Protein AF-A0A1J4J306-F1 (afdb_monomer_lite)

Foldseek 3Di:
DPLLVLLVVCPPDDPVCVVVNLVSLLPDDALVSLVVHDVVSLLSVCCVLLQADPVNVVVDDPCSCVRNSNVRNLVNLLVVLVVCPPDDCDSSLVSLLRGDLVSLVVSCVVPVVSSLVSLLVVCVVVVVSPSSLVVCLLVLVVLLVVQVVDPVHDLSSLLSRQELVNLQVCLQPDDLVVNCCSLVDPDDPDSDHRDYPDPVLVVLNPDPDPSLSSLVSHLLSNCVNCLVVVNNVVCCPVPDPSNNVVNLVSLLQQLLDVVRRLVSLVVLLVSCVPPHVVSLLSRPHLLSSVSSLLVCCVPPLVCLLVVLVSVLVPLVNLVNCLVCVVVRVSNLANNLVSLVVSCVVDVLSSLVSLLRHADALVSLLVVLVVCLVVPPSSLSSLLSSLVRDLNSVLSNCVSQLVDPVSLLVSLLSQAPPPVCLVSLLVNLVVCVVVVNNLSSLSSLQSCLPRRCNVVLVSLQVSLVSCLVRPVPPDDPDLVSLVSSLVSNCSSQPLVVLRVVLVVLADRDDPVLSVLVVVLSSVCNPPDDSVLSNVLSNLSSVVRVDPDDDDPVNVVSSVD

pLDDT: mean 85.22, std 10.23, range [42.75, 96.5]

Structure (mmCIF, N/CA/C/O backbone):
data_AF-A0A1J4J306-F1
#
_entry.id   AF-A0A1J4J306-F1
#
loop_
_atom_site.group_PDB
_atom_site.id
_atom_site.type_symbol
_atom_site.label_atom_id
_atom_site.label_alt_id
_atom_site.label_comp_id
_atom_site.label_asym_id
_atom_site.label_entity_id
_atom_site.label_seq_id
_atom_site.pdbx_PDB_ins_code
_atom_site.Cartn_x
_atom_site.Cartn_y
_atom_site.Cartn_z
_atom_site.occupancy
_atom_site.B_iso_or_equiv
_atom_site.auth_seq_id
_atom_site.auth_comp_id
_atom_site.auth_asym_id
_atom_site.auth_atom_id
_atom_site.pdbx_PDB_model_num
ATOM 1 N N . MET A 1 1 ? 35.666 35.350 -64.372 1.00 58.81 1 MET A N 1
ATOM 2 C CA . MET A 1 1 ? 35.134 33.967 -64.369 1.00 58.81 1 MET A CA 1
ATOM 3 C C . MET A 1 1 ? 34.335 33.780 -63.097 1.00 58.81 1 MET A C 1
ATOM 5 O O . MET A 1 1 ? 34.772 34.272 -62.069 1.00 58.81 1 MET A O 1
ATOM 9 N N . ASN A 1 2 ? 33.172 33.136 -63.165 1.00 78.81 2 ASN A N 1
ATOM 10 C CA . ASN A 1 2 ? 32.431 32.735 -61.964 1.00 78.81 2 ASN A CA 1
ATOM 11 C C . ASN A 1 2 ? 33.212 31.609 -61.257 1.00 78.81 2 ASN A C 1
ATOM 13 O O . ASN A 1 2 ? 33.761 30.751 -61.946 1.00 78.81 2 ASN A O 1
ATOM 17 N N . ASP A 1 3 ? 33.256 31.588 -59.927 1.00 80.75 3 ASP A N 1
ATOM 18 C CA . ASP A 1 3 ? 33.988 30.621 -59.090 1.00 80.75 3 ASP A CA 1
ATOM 19 C C . ASP A 1 3 ? 33.817 29.155 -59.539 1.00 80.75 3 ASP A C 1
ATOM 21 O O . ASP A 1 3 ? 34.770 28.373 -59.579 1.00 80.75 3 ASP A O 1
ATOM 25 N N . ALA A 1 4 ? 32.608 28.782 -59.973 1.00 81.44 4 ALA A N 1
ATOM 26 C CA . ALA A 1 4 ? 32.323 27.449 -60.508 1.00 81.44 4 ALA A CA 1
ATOM 27 C C . ALA A 1 4 ? 33.085 27.134 -61.815 1.00 81.44 4 ALA A C 1
ATOM 29 O O . ALA A 1 4 ? 33.507 25.997 -62.018 1.00 81.44 4 ALA A O 1
ATOM 30 N N . GLN A 1 5 ? 33.287 28.128 -62.688 1.00 83.75 5 GLN A N 1
ATOM 31 C CA . GLN A 1 5 ? 34.048 27.991 -63.938 1.00 83.75 5 GLN A CA 1
ATOM 32 C C . GLN A 1 5 ? 35.551 27.843 -63.666 1.00 83.75 5 GLN A C 1
ATOM 34 O O . GLN A 1 5 ? 36.228 27.098 -64.372 1.00 83.75 5 GLN A O 1
ATOM 39 N N . ILE A 1 6 ? 36.068 28.511 -62.627 1.00 85.44 6 ILE A N 1
ATOM 40 C CA . ILE A 1 6 ? 37.475 28.395 -62.212 1.00 85.44 6 ILE A CA 1
ATOM 41 C C . ILE A 1 6 ? 37.761 26.953 -61.786 1.00 85.44 6 ILE A C 1
ATOM 43 O O . ILE A 1 6 ? 38.676 26.319 -62.308 1.00 85.44 6 ILE A O 1
ATOM 47 N N . LEU A 1 7 ? 36.923 26.385 -60.919 1.00 85.31 7 LEU A N 1
ATOM 48 C CA . LEU A 1 7 ? 37.085 25.002 -60.468 1.00 85.31 7 LEU A CA 1
ATOM 49 C C . LEU A 1 7 ? 36.878 23.961 -61.578 1.00 85.31 7 LEU A C 1
ATOM 51 O O . LEU A 1 7 ? 37.492 22.894 -61.529 1.00 85.31 7 LEU A O 1
ATOM 55 N N . GLN A 1 8 ? 36.042 24.253 -62.581 1.00 86.25 8 GLN A N 1
ATOM 56 C CA . GLN A 1 8 ? 35.872 23.392 -63.758 1.00 86.25 8 GLN A CA 1
ATOM 57 C C . GLN A 1 8 ? 37.128 23.330 -64.627 1.00 86.25 8 GLN A C 1
ATOM 59 O O . GLN A 1 8 ? 37.422 22.273 -65.179 1.00 86.25 8 GLN A O 1
ATOM 64 N N . SER A 1 9 ? 37.901 24.419 -64.707 1.00 87.31 9 SER A N 1
ATOM 65 C CA . SER A 1 9 ? 39.150 24.442 -65.481 1.00 87.31 9 SER A CA 1
ATOM 66 C C . SER A 1 9 ? 40.217 23.470 -64.953 1.00 87.31 9 SER A C 1
ATOM 68 O O . SER A 1 9 ? 41.163 23.141 -65.663 1.00 87.31 9 SER A O 1
ATOM 70 N N . PHE A 1 10 ? 40.045 22.970 -63.722 1.00 87.31 10 PHE A N 1
ATOM 71 C CA . PHE A 1 10 ? 40.921 21.982 -63.093 1.00 87.31 10 PHE A CA 1
ATOM 72 C C . PHE A 1 10 ? 40.408 20.533 -63.190 1.00 87.31 10 PHE A C 1
ATOM 74 O O . PHE A 1 10 ? 40.984 19.649 -62.562 1.00 87.31 10 PHE A O 1
ATOM 81 N N . HIS A 1 11 ? 39.337 20.252 -63.936 1.00 84.94 11 HIS A N 1
ATOM 82 C CA . HIS A 1 11 ? 38.834 18.886 -64.116 1.00 84.94 11 HIS A CA 1
ATOM 83 C C . HIS A 1 11 ? 39.598 18.143 -65.243 1.00 84.94 11 HIS A C 1
ATOM 85 O O . HIS A 1 11 ? 39.796 18.730 -66.306 1.00 84.94 11 HIS A O 1
ATOM 91 N N . PRO A 1 12 ? 39.984 16.855 -65.088 1.00 85.75 12 PRO A N 1
ATOM 92 C CA . PRO A 1 12 ? 39.717 15.977 -63.949 1.00 85.75 12 PRO A CA 1
ATOM 93 C C . PRO A 1 12 ? 40.645 16.243 -62.757 1.00 85.75 12 PRO A C 1
ATOM 95 O O . PRO A 1 12 ? 41.816 16.598 -62.906 1.00 85.75 12 PRO A O 1
ATOM 98 N N . TYR A 1 13 ? 40.121 16.037 -61.551 1.00 86.44 13 TYR A N 1
ATOM 99 C CA . TYR A 1 13 ? 40.882 16.215 -60.315 1.00 86.44 13 TYR A CA 1
ATOM 100 C C . TYR A 1 13 ? 41.921 15.106 -60.141 1.00 86.44 13 TYR A C 1
ATOM 102 O O . TYR A 1 13 ? 41.631 13.926 -60.335 1.00 86.44 13 TYR A O 1
ATOM 110 N N . SER A 1 14 ? 43.146 15.487 -59.787 1.00 85.88 14 SER A N 1
ATOM 111 C CA . SER A 1 14 ? 44.279 14.576 -59.635 1.00 85.88 14 SER A CA 1
ATOM 112 C C . SER A 1 14 ? 45.338 15.155 -58.694 1.00 85.88 14 SER A C 1
ATOM 114 O O . SER A 1 14 ? 45.315 16.335 -58.345 1.00 85.88 14 SER A O 1
ATOM 116 N N . LYS A 1 15 ? 46.345 14.350 -58.337 1.00 82.75 15 LYS A N 1
ATOM 117 C CA . LYS A 1 15 ? 47.470 14.812 -57.504 1.00 82.75 15 LYS A CA 1
ATOM 118 C C . LYS A 1 15 ? 48.208 16.012 -58.116 1.00 82.75 15 LYS A C 1
ATOM 120 O O . LYS A 1 15 ? 48.717 16.853 -57.383 1.00 82.75 15 LYS A O 1
ATOM 125 N N . ASN A 1 16 ? 48.228 16.121 -59.448 1.00 86.56 16 ASN A N 1
ATOM 126 C CA . ASN A 1 16 ? 48.967 17.162 -60.170 1.00 86.56 16 ASN A CA 1
ATOM 127 C C . ASN A 1 16 ? 48.310 18.549 -60.079 1.00 86.56 16 ASN A C 1
ATOM 129 O O . ASN A 1 16 ? 48.996 19.560 -60.225 1.00 86.56 16 ASN A O 1
ATOM 133 N N . ASN A 1 17 ? 46.996 18.618 -59.844 1.00 89.06 17 ASN A N 1
ATOM 134 C CA . ASN A 1 17 ? 46.258 19.879 -59.710 1.00 89.06 17 ASN A CA 1
ATOM 135 C C . ASN A 1 17 ? 45.662 20.099 -58.310 1.00 89.06 17 ASN A C 1
ATOM 137 O O . ASN A 1 17 ? 45.120 21.169 -58.049 1.00 89.06 17 ASN A O 1
ATOM 141 N N . GLU A 1 18 ? 45.841 19.152 -57.387 1.00 87.12 18 GLU A N 1
ATOM 142 C CA . GLU A 1 18 ? 45.299 19.181 -56.025 1.00 87.12 18 GLU A CA 1
ATOM 143 C C . GLU A 1 18 ? 45.599 20.481 -55.271 1.00 87.12 18 GLU A C 1
ATOM 145 O O . GLU A 1 18 ? 44.679 21.097 -54.737 1.00 87.12 18 GLU A O 1
ATOM 150 N N . LYS A 1 19 ? 46.856 20.947 -55.276 1.00 87.50 19 LYS A N 1
ATOM 151 C CA . LYS A 1 19 ? 47.244 22.190 -54.588 1.00 87.50 19 LYS A CA 1
ATOM 152 C C . LYS A 1 19 ? 46.486 23.407 -55.132 1.00 87.50 19 LYS A C 1
ATOM 154 O O . LYS A 1 19 ? 45.935 24.173 -54.351 1.00 87.50 19 LYS A O 1
ATOM 159 N N . LYS A 1 20 ? 46.399 23.530 -56.462 1.00 90.00 20 LYS A N 1
ATOM 160 C CA . LYS A 1 20 ? 45.697 24.635 -57.135 1.00 90.00 20 LYS A CA 1
ATOM 161 C C . LYS A 1 20 ? 44.195 24.604 -56.855 1.00 90.00 20 LYS A C 1
ATOM 163 O O . LYS A 1 20 ? 43.582 25.643 -56.646 1.00 90.00 20 LYS A O 1
ATOM 168 N N . VAL A 1 21 ? 43.605 23.408 -56.817 1.00 89.62 21 VAL A N 1
ATOM 169 C CA . VAL A 1 21 ? 42.183 23.233 -56.495 1.00 89.62 21 VAL A CA 1
ATOM 170 C C . VAL A 1 21 ? 41.904 23.590 -55.034 1.00 89.62 21 VAL A C 1
ATOM 172 O O . VAL A 1 21 ? 40.909 24.252 -54.765 1.00 89.62 21 VAL A O 1
ATOM 175 N N . ILE A 1 22 ? 42.775 23.210 -54.092 1.00 88.00 22 ILE A N 1
ATOM 176 C CA . ILE A 1 22 ? 42.642 23.593 -52.674 1.00 88.00 22 ILE A CA 1
ATOM 177 C C . ILE A 1 22 ? 42.766 25.109 -52.498 1.00 88.00 22 ILE A C 1
ATOM 179 O O . ILE A 1 22 ? 41.968 25.691 -51.768 1.00 88.00 22 ILE A O 1
ATOM 183 N N . GLU A 1 23 ? 43.733 25.749 -53.160 1.00 89.38 23 GLU A N 1
ATOM 184 C CA . GLU A 1 23 ? 43.890 27.211 -53.152 1.00 89.38 23 GLU A CA 1
ATOM 185 C C . GLU A 1 23 ? 42.615 27.895 -53.662 1.00 89.38 23 GLU A C 1
ATOM 187 O O . GLU A 1 23 ? 42.042 28.711 -52.943 1.00 89.38 23 GLU A O 1
ATOM 192 N N . ALA A 1 24 ? 42.086 27.460 -54.811 1.00 89.50 24 ALA A N 1
ATOM 193 C CA . ALA A 1 24 ? 40.829 27.977 -55.352 1.00 89.50 24 ALA A CA 1
ATOM 194 C C . ALA A 1 24 ? 39.627 27.730 -54.422 1.00 89.50 24 ALA A C 1
ATOM 196 O O . ALA A 1 24 ? 38.784 28.606 -54.261 1.00 89.50 24 ALA A O 1
ATOM 197 N N . LEU A 1 25 ? 39.538 26.560 -53.777 1.00 89.62 25 LEU A N 1
ATOM 198 C CA . LEU A 1 25 ? 38.482 26.264 -52.802 1.00 89.62 25 LEU A CA 1
ATOM 199 C C . LEU A 1 25 ? 38.586 27.141 -51.544 1.00 89.62 25 LEU A C 1
ATOM 201 O O . LEU A 1 25 ? 37.558 27.493 -50.971 1.00 89.62 25 LEU A O 1
ATOM 205 N N . ASN A 1 26 ? 39.799 27.476 -51.096 1.00 89.38 26 ASN A N 1
ATOM 206 C CA . ASN A 1 26 ? 40.024 28.316 -49.915 1.00 89.38 26 ASN A CA 1
ATOM 207 C C . ASN A 1 26 ? 39.631 29.784 -50.144 1.00 89.38 26 ASN A C 1
ATOM 209 O O . ASN A 1 26 ? 39.333 30.479 -49.176 1.00 89.38 26 ASN A O 1
ATOM 213 N N . GLU A 1 27 ? 39.622 30.250 -51.395 1.00 88.94 27 GLU A N 1
ATOM 214 C CA . GLU A 1 27 ? 39.173 31.601 -51.764 1.00 88.94 27 GLU A CA 1
ATOM 215 C C . GLU A 1 27 ? 37.641 31.743 -51.770 1.00 88.94 27 GLU A C 1
ATOM 217 O O . GLU A 1 27 ? 37.112 32.859 -51.718 1.00 88.94 27 GLU A O 1
ATOM 222 N N . LEU A 1 28 ? 36.910 30.624 -51.789 1.00 88.44 28 LEU A N 1
ATOM 223 C CA . LEU A 1 28 ? 35.451 30.629 -51.781 1.00 88.44 28 LEU A CA 1
ATOM 224 C C . LEU A 1 28 ? 34.895 31.072 -50.430 1.00 88.44 28 LEU A C 1
ATOM 226 O O . LEU A 1 28 ? 35.403 30.725 -49.367 1.00 88.44 28 LEU A O 1
ATOM 230 N N . LYS A 1 29 ? 33.780 31.806 -50.477 1.00 85.69 29 LYS A N 1
ATOM 231 C CA . LYS A 1 29 ? 33.121 32.349 -49.276 1.00 85.69 29 LYS A CA 1
ATOM 232 C C . LYS A 1 29 ? 31.853 31.600 -48.873 1.00 85.69 29 LYS A C 1
ATOM 234 O O . LYS A 1 29 ? 31.409 31.724 -47.735 1.00 85.69 29 LYS A O 1
ATOM 239 N N . ASN A 1 30 ? 31.235 30.861 -49.792 1.00 87.81 30 ASN A N 1
ATOM 240 C CA . ASN A 1 30 ? 29.982 30.149 -49.556 1.00 87.81 30 ASN A CA 1
ATOM 241 C C . ASN A 1 30 ? 29.880 28.888 -50.435 1.00 87.81 30 ASN A C 1
ATOM 243 O O . ASN A 1 30 ? 30.739 28.615 -51.269 1.00 87.81 30 ASN A O 1
ATOM 247 N N . ILE A 1 31 ? 28.811 28.113 -50.248 1.00 89.94 31 ILE A N 1
ATOM 248 C CA . ILE A 1 31 ? 28.577 26.841 -50.951 1.00 89.94 31 ILE A CA 1
ATOM 249 C C . ILE A 1 31 ? 27.906 26.995 -52.328 1.00 89.94 31 ILE A C 1
ATOM 251 O O . ILE A 1 31 ? 27.566 25.993 -52.952 1.00 89.94 31 ILE A O 1
ATOM 255 N N . GLU A 1 32 ? 27.668 28.216 -52.814 1.00 89.56 32 GLU A N 1
ATOM 256 C CA . GLU A 1 32 ? 26.886 28.470 -54.034 1.00 89.56 32 GLU A CA 1
ATOM 257 C C . GLU A 1 32 ? 27.531 27.850 -55.283 1.00 89.56 32 GLU A C 1
ATOM 259 O O . GLU A 1 32 ? 26.832 27.345 -56.166 1.00 89.56 32 GLU A O 1
ATOM 264 N N . PHE A 1 33 ? 28.868 27.793 -55.319 1.00 89.44 33 PHE A N 1
ATOM 265 C CA . PHE A 1 33 ? 29.625 27.136 -56.389 1.00 89.44 33 PHE A CA 1
ATOM 266 C C . PHE A 1 33 ? 29.169 25.687 -56.617 1.00 89.44 33 PHE A C 1
ATOM 268 O O . PHE A 1 33 ? 29.074 25.245 -57.760 1.00 89.44 33 PHE A O 1
ATOM 275 N N . ALA A 1 34 ? 28.823 24.961 -55.549 1.00 88.25 34 ALA A N 1
ATOM 276 C CA . ALA A 1 34 ? 28.413 23.564 -55.620 1.00 88.25 34 ALA A CA 1
ATOM 277 C C . ALA A 1 34 ? 27.069 23.377 -56.337 1.00 88.25 34 ALA A C 1
ATOM 279 O O . ALA A 1 34 ? 26.816 22.307 -56.893 1.00 88.25 34 ALA A O 1
ATOM 280 N N . PHE A 1 35 ? 26.211 24.400 -56.334 1.00 88.38 35 PHE A N 1
ATOM 281 C CA . PHE A 1 35 ? 24.907 24.390 -57.005 1.00 88.38 35 PHE A CA 1
ATOM 282 C C . PHE A 1 35 ? 24.965 24.939 -58.432 1.00 88.38 35 PHE A C 1
ATOM 284 O O . PHE A 1 35 ? 24.113 24.599 -59.245 1.00 88.38 35 PHE A O 1
ATOM 291 N N . LYS A 1 36 ? 25.973 25.762 -58.740 1.00 89.25 36 LYS A N 1
ATOM 292 C CA . LYS A 1 36 ? 26.211 26.326 -60.079 1.00 89.25 36 LYS A CA 1
ATOM 293 C C . LYS A 1 36 ? 27.105 25.443 -60.959 1.00 89.25 36 LYS A C 1
ATOM 295 O O . LYS A 1 36 ? 27.099 25.586 -62.178 1.00 89.25 36 LYS A O 1
ATOM 300 N N . MET A 1 37 ? 27.899 24.559 -60.357 1.00 88.75 37 MET A N 1
ATOM 301 C CA . MET A 1 37 ? 28.781 23.629 -61.064 1.00 88.75 37 MET A CA 1
ATOM 302 C C . MET A 1 37 ? 28.000 22.458 -61.684 1.00 88.75 37 MET A C 1
ATOM 304 O O . MET A 1 37 ? 27.025 21.982 -61.105 1.00 88.75 37 MET A O 1
ATOM 308 N N . ASN A 1 38 ? 28.475 21.956 -62.834 1.00 88.69 38 ASN A N 1
ATOM 309 C CA . ASN A 1 38 ? 28.006 20.702 -63.426 1.00 88.69 38 ASN A CA 1
ATOM 310 C C . ASN A 1 38 ? 28.028 19.560 -62.386 1.00 88.69 38 ASN A C 1
ATOM 312 O O . ASN A 1 38 ? 28.978 19.429 -61.611 1.00 88.69 38 ASN A O 1
ATOM 316 N N . GLN A 1 39 ? 26.966 18.751 -62.366 1.00 86.00 39 GLN A N 1
ATOM 317 C CA . GLN A 1 39 ? 26.750 17.721 -61.353 1.00 86.00 39 GLN A CA 1
ATOM 318 C C . GLN A 1 39 ? 27.838 16.638 -61.346 1.00 86.00 39 GLN A C 1
ATOM 320 O O . GLN A 1 39 ? 28.285 16.261 -60.263 1.00 86.00 39 GLN A O 1
ATOM 325 N N . ASP A 1 40 ? 28.295 16.187 -62.514 1.00 87.31 40 ASP A N 1
ATOM 326 C CA . ASP A 1 40 ? 29.327 15.151 -62.635 1.00 87.31 40 ASP A CA 1
ATOM 327 C C . ASP A 1 40 ? 30.679 15.683 -62.165 1.00 87.31 40 ASP A C 1
ATOM 329 O O . ASP A 1 40 ? 31.390 15.026 -61.403 1.00 87.31 40 ASP A O 1
ATOM 333 N N . THR A 1 41 ? 30.996 16.927 -62.535 1.00 88.44 41 THR A N 1
ATOM 334 C CA . THR A 1 41 ? 32.206 17.616 -62.074 1.00 88.44 41 THR A CA 1
ATOM 335 C C . THR A 1 41 ? 32.184 17.802 -60.557 1.00 88.44 41 THR A C 1
ATOM 337 O O . THR A 1 41 ? 33.151 17.469 -59.879 1.00 88.44 41 THR A O 1
ATOM 340 N N . TYR A 1 42 ? 31.069 18.267 -59.989 1.00 90.75 42 TYR A N 1
ATOM 341 C CA . TYR A 1 42 ? 30.931 18.388 -58.538 1.00 90.75 42 TYR A CA 1
ATOM 342 C C . TYR A 1 42 ? 31.072 17.030 -57.841 1.00 90.75 42 TYR A C 1
ATOM 344 O O . TYR A 1 42 ? 31.754 16.926 -56.823 1.00 90.75 42 TYR A O 1
ATOM 352 N N . HIS A 1 43 ? 30.458 15.979 -58.385 1.00 88.56 43 HIS A N 1
ATOM 353 C CA . HIS A 1 43 ? 30.547 14.646 -57.803 1.00 88.56 43 HIS A CA 1
ATOM 354 C C . HIS A 1 43 ? 31.982 14.106 -57.833 1.00 88.56 43 HIS A C 1
ATOM 356 O O . HIS A 1 43 ? 32.445 13.563 -56.828 1.00 88.56 43 HIS A O 1
ATOM 362 N N . ALA A 1 44 ? 32.718 14.319 -58.928 1.00 89.38 44 ALA A N 1
ATOM 363 C CA . ALA A 1 44 ? 34.138 13.990 -59.014 1.00 89.38 44 ALA A CA 1
ATOM 364 C C . ALA A 1 44 ? 34.970 14.782 -57.990 1.00 89.38 44 ALA A C 1
ATOM 366 O O . ALA A 1 44 ? 35.859 14.213 -57.355 1.00 89.38 44 ALA A O 1
ATOM 367 N N . LEU A 1 45 ? 34.646 16.063 -57.770 1.00 90.44 45 LEU A N 1
ATOM 368 C CA . LEU A 1 45 ? 35.302 16.915 -56.773 1.00 90.44 45 LEU A CA 1
ATOM 369 C C . LEU A 1 45 ? 35.060 16.385 -55.356 1.00 90.44 45 LEU A C 1
ATOM 371 O O . LEU A 1 45 ? 36.003 16.146 -54.605 1.00 90.44 45 LEU A O 1
ATOM 375 N N . SER A 1 46 ? 33.797 16.161 -54.989 1.00 89.75 46 SER A N 1
ATOM 376 C CA . SER A 1 46 ? 33.431 15.609 -53.684 1.00 89.75 46 SER A CA 1
ATOM 377 C C . SER A 1 46 ? 34.042 14.230 -53.462 1.00 89.75 46 SER A C 1
ATOM 379 O O . SER A 1 46 ? 34.569 13.978 -52.386 1.00 89.75 46 SER A O 1
ATOM 381 N N . THR A 1 47 ? 34.042 13.362 -54.471 1.00 89.19 47 THR A N 1
ATOM 382 C CA . THR A 1 47 ? 34.660 12.035 -54.366 1.00 89.19 47 THR A CA 1
ATOM 383 C C . THR A 1 47 ? 36.161 12.159 -54.136 1.00 89.19 47 THR A C 1
ATOM 385 O O . THR A 1 47 ? 36.678 11.600 -53.177 1.00 89.19 47 THR A O 1
ATOM 388 N N . TYR A 1 48 ? 36.864 12.972 -54.928 1.00 87.94 48 TYR A N 1
ATOM 389 C CA . TYR A 1 48 ? 38.310 13.119 -54.783 1.00 87.94 48 TYR A CA 1
ATOM 390 C C . TYR A 1 48 ? 38.717 13.711 -53.427 1.00 87.94 48 TYR A C 1
ATOM 392 O O . TYR A 1 48 ? 39.710 13.277 -52.855 1.00 87.94 48 TYR A O 1
ATOM 400 N N . PHE A 1 49 ? 37.999 14.701 -52.897 1.00 88.19 49 PHE A N 1
ATOM 401 C CA . PHE A 1 49 ? 38.428 15.422 -51.689 1.00 88.19 49 PHE A CA 1
ATOM 402 C C . PHE A 1 49 ? 37.801 14.904 -50.383 1.00 88.19 49 PHE A C 1
ATOM 404 O O . PHE A 1 49 ? 38.357 15.145 -49.313 1.00 88.19 49 PHE A O 1
ATOM 411 N N . ILE A 1 50 ? 36.666 14.198 -50.440 1.00 86.44 50 ILE A N 1
ATOM 412 C CA . ILE A 1 50 ? 35.962 13.680 -49.251 1.00 86.44 50 ILE A CA 1
ATOM 413 C C . ILE A 1 50 ? 36.180 12.166 -49.082 1.00 86.44 50 ILE A C 1
ATOM 415 O O . ILE A 1 50 ? 36.373 11.714 -47.950 1.00 86.44 50 ILE A O 1
ATOM 419 N N . ASP A 1 51 ? 36.194 11.383 -50.168 1.00 84.69 51 ASP A N 1
ATOM 420 C CA . ASP A 1 51 ? 36.408 9.925 -50.133 1.00 84.69 51 ASP A CA 1
ATOM 421 C C . ASP A 1 51 ? 37.903 9.582 -50.129 1.00 84.69 51 ASP A C 1
ATOM 423 O O . ASP A 1 51 ? 38.521 9.202 -51.125 1.00 84.69 51 ASP A O 1
ATOM 427 N N . ILE A 1 52 ? 38.521 9.819 -48.975 1.00 79.50 52 ILE A N 1
ATOM 428 C CA . ILE A 1 52 ? 39.959 9.648 -48.780 1.00 79.50 52 ILE A CA 1
ATOM 429 C C . ILE A 1 52 ? 40.244 8.216 -48.326 1.00 79.50 52 ILE A C 1
ATOM 431 O O . ILE A 1 52 ? 39.864 7.825 -47.223 1.00 79.50 52 ILE A O 1
ATOM 435 N N . SER A 1 53 ? 40.991 7.461 -49.135 1.00 74.88 53 SER A N 1
ATOM 436 C CA . SER A 1 53 ? 41.480 6.133 -48.747 1.00 74.88 53 SER A CA 1
ATOM 437 C C . SER A 1 53 ? 42.397 6.190 -47.517 1.00 74.88 53 SER A C 1
ATOM 439 O O . SER A 1 53 ? 43.069 7.195 -47.258 1.00 74.88 53 SER A O 1
ATOM 441 N N . GLU A 1 54 ? 42.481 5.090 -46.760 1.00 67.44 54 GLU A N 1
ATOM 442 C CA . GLU A 1 54 ? 43.357 5.020 -45.581 1.00 67.44 54 GLU A CA 1
ATOM 443 C C . GLU A 1 54 ? 44.822 5.325 -45.917 1.00 67.44 54 GLU A C 1
ATOM 445 O O . GLU A 1 54 ? 45.491 6.040 -45.169 1.00 67.44 54 GLU A O 1
ATOM 450 N N . GLU A 1 55 ? 45.309 4.854 -47.063 1.00 70.44 55 GLU A N 1
ATOM 451 C CA . GLU A 1 55 ? 46.667 5.117 -47.541 1.00 70.44 55 GLU A CA 1
ATOM 452 C C . GLU A 1 55 ? 46.907 6.607 -47.795 1.00 70.44 55 GLU A C 1
ATOM 454 O O . GLU A 1 55 ? 47.895 7.170 -47.317 1.00 70.44 55 GLU A O 1
ATOM 459 N N . ARG A 1 56 ? 45.969 7.285 -48.468 1.00 76.88 56 ARG A N 1
ATOM 460 C CA . ARG A 1 56 ? 46.079 8.723 -48.734 1.00 76.88 56 ARG A CA 1
ATOM 461 C C . ARG A 1 56 ? 45.990 9.538 -47.449 1.00 76.88 56 ARG A C 1
ATOM 463 O O . ARG A 1 56 ? 46.715 10.522 -47.309 1.00 76.88 56 ARG A O 1
ATOM 470 N N . SER A 1 57 ? 45.188 9.101 -46.479 1.00 73.00 57 SER A N 1
ATOM 471 C CA . SER A 1 57 ? 45.051 9.789 -45.190 1.00 73.00 57 SER A CA 1
ATOM 472 C C . SER A 1 57 ? 46.380 9.936 -44.433 1.00 73.00 57 SER A C 1
ATOM 474 O O . SER A 1 57 ? 46.556 10.915 -43.713 1.00 73.00 57 SER A O 1
ATOM 476 N N . ARG A 1 58 ? 47.341 9.016 -44.636 1.00 74.62 58 ARG A N 1
ATOM 477 C CA . ARG A 1 58 ? 48.679 9.064 -44.013 1.00 74.62 58 ARG A CA 1
ATOM 478 C C . ARG A 1 58 ? 49.589 10.133 -44.619 1.00 74.62 58 ARG A C 1
ATOM 480 O O . ARG A 1 58 ? 50.478 10.623 -43.936 1.00 74.62 58 ARG A O 1
ATOM 487 N N . SER A 1 59 ? 49.365 10.480 -45.887 1.00 77.25 59 SER A N 1
ATOM 488 C CA . SER A 1 59 ? 50.139 11.492 -46.622 1.00 77.25 59 SER A CA 1
ATOM 489 C C . SER A 1 59 ? 49.578 12.913 -46.519 1.00 77.25 59 SER A C 1
ATOM 491 O O . SER A 1 59 ? 50.216 13.855 -46.982 1.00 77.25 59 SER A O 1
ATOM 493 N N . LEU A 1 60 ? 48.386 13.080 -45.940 1.00 78.94 60 LEU A N 1
ATOM 494 C CA . LEU A 1 60 ? 47.730 14.380 -45.836 1.00 78.94 60 LEU A CA 1
ATOM 495 C C . LEU A 1 60 ? 48.157 15.140 -44.567 1.00 78.94 60 LEU A C 1
ATOM 497 O O . LEU A 1 60 ? 48.462 14.523 -43.543 1.00 78.94 60 LEU A O 1
ATOM 501 N N . PRO A 1 61 ? 48.134 16.486 -44.594 1.00 79.25 61 PRO A N 1
ATOM 502 C CA . PRO A 1 61 ? 48.345 17.304 -43.404 1.00 79.25 61 PRO A CA 1
ATOM 503 C C . PRO A 1 61 ? 47.372 16.935 -42.277 1.00 79.25 61 PRO A C 1
ATOM 505 O O . PRO A 1 61 ? 46.198 16.651 -42.521 1.00 79.25 61 PRO A O 1
ATOM 508 N N . LYS A 1 62 ? 47.825 17.014 -41.017 1.00 77.75 62 LYS A N 1
ATOM 509 C CA . LYS A 1 62 ? 46.983 16.719 -39.838 1.00 77.75 62 LYS A CA 1
ATOM 510 C C . LYS A 1 62 ? 45.704 17.570 -39.776 1.00 77.75 62 LYS A C 1
ATOM 512 O O . LYS A 1 62 ? 44.720 17.116 -39.201 1.00 77.75 62 LYS A O 1
ATOM 517 N N . ASN A 1 63 ? 45.730 18.766 -40.368 1.00 82.38 63 ASN A N 1
ATOM 518 C CA . ASN A 1 63 ? 44.641 19.743 -40.412 1.00 82.38 63 ASN A CA 1
ATOM 519 C C . ASN A 1 63 ? 43.883 19.776 -41.761 1.00 82.38 63 ASN A C 1
ATOM 521 O O . ASN A 1 63 ? 43.267 20.785 -42.099 1.00 82.38 63 ASN A O 1
ATOM 525 N N . TYR A 1 64 ? 43.974 18.721 -42.577 1.00 86.50 64 TYR A N 1
ATOM 526 C CA . TYR A 1 64 ? 43.409 18.704 -43.931 1.00 86.50 64 TYR A CA 1
ATOM 527 C C . TYR A 1 64 ? 41.909 19.033 -43.984 1.00 86.50 64 TYR A C 1
ATOM 529 O O . TYR A 1 64 ? 41.468 19.837 -44.798 1.00 86.50 64 TYR A O 1
ATOM 537 N N . PHE A 1 65 ? 41.110 18.437 -43.100 1.00 84.44 65 PHE A N 1
ATOM 538 C CA . PHE A 1 65 ? 39.659 18.659 -43.078 1.00 84.44 65 PHE A CA 1
ATOM 539 C C . PHE A 1 65 ? 39.271 19.974 -42.389 1.00 84.44 65 PHE A C 1
ATOM 541 O O . PHE A 1 65 ? 38.119 20.395 -42.463 1.00 84.44 65 PHE A O 1
ATOM 548 N N . GLU A 1 66 ? 40.216 20.599 -41.695 1.00 85.12 66 GLU A N 1
ATOM 549 C CA . GLU A 1 66 ? 40.101 21.912 -41.076 1.00 85.12 66 GLU A CA 1
ATOM 550 C C . GLU A 1 66 ? 40.422 23.038 -42.078 1.00 85.12 66 GLU A C 1
ATOM 552 O O . GLU A 1 66 ? 40.182 24.206 -41.775 1.00 85.12 66 GLU A O 1
ATOM 557 N N . MET A 1 67 ? 40.918 22.710 -43.280 1.00 88.38 67 MET A N 1
ATOM 558 C CA . MET A 1 67 ? 41.123 23.685 -44.353 1.00 88.38 67 MET A CA 1
ATOM 559 C C . MET A 1 67 ? 39.781 24.307 -44.784 1.00 88.38 67 MET A C 1
ATOM 561 O O . MET A 1 67 ? 38.831 23.557 -45.040 1.00 88.38 67 MET A O 1
ATOM 565 N N . PRO A 1 68 ? 39.683 25.648 -44.923 1.00 88.81 68 PRO A N 1
ATOM 566 C CA . PRO A 1 68 ? 38.429 26.336 -45.244 1.00 88.81 68 PRO A CA 1
ATOM 567 C C . PRO A 1 68 ? 37.716 25.779 -46.478 1.00 88.81 68 PRO A C 1
ATOM 569 O O . PRO A 1 68 ? 36.518 25.505 -46.422 1.00 88.81 68 PRO A O 1
ATOM 572 N N . GLY A 1 69 ? 38.455 25.525 -47.558 1.00 87.88 69 GLY A N 1
ATOM 573 C CA . GLY A 1 69 ? 37.920 25.001 -48.810 1.00 87.88 69 GLY A CA 1
ATOM 574 C C . GLY A 1 69 ? 37.395 23.568 -48.709 1.00 87.88 69 GLY A C 1
ATOM 575 O O . GLY A 1 69 ? 36.333 23.253 -49.246 1.00 87.88 69 GLY A O 1
ATOM 576 N N . VAL A 1 70 ? 38.083 22.700 -47.960 1.00 89.25 70 VAL A N 1
ATOM 577 C CA . VAL A 1 70 ? 37.634 21.316 -4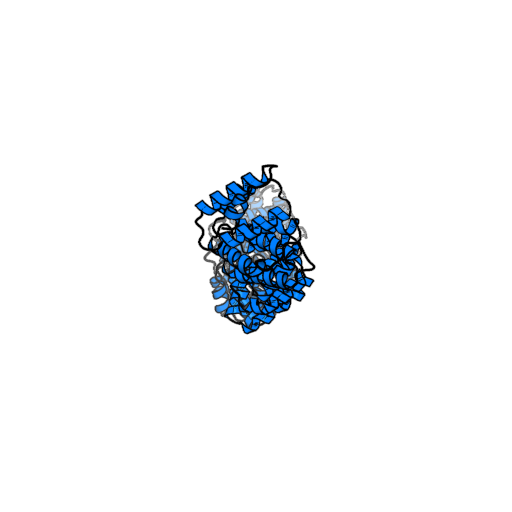7.708 1.00 89.25 70 VAL A CA 1
ATOM 578 C C . VAL A 1 70 ? 36.405 21.313 -46.797 1.00 89.25 70 VAL A C 1
ATOM 580 O O . VAL A 1 70 ? 35.453 20.566 -47.032 1.00 89.25 70 VAL A O 1
ATOM 583 N N . ASN A 1 71 ? 36.372 22.191 -45.794 1.00 89.38 71 ASN A N 1
ATOM 584 C CA . ASN A 1 71 ? 35.210 22.366 -44.930 1.00 89.38 71 ASN A CA 1
ATOM 585 C C . ASN A 1 71 ? 33.995 22.907 -45.703 1.00 89.38 71 ASN A C 1
ATOM 587 O O . ASN A 1 71 ? 32.893 22.379 -45.556 1.00 89.38 71 ASN A O 1
ATOM 591 N N . LEU A 1 72 ? 34.187 23.887 -46.591 1.00 90.44 72 LEU A N 1
ATOM 592 C CA . LEU A 1 72 ? 33.144 24.370 -47.504 1.00 90.44 72 LEU A CA 1
ATOM 593 C C . LEU A 1 72 ? 32.636 23.261 -48.425 1.00 90.44 72 LEU A C 1
ATOM 595 O O . LEU A 1 72 ? 31.428 23.143 -48.640 1.00 90.44 72 LEU A O 1
ATOM 599 N N . LEU A 1 73 ? 33.525 22.398 -48.919 1.00 91.25 73 LEU A N 1
ATOM 600 C CA . LEU A 1 73 ? 33.127 21.243 -49.716 1.00 91.25 73 LEU A CA 1
ATOM 601 C C . LEU A 1 73 ? 32.276 20.260 -48.894 1.00 91.25 73 LEU A C 1
ATOM 603 O O . LEU A 1 73 ? 31.219 19.844 -49.366 1.00 91.25 73 LEU A O 1
ATOM 607 N N . MET A 1 74 ? 32.651 19.963 -47.646 1.00 92.12 74 MET A N 1
ATOM 608 C CA . MET A 1 74 ? 31.837 19.151 -46.727 1.00 92.12 74 MET A CA 1
ATOM 609 C C . MET A 1 74 ? 30.470 19.791 -46.427 1.00 92.12 74 MET A C 1
ATOM 611 O O . MET A 1 74 ? 29.449 19.103 -46.436 1.00 92.12 74 MET A O 1
ATOM 615 N N . GLN A 1 75 ? 30.416 21.107 -46.207 1.00 92.31 75 GLN A N 1
ATOM 616 C CA . GLN A 1 75 ? 29.160 21.841 -46.012 1.00 92.31 75 GLN A CA 1
ATOM 617 C C . GLN A 1 75 ? 28.276 21.796 -47.261 1.00 92.31 75 GLN A C 1
ATOM 619 O O . GLN A 1 75 ? 27.066 21.588 -47.153 1.00 92.31 75 GLN A O 1
ATOM 624 N N . SER A 1 76 ? 28.872 21.934 -48.447 1.00 92.25 76 SER A N 1
ATOM 625 C CA . SER A 1 76 ? 28.152 21.825 -49.716 1.00 92.25 76 SER A CA 1
ATOM 626 C C . SER A 1 76 ? 27.572 20.423 -49.917 1.00 92.25 76 SER A C 1
ATOM 628 O O . SER A 1 76 ? 26.410 20.287 -50.299 1.00 92.25 76 SER A O 1
ATOM 630 N N . PHE A 1 77 ? 28.339 19.388 -49.559 1.00 92.25 77 PHE A N 1
ATOM 631 C CA . PHE A 1 77 ? 27.915 17.992 -49.611 1.00 92.25 77 PHE A CA 1
ATOM 632 C C . PHE A 1 77 ? 26.723 17.746 -48.680 1.00 92.25 77 PHE A C 1
ATOM 634 O O . PHE A 1 77 ? 25.712 17.179 -49.092 1.00 92.25 77 PHE A O 1
ATOM 641 N N . ILE A 1 78 ? 26.782 18.258 -47.447 1.00 91.31 78 ILE A N 1
ATOM 642 C CA . ILE A 1 78 ? 25.671 18.210 -46.485 1.00 91.31 78 ILE A CA 1
ATOM 643 C C . ILE A 1 78 ? 24.434 18.943 -47.019 1.00 91.31 78 ILE A C 1
ATOM 645 O O . ILE A 1 78 ? 23.311 18.458 -46.855 1.00 91.31 78 ILE A O 1
ATOM 649 N N . ALA A 1 79 ? 24.612 20.114 -47.631 1.00 90.12 79 ALA A N 1
ATOM 650 C CA . ALA A 1 79 ? 23.509 20.882 -48.193 1.00 90.12 79 ALA A CA 1
ATOM 651 C C . ALA A 1 79 ? 22.830 20.117 -49.339 1.00 90.12 79 ALA A C 1
ATOM 653 O O . ALA A 1 79 ? 21.602 20.034 -49.364 1.00 90.12 79 ALA A O 1
ATOM 654 N N . LYS A 1 80 ? 23.606 19.474 -50.221 1.00 88.75 80 LYS A N 1
ATOM 655 C CA . LYS A 1 80 ? 23.062 18.610 -51.277 1.00 88.75 80 LYS A CA 1
ATOM 656 C C . LYS A 1 80 ? 22.382 17.356 -50.735 1.00 88.75 80 LYS A C 1
ATOM 658 O O . LYS A 1 80 ? 21.278 17.051 -51.177 1.00 88.75 80 LYS A O 1
ATOM 663 N N . LEU A 1 81 ? 22.950 16.695 -49.722 1.00 87.56 81 LEU A N 1
ATOM 664 C CA . LEU A 1 81 ? 22.281 15.591 -49.017 1.00 87.56 81 LEU A CA 1
ATOM 665 C C . LEU A 1 81 ? 20.918 16.017 -48.453 1.00 87.56 81 LEU A C 1
ATOM 667 O O . LEU A 1 81 ? 19.938 15.285 -48.569 1.00 87.56 81 LEU A O 1
ATOM 671 N N . ARG A 1 82 ? 20.822 17.222 -47.875 1.00 85.50 82 ARG A N 1
ATOM 672 C CA . ARG A 1 82 ? 19.566 17.747 -47.316 1.00 85.50 82 ARG A CA 1
ATOM 673 C C . ARG A 1 82 ? 18.484 17.949 -48.383 1.00 85.50 82 ARG A C 1
ATOM 675 O O . ARG A 1 82 ? 17.308 17.747 -48.084 1.00 85.50 82 ARG A O 1
ATOM 682 N N . LEU A 1 83 ? 18.857 18.328 -49.606 1.00 81.81 83 LEU A N 1
ATOM 683 C CA . LEU A 1 83 ? 17.907 18.531 -50.706 1.00 81.81 83 LEU A CA 1
ATOM 684 C C . LEU A 1 83 ? 17.307 17.219 -51.235 1.00 81.81 83 LEU A C 1
ATOM 686 O O . LEU A 1 83 ? 16.218 17.240 -51.802 1.00 81.81 83 LEU A O 1
ATOM 690 N N . GLN A 1 84 ? 17.931 16.064 -50.979 1.00 70.94 84 GLN A N 1
ATOM 691 C CA . GLN A 1 84 ? 17.467 14.744 -51.445 1.00 70.94 84 GLN A CA 1
ATOM 692 C C . GLN A 1 84 ? 16.284 14.168 -50.642 1.00 70.94 84 GLN A C 1
ATOM 694 O O . GLN A 1 84 ? 16.040 12.963 -50.638 1.00 70.94 84 GLN A O 1
ATOM 699 N N . SER A 1 85 ? 15.513 15.023 -49.969 1.00 53.75 85 SER A N 1
ATOM 700 C CA . SER A 1 85 ? 14.608 14.656 -48.874 1.00 53.75 85 SER A CA 1
ATOM 701 C C . SER A 1 85 ? 13.429 13.725 -49.207 1.00 53.75 85 SER A C 1
ATOM 703 O O . SER A 1 85 ? 12.731 13.337 -48.272 1.00 53.75 85 SER A O 1
ATOM 705 N N . LYS A 1 86 ? 13.181 13.324 -50.468 1.00 52.19 86 LYS A N 1
ATOM 706 C CA . LYS A 1 86 ? 12.018 12.469 -50.797 1.00 52.19 86 LYS A CA 1
ATOM 707 C C . LYS A 1 86 ? 12.195 11.359 -51.843 1.00 52.19 86 LYS A C 1
ATOM 709 O O . LYS A 1 86 ? 11.364 10.457 -51.836 1.00 52.19 86 LYS A O 1
ATOM 714 N N . GLN A 1 87 ? 13.218 11.326 -52.705 1.00 48.44 87 GLN A N 1
ATOM 715 C CA . GLN A 1 87 ? 13.308 10.289 -53.754 1.00 48.44 87 GLN A CA 1
ATOM 716 C C . GLN A 1 87 ? 14.755 9.944 -54.173 1.00 48.44 87 GLN A C 1
ATOM 718 O O . GLN A 1 87 ? 15.557 10.823 -54.458 1.00 48.44 87 GLN A O 1
ATOM 723 N N . ARG A 1 88 ? 15.014 8.628 -54.292 1.00 54.72 88 ARG A N 1
ATOM 724 C CA . ARG A 1 88 ? 16.185 7.932 -54.886 1.00 54.72 88 ARG A CA 1
ATOM 725 C C . ARG A 1 88 ? 17.551 8.068 -54.186 1.00 54.72 88 ARG A C 1
ATOM 727 O O . ARG A 1 88 ? 17.837 8.968 -53.416 1.00 54.72 88 ARG A O 1
ATOM 734 N N . TYR A 1 89 ? 18.374 7.037 -54.391 1.00 67.00 89 TYR A N 1
ATOM 735 C CA . TYR A 1 89 ? 19.740 6.899 -53.872 1.00 67.00 89 TYR A CA 1
ATOM 736 C C . TYR A 1 89 ? 20.686 7.758 -54.731 1.00 67.00 89 TYR A C 1
ATOM 738 O O . TYR A 1 89 ? 21.264 7.260 -55.697 1.00 67.00 89 TYR A O 1
ATOM 746 N N . GLY A 1 90 ? 20.737 9.064 -54.451 1.00 76.75 90 GLY A N 1
ATOM 747 C CA . GLY A 1 90 ? 21.515 10.030 -55.233 1.00 76.75 90 GLY A CA 1
ATOM 748 C C . GLY A 1 90 ? 23.038 9.865 -55.092 1.00 76.75 90 GLY A C 1
ATOM 749 O O . GLY A 1 90 ? 23.490 9.121 -54.215 1.00 76.75 90 GLY A O 1
ATOM 750 N N . PRO A 1 91 ? 23.838 10.557 -55.926 1.00 81.69 91 PRO A N 1
ATOM 751 C CA . PRO A 1 91 ? 25.303 10.452 -55.926 1.00 81.69 91 PRO A CA 1
ATOM 752 C C . PRO A 1 91 ? 25.935 10.731 -54.556 1.00 81.69 91 PRO A C 1
ATOM 754 O O . PRO A 1 91 ? 26.876 10.060 -54.145 1.00 81.69 91 PRO A O 1
ATOM 757 N N . GLU A 1 92 ? 25.381 11.673 -53.797 1.00 86.88 92 GLU A N 1
ATOM 758 C CA . GLU A 1 92 ? 25.855 12.027 -52.460 1.00 86.88 92 GLU A CA 1
ATOM 759 C C . GLU A 1 92 ? 25.570 10.922 -51.432 1.00 86.88 92 GLU A C 1
ATOM 761 O O . GLU A 1 92 ? 26.407 10.637 -50.578 1.00 86.88 92 GLU A O 1
ATOM 766 N N . MET A 1 93 ? 24.424 10.245 -51.541 1.00 85.19 93 MET A N 1
ATOM 767 C CA . MET A 1 93 ? 24.102 9.073 -50.717 1.00 85.19 93 MET A CA 1
ATOM 768 C C . MET A 1 93 ? 24.958 7.855 -51.084 1.00 85.19 93 MET A C 1
ATOM 770 O O . MET A 1 93 ? 25.364 7.107 -50.195 1.00 85.19 93 MET A O 1
ATOM 774 N N . GLN A 1 94 ? 25.268 7.668 -52.372 1.00 85.38 94 GLN A N 1
ATOM 775 C CA . GLN A 1 94 ? 26.214 6.642 -52.833 1.00 85.38 94 GLN A CA 1
ATOM 776 C C . GLN A 1 94 ? 27.618 6.894 -52.285 1.00 85.38 94 GLN A C 1
ATOM 778 O O . GLN A 1 94 ? 28.273 5.953 -51.837 1.00 85.38 94 GLN A O 1
ATOM 783 N N . LEU A 1 95 ? 28.049 8.159 -52.280 1.00 86.12 95 LEU A N 1
ATOM 784 C CA . LEU A 1 95 ? 29.323 8.561 -51.700 1.00 86.12 95 LEU A CA 1
ATOM 785 C C . LEU A 1 95 ? 29.336 8.296 -50.191 1.00 86.12 95 LEU A C 1
ATOM 787 O O . LEU A 1 95 ? 30.240 7.627 -49.704 1.00 86.12 95 LEU A O 1
ATOM 791 N N . LEU A 1 96 ? 28.292 8.716 -49.462 1.00 87.81 96 LEU A N 1
ATOM 792 C CA . LEU A 1 96 ? 28.166 8.487 -48.015 1.00 87.81 96 LEU A CA 1
ATOM 793 C C . LEU A 1 96 ? 28.284 7.001 -47.630 1.00 87.81 96 LEU A C 1
ATOM 795 O O . LEU A 1 96 ? 28.859 6.693 -46.591 1.00 87.81 96 LEU A O 1
ATOM 799 N N . ASN A 1 97 ? 27.777 6.090 -48.466 1.00 85.06 97 ASN A N 1
ATOM 800 C CA . ASN A 1 97 ? 27.860 4.637 -48.269 1.00 85.06 97 ASN A CA 1
ATOM 801 C C . ASN A 1 97 ? 29.287 4.063 -48.391 1.00 85.06 97 ASN A C 1
ATOM 803 O O . ASN A 1 97 ? 29.516 2.910 -48.037 1.00 85.06 97 ASN A O 1
ATOM 807 N N . ARG A 1 98 ? 30.241 4.828 -48.931 1.00 86.38 98 ARG A N 1
ATOM 808 C CA . ARG A 1 98 ? 31.645 4.416 -49.104 1.00 86.38 98 ARG A CA 1
ATOM 809 C C . ARG A 1 98 ? 32.609 5.170 -48.189 1.00 86.38 98 ARG A C 1
ATOM 811 O O . ARG A 1 98 ? 33.724 4.703 -47.984 1.00 86.38 98 ARG A O 1
ATOM 818 N N . LEU A 1 99 ? 32.172 6.294 -47.611 1.00 88.31 99 LEU A N 1
ATOM 819 C CA . LEU A 1 99 ? 33.031 7.142 -46.790 1.00 88.31 99 LEU A CA 1
ATOM 820 C C . LEU A 1 99 ? 33.569 6.404 -45.553 1.00 88.31 99 LEU A C 1
ATOM 822 O O . LEU A 1 99 ? 32.793 5.774 -44.828 1.00 88.31 99 LEU A O 1
ATOM 826 N N . PRO A 1 100 ? 34.863 6.568 -45.223 1.00 86.31 100 PRO A N 1
ATOM 827 C CA . PRO A 1 100 ? 35.425 6.059 -43.980 1.00 86.31 100 PRO A CA 1
ATOM 828 C C . PRO A 1 100 ? 34.763 6.672 -42.742 1.00 86.31 100 PRO A C 1
ATOM 830 O O . PRO A 1 100 ? 34.390 7.848 -42.712 1.00 86.31 100 PRO A O 1
ATOM 833 N N . GLU A 1 101 ? 34.725 5.904 -41.655 1.00 85.81 101 GLU A N 1
ATOM 834 C CA . GLU A 1 101 ? 34.075 6.286 -40.396 1.00 85.81 101 GLU A CA 1
ATOM 835 C C . GLU A 1 101 ? 34.563 7.637 -39.837 1.00 85.81 101 GLU A C 1
ATOM 837 O O . GLU A 1 101 ? 33.765 8.470 -39.404 1.00 85.81 101 GLU A O 1
ATOM 842 N N . LYS A 1 102 ? 35.875 7.904 -39.910 1.00 84.94 102 LYS A N 1
ATOM 843 C CA . LYS A 1 102 ? 36.470 9.176 -39.461 1.00 84.94 102 LYS A CA 1
ATOM 844 C C . LYS A 1 102 ? 35.888 10.386 -40.197 1.00 84.94 102 LYS A C 1
ATOM 846 O O . LYS A 1 102 ? 35.731 11.444 -39.591 1.00 84.94 102 LYS A O 1
ATOM 851 N N . VAL A 1 103 ? 35.577 10.241 -41.485 1.00 87.38 103 VAL A N 1
ATOM 852 C CA . VAL A 1 103 ? 34.983 11.308 -42.302 1.00 87.38 103 VAL A CA 1
ATOM 853 C C . VAL A 1 103 ? 33.518 11.492 -41.922 1.00 87.38 103 VAL A C 1
ATOM 855 O O . VAL A 1 103 ? 33.081 12.620 -41.699 1.00 87.38 103 VAL A O 1
ATOM 858 N N . VAL A 1 104 ? 32.780 10.394 -41.729 1.00 90.25 104 VAL A N 1
ATOM 859 C CA . VAL A 1 104 ? 31.382 10.434 -41.273 1.00 90.25 104 VAL A CA 1
ATOM 860 C C . VAL A 1 104 ? 31.250 11.158 -39.929 1.00 90.25 104 VAL A C 1
ATOM 862 O O . VAL A 1 104 ? 30.387 12.026 -39.801 1.00 90.25 104 VAL A O 1
ATOM 865 N N . TYR A 1 105 ? 32.134 10.908 -38.956 1.00 89.19 105 TYR A N 1
ATOM 866 C CA . TYR A 1 105 ? 32.131 11.649 -37.684 1.00 89.19 105 TYR A CA 1
ATOM 867 C C . TYR A 1 105 ? 32.435 13.144 -37.845 1.00 89.19 105 TYR A C 1
ATOM 869 O O . TYR A 1 105 ? 31.897 13.962 -37.099 1.00 89.19 105 TYR A O 1
ATOM 877 N N . ARG A 1 10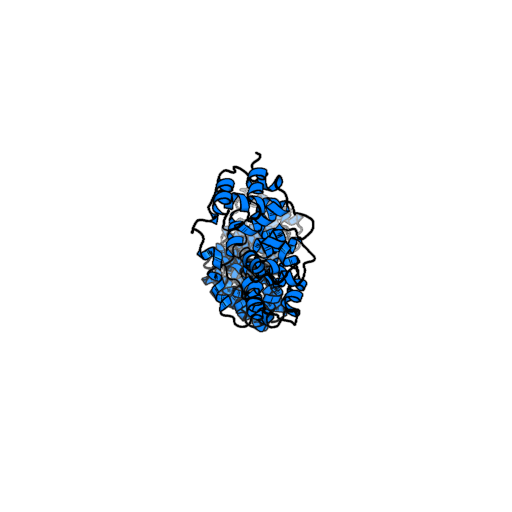6 ? 33.277 13.536 -38.809 1.00 89.25 106 ARG A N 1
ATOM 878 C CA . ARG A 1 106 ? 33.529 14.958 -39.104 1.00 89.25 106 ARG A CA 1
ATOM 879 C C . ARG A 1 106 ? 32.288 15.619 -39.703 1.00 89.25 106 ARG A C 1
ATOM 881 O O . ARG A 1 106 ? 31.882 16.674 -39.224 1.00 89.25 106 ARG A O 1
ATOM 888 N N . LEU A 1 107 ? 31.634 14.970 -40.667 1.00 91.69 107 LEU A N 1
ATOM 889 C CA . LEU A 1 107 ? 30.366 15.446 -41.234 1.00 91.69 107 LEU A CA 1
ATOM 890 C C . LEU A 1 107 ? 29.270 15.553 -40.163 1.00 91.69 107 LEU A C 1
ATOM 892 O O . LEU A 1 107 ? 28.506 16.520 -40.137 1.00 91.69 107 LEU A O 1
ATOM 896 N N . LEU A 1 108 ? 29.223 14.582 -39.248 1.00 92.44 108 LEU A N 1
ATOM 897 C CA . LEU A 1 108 ? 28.297 14.559 -38.122 1.00 92.44 108 LEU A CA 1
ATOM 898 C C . LEU A 1 108 ? 28.491 15.761 -37.188 1.00 92.44 108 LEU A C 1
ATOM 900 O O . LEU A 1 108 ? 27.498 16.321 -36.737 1.00 92.44 108 LEU A O 1
ATOM 904 N N . LYS A 1 109 ? 29.734 16.202 -36.942 1.00 90.69 109 LYS A N 1
ATOM 905 C CA . LYS A 1 109 ? 30.021 17.421 -36.159 1.00 90.69 109 LYS A CA 1
ATOM 906 C C . LYS A 1 109 ? 29.490 18.694 -36.825 1.00 90.69 109 LYS A C 1
ATOM 908 O O . LYS A 1 109 ? 29.111 19.619 -36.118 1.00 90.69 109 LYS A O 1
ATOM 913 N N . ILE A 1 110 ? 29.457 18.742 -38.159 1.00 90.38 110 ILE A N 1
ATOM 914 C CA . ILE A 1 110 ? 28.986 19.913 -38.916 1.00 90.38 110 ILE A CA 1
ATOM 915 C C . ILE A 1 110 ? 27.454 19.974 -38.931 1.00 90.38 110 ILE A C 1
ATOM 917 O O . ILE A 1 110 ? 26.872 21.021 -38.658 1.00 90.38 110 ILE A O 1
ATOM 921 N N . ALA A 1 111 ? 26.781 18.866 -39.259 1.00 90.88 111 ALA A N 1
ATOM 922 C CA . ALA A 1 111 ? 25.319 18.828 -39.348 1.00 90.88 111 ALA A CA 1
ATOM 923 C C . ALA A 1 111 ? 24.730 17.501 -38.834 1.00 90.88 111 ALA A C 1
ATOM 925 O O . ALA A 1 111 ? 24.320 16.653 -39.640 1.00 90.88 111 ALA A O 1
ATOM 926 N N . PRO A 1 112 ? 24.592 17.341 -37.503 1.00 90.50 112 PRO A N 1
ATOM 927 C CA . PRO A 1 112 ? 24.180 16.080 -36.890 1.00 90.50 112 PRO A CA 1
ATOM 928 C C . PRO A 1 112 ? 22.863 15.533 -37.453 1.00 90.50 112 PRO A C 1
ATOM 930 O O . PRO A 1 112 ? 22.779 14.382 -37.874 1.00 90.50 112 PRO A O 1
ATOM 933 N N . GLY A 1 113 ? 21.832 16.380 -37.535 1.00 88.50 113 GLY A N 1
ATOM 934 C CA . GLY A 1 113 ? 20.495 15.962 -37.960 1.00 88.50 113 GLY A CA 1
ATOM 935 C C . GLY A 1 113 ? 20.412 15.496 -39.417 1.00 88.50 113 GLY A C 1
ATOM 936 O O . GLY A 1 113 ? 19.661 14.568 -39.706 1.00 88.50 113 GLY A O 1
ATOM 937 N N . THR A 1 114 ? 21.176 16.105 -40.332 1.00 89.56 114 THR A N 1
ATOM 938 C CA . THR A 1 114 ? 21.192 15.693 -41.748 1.00 89.56 114 THR A CA 1
ATOM 939 C C . THR A 1 114 ? 21.906 14.352 -41.900 1.00 89.56 114 THR A C 1
ATOM 941 O O . THR A 1 114 ? 21.394 13.452 -42.567 1.00 89.56 114 THR A O 1
ATOM 944 N N . ILE A 1 115 ? 23.069 14.202 -41.257 1.00 92.62 115 ILE A N 1
ATOM 945 C CA . ILE A 1 115 ? 23.892 12.996 -41.370 1.00 92.62 115 ILE A CA 1
ATOM 946 C C . ILE A 1 115 ? 23.203 11.798 -40.720 1.00 92.62 115 ILE A C 1
ATOM 948 O O . ILE A 1 115 ? 23.089 10.765 -41.370 1.00 92.62 115 ILE A O 1
ATOM 952 N N . LEU A 1 116 ? 22.645 11.933 -39.512 1.00 91.94 116 LEU A N 1
ATOM 953 C CA . LEU A 1 116 ? 21.930 10.830 -38.854 1.00 91.94 116 LEU A CA 1
ATOM 954 C C . LEU A 1 116 ? 20.718 10.351 -39.668 1.00 91.94 116 LEU A C 1
ATOM 956 O O . LEU A 1 116 ? 20.547 9.147 -39.843 1.00 91.94 116 LEU A O 1
ATOM 960 N N . ARG A 1 117 ? 19.920 11.266 -40.240 1.00 90.00 117 ARG A N 1
ATOM 961 C CA . ARG A 1 117 ? 18.802 10.893 -41.133 1.00 90.00 117 ARG A CA 1
ATOM 962 C C . ARG A 1 117 ? 19.280 10.194 -42.402 1.00 90.00 117 ARG A C 1
ATOM 964 O O . ARG A 1 117 ? 18.646 9.243 -42.849 1.00 90.00 117 ARG A O 1
ATOM 971 N N . SER A 1 118 ? 20.395 10.650 -42.970 1.00 89.38 118 SER A N 1
ATOM 972 C CA . SER A 1 118 ? 20.985 10.050 -44.171 1.00 89.38 118 SER A CA 1
ATOM 973 C C . SER A 1 118 ? 21.509 8.642 -43.876 1.00 89.38 118 SER A C 1
ATOM 975 O O . SER A 1 118 ? 21.179 7.704 -44.594 1.00 89.38 118 SER A O 1
ATOM 977 N N . LEU A 1 119 ? 22.231 8.451 -42.768 1.00 90.69 119 LEU A N 1
ATOM 978 C CA . LEU A 1 119 ? 22.692 7.136 -42.309 1.00 90.69 119 LEU A CA 1
ATOM 979 C C . LEU A 1 119 ? 21.521 6.187 -42.012 1.00 90.69 119 LEU A C 1
ATOM 981 O O . LEU A 1 119 ? 21.579 5.013 -42.369 1.00 90.69 119 LEU A O 1
ATOM 985 N N . PHE A 1 120 ? 20.431 6.687 -41.427 1.00 89.88 120 PHE A N 1
ATOM 986 C CA . PHE A 1 120 ? 19.211 5.899 -41.240 1.00 89.88 120 PHE A CA 1
ATOM 987 C C . PHE A 1 120 ? 18.583 5.497 -42.586 1.00 89.88 120 PHE A C 1
ATOM 989 O O . PHE A 1 120 ? 18.232 4.337 -42.803 1.00 89.88 120 PHE A O 1
ATOM 996 N N . GLY A 1 121 ? 18.525 6.432 -43.540 1.00 86.12 121 GLY A N 1
ATOM 997 C CA . GLY A 1 121 ? 18.106 6.162 -44.916 1.00 86.12 121 GLY A CA 1
ATOM 998 C C . GLY A 1 121 ? 18.989 5.138 -45.642 1.00 86.12 121 GLY A C 1
ATOM 999 O O . GLY A 1 121 ? 18.475 4.387 -46.475 1.00 86.12 121 GLY A O 1
ATOM 1000 N N . LEU A 1 122 ? 20.287 5.067 -45.315 1.00 86.62 122 LEU A N 1
ATOM 1001 C CA . LEU A 1 122 ? 21.186 4.010 -45.790 1.00 86.62 122 LEU A CA 1
ATOM 1002 C C . LEU A 1 122 ? 20.811 2.652 -45.197 1.00 86.62 122 LEU A C 1
ATOM 1004 O O . LEU A 1 122 ? 20.671 1.706 -45.966 1.00 86.62 122 LEU A O 1
ATOM 1008 N N . LEU A 1 123 ? 20.581 2.549 -43.883 1.00 85.56 123 LEU A N 1
ATOM 1009 C CA . LEU A 1 123 ? 20.191 1.279 -43.249 1.00 85.56 123 LEU A CA 1
ATOM 1010 C C . LEU A 1 123 ? 18.888 0.703 -43.811 1.00 85.56 123 LEU A C 1
ATOM 1012 O O . LEU A 1 123 ? 18.778 -0.506 -43.987 1.00 85.56 123 LEU A O 1
ATOM 1016 N N . ASN A 1 124 ? 17.931 1.556 -44.187 1.00 79.19 124 ASN A N 1
ATOM 1017 C CA . ASN A 1 124 ? 16.691 1.123 -44.843 1.00 79.19 124 ASN A CA 1
ATOM 1018 C C . ASN A 1 124 ? 16.909 0.347 -46.156 1.00 79.19 124 ASN A C 1
ATOM 1020 O O . ASN A 1 124 ? 16.017 -0.405 -46.574 1.00 79.19 124 ASN A O 1
ATOM 1024 N N . LYS A 1 125 ? 18.053 0.564 -46.817 1.00 78.94 125 LYS A N 1
ATOM 1025 C CA . LYS A 1 125 ? 18.444 -0.052 -48.096 1.00 78.94 125 LYS A CA 1
ATOM 1026 C C . LYS A 1 125 ? 19.547 -1.098 -47.931 1.00 78.94 125 LYS A C 1
ATOM 1028 O O . LYS A 1 125 ? 19.517 -2.108 -48.622 1.00 78.94 125 LYS A O 1
ATOM 1033 N N . SER A 1 126 ? 20.468 -0.865 -47.001 1.00 81.69 126 SER A N 1
ATOM 1034 C CA . SER A 1 126 ? 21.624 -1.705 -46.689 1.00 81.69 126 SER A CA 1
ATOM 1035 C C . SER A 1 126 ? 21.671 -1.974 -45.176 1.00 81.69 126 SER A C 1
ATOM 1037 O O . SER A 1 126 ? 22.423 -1.304 -44.463 1.00 81.69 126 SER A O 1
ATOM 1039 N N . PRO A 1 127 ? 20.886 -2.945 -44.664 1.00 76.62 127 PRO A N 1
ATOM 1040 C CA . PRO A 1 127 ? 20.696 -3.158 -43.222 1.00 76.62 127 PRO A CA 1
ATOM 1041 C C . PRO A 1 127 ? 21.978 -3.472 -42.439 1.00 76.62 127 PRO A C 1
ATOM 1043 O O . PRO A 1 127 ? 22.077 -3.155 -41.260 1.00 76.62 127 PRO A O 1
ATOM 1046 N N . ASN A 1 128 ? 22.994 -4.025 -43.107 1.00 78.50 128 ASN A N 1
ATOM 1047 C CA . ASN A 1 128 ? 24.260 -4.435 -42.492 1.00 78.50 128 ASN A CA 1
ATOM 1048 C C . ASN A 1 128 ? 25.379 -3.383 -42.626 1.00 78.50 128 ASN A C 1
ATOM 1050 O O . ASN A 1 128 ? 26.560 -3.708 -42.494 1.00 78.50 128 ASN A O 1
ATOM 1054 N N . HIS A 1 129 ? 25.052 -2.122 -42.934 1.00 86.19 129 HIS A N 1
ATOM 1055 C CA . HIS A 1 129 ? 26.064 -1.086 -43.150 1.00 86.19 129 HIS A CA 1
ATOM 1056 C C . HIS A 1 129 ? 26.788 -0.711 -41.842 1.00 86.19 129 HIS A C 1
ATOM 1058 O O . HIS A 1 129 ? 26.292 0.083 -41.038 1.00 86.19 129 HIS A O 1
ATOM 1064 N N . ARG A 1 130 ? 28.002 -1.253 -41.656 1.00 85.44 130 ARG A N 1
ATOM 1065 C CA . ARG A 1 130 ? 28.805 -1.176 -40.419 1.00 85.44 130 ARG A CA 1
ATOM 1066 C C . ARG A 1 130 ? 28.929 0.234 -39.836 1.00 85.44 130 ARG A C 1
ATOM 1068 O O . ARG A 1 130 ? 28.708 0.414 -38.644 1.00 85.44 130 ARG A O 1
ATOM 1075 N N . ILE A 1 131 ? 29.265 1.234 -40.653 1.00 86.94 131 ILE A N 1
ATOM 1076 C CA . ILE A 1 131 ? 29.490 2.610 -40.171 1.00 86.94 131 ILE A CA 1
ATOM 1077 C C . ILE A 1 131 ? 28.173 3.259 -39.735 1.00 86.94 131 ILE A C 1
ATOM 1079 O O . ILE A 1 131 ? 28.127 3.950 -38.722 1.00 86.94 131 ILE A O 1
ATOM 1083 N N . ALA A 1 132 ? 27.085 3.003 -40.468 1.00 88.19 132 ALA A N 1
ATOM 1084 C CA . ALA A 1 132 ? 25.776 3.556 -40.125 1.00 88.19 132 ALA A CA 1
ATOM 1085 C C . ALA A 1 132 ? 25.258 2.930 -38.827 1.00 88.19 132 ALA A C 1
ATOM 1087 O O . ALA A 1 132 ? 24.832 3.667 -37.943 1.00 88.19 132 ALA A O 1
ATOM 1088 N N . LEU A 1 133 ? 25.382 1.604 -38.682 1.00 87.75 133 LEU A N 1
ATOM 1089 C CA . LEU A 1 133 ? 25.079 0.894 -37.438 1.00 87.75 133 LEU A CA 1
ATOM 1090 C C . LEU A 1 133 ? 25.883 1.455 -36.263 1.00 87.75 133 LEU A C 1
ATOM 1092 O O . LEU A 1 133 ? 25.301 1.734 -35.216 1.00 87.75 133 LEU A O 1
ATOM 1096 N N . ASN A 1 134 ? 27.194 1.658 -36.436 1.00 87.25 134 ASN A N 1
ATOM 1097 C CA . ASN A 1 134 ? 28.041 2.154 -35.356 1.00 87.25 134 ASN A CA 1
ATOM 1098 C C . ASN A 1 134 ? 27.638 3.570 -34.926 1.00 87.25 134 ASN A C 1
ATOM 1100 O O . ASN A 1 134 ? 27.336 3.807 -33.758 1.00 87.25 134 ASN A O 1
ATOM 1104 N N . VAL A 1 135 ? 27.564 4.508 -35.874 1.00 89.12 135 VAL A N 1
ATOM 1105 C CA . VAL A 1 135 ? 27.247 5.913 -35.582 1.00 89.12 135 VAL A CA 1
ATOM 1106 C C . VAL A 1 135 ? 25.836 6.053 -35.006 1.00 89.12 135 VAL A C 1
ATOM 1108 O O . VAL A 1 135 ? 25.645 6.763 -34.023 1.00 89.12 135 VAL A O 1
ATOM 1111 N N . LEU A 1 136 ? 24.835 5.358 -35.553 1.00 90.56 136 LEU A N 1
ATOM 1112 C CA . LEU A 1 136 ? 23.461 5.448 -35.050 1.00 90.56 136 LEU A CA 1
ATOM 1113 C C . LEU A 1 136 ? 23.312 4.861 -33.639 1.00 90.56 136 LEU A C 1
ATOM 1115 O O . LEU A 1 136 ? 22.605 5.447 -32.821 1.00 90.56 136 LEU A O 1
ATOM 1119 N N . ASN A 1 137 ? 24.030 3.783 -33.305 1.00 87.75 137 ASN A N 1
ATOM 1120 C CA . ASN A 1 137 ? 24.055 3.244 -31.940 1.00 87.75 137 ASN A CA 1
ATOM 1121 C C . ASN A 1 137 ? 24.818 4.131 -30.939 1.00 87.75 137 ASN A C 1
ATOM 1123 O O . ASN A 1 137 ? 24.569 4.029 -29.740 1.00 87.75 137 ASN A O 1
ATOM 1127 N N . HIS A 1 138 ? 25.668 5.056 -31.396 1.00 88.31 138 HIS A N 1
ATOM 1128 C CA . HIS A 1 138 ? 26.215 6.129 -30.551 1.00 88.31 138 HIS A CA 1
ATOM 1129 C C . HIS A 1 138 ? 25.220 7.285 -30.323 1.00 88.31 138 HIS A C 1
ATOM 1131 O O . HIS A 1 138 ? 25.420 8.110 -29.432 1.00 88.31 138 HIS A O 1
ATOM 1137 N N . HIS A 1 139 ? 24.114 7.325 -31.077 1.00 90.38 139 HIS A N 1
ATOM 1138 C CA . HIS A 1 139 ? 23.022 8.294 -30.935 1.00 90.38 139 HIS A CA 1
ATOM 1139 C C . HIS A 1 139 ? 21.663 7.592 -30.718 1.00 90.38 139 HIS A C 1
ATOM 1141 O O . HIS A 1 139 ? 20.710 7.826 -31.472 1.00 90.38 139 HIS A O 1
ATOM 1147 N N . PRO A 1 140 ? 21.537 6.757 -29.665 1.00 89.19 140 PRO A N 1
ATOM 1148 C CA . PRO A 1 140 ? 20.453 5.783 -29.514 1.00 89.19 140 PRO A CA 1
ATOM 1149 C C . PRO A 1 140 ? 19.051 6.398 -29.485 1.00 89.19 140 PRO A C 1
ATOM 1151 O O . PRO A 1 140 ? 18.127 5.854 -30.083 1.00 89.19 140 PRO A O 1
ATOM 1154 N N . ILE A 1 141 ? 18.881 7.556 -28.838 1.00 91.00 141 ILE A N 1
ATOM 1155 C CA . ILE A 1 141 ? 17.577 8.234 -28.737 1.00 91.00 141 ILE A CA 1
ATOM 1156 C C . ILE A 1 141 ? 17.092 8.685 -30.120 1.00 91.00 141 ILE A C 1
ATOM 1158 O O . ILE A 1 141 ? 15.939 8.466 -30.483 1.00 91.00 141 ILE A O 1
ATOM 1162 N N . VAL A 1 142 ? 17.978 9.302 -30.910 1.00 91.19 142 VAL A N 1
ATOM 1163 C CA . VAL A 1 142 ? 17.643 9.786 -32.258 1.00 91.19 142 VAL A CA 1
ATOM 1164 C C . VAL A 1 142 ? 17.361 8.603 -33.177 1.00 91.19 142 VAL A C 1
ATOM 1166 O O . VAL A 1 142 ? 16.391 8.642 -33.930 1.00 91.19 142 VAL A O 1
ATOM 1169 N N . PHE A 1 143 ? 18.166 7.542 -33.085 1.00 91.50 143 PHE A N 1
ATOM 1170 C CA . PHE A 1 143 ? 17.982 6.335 -33.882 1.00 91.50 143 PHE A CA 1
ATOM 1171 C C . PHE A 1 143 ? 16.623 5.676 -33.618 1.00 91.50 143 PHE A C 1
ATOM 1173 O O . PHE A 1 143 ? 15.850 5.486 -34.555 1.00 91.50 143 PHE A O 1
ATOM 1180 N N . VAL A 1 144 ? 16.282 5.426 -32.352 1.00 91.69 144 VAL A N 1
ATOM 1181 C CA . VAL A 1 144 ? 14.994 4.825 -31.979 1.00 91.69 144 VAL A CA 1
ATOM 1182 C C . VAL A 1 144 ? 13.815 5.717 -32.364 1.00 91.69 144 VAL A C 1
ATOM 1184 O O . VAL A 1 144 ? 12.838 5.219 -32.911 1.00 91.69 144 VAL A O 1
ATOM 1187 N N . ASN A 1 145 ? 13.898 7.035 -32.171 1.00 91.12 145 ASN A N 1
ATOM 1188 C CA . ASN A 1 145 ? 12.822 7.936 -32.597 1.00 91.12 145 ASN A CA 1
ATOM 1189 C C . ASN A 1 145 ? 12.604 7.905 -34.119 1.00 91.12 145 ASN A C 1
ATOM 1191 O O . ASN A 1 145 ? 11.463 7.965 -34.571 1.00 91.12 145 ASN A O 1
ATOM 1195 N N . MET A 1 146 ? 13.675 7.786 -34.913 1.00 90.75 146 MET A N 1
ATOM 1196 C CA . MET A 1 146 ? 13.559 7.612 -36.366 1.00 90.75 146 MET A CA 1
ATOM 1197 C C . MET A 1 146 ? 12.945 6.260 -36.732 1.00 90.75 146 MET A C 1
ATOM 1199 O O . MET A 1 146 ? 12.153 6.206 -37.668 1.00 90.75 146 MET A O 1
ATOM 1203 N N . ILE A 1 147 ? 13.261 5.193 -35.995 1.00 88.69 147 ILE A N 1
ATOM 1204 C CA . ILE A 1 147 ? 12.610 3.891 -36.162 1.00 88.69 147 ILE A CA 1
ATOM 1205 C C . ILE A 1 147 ? 11.102 4.023 -35.904 1.00 88.69 147 ILE A C 1
ATOM 1207 O O . ILE A 1 147 ? 10.304 3.753 -36.797 1.00 88.69 147 ILE A O 1
ATOM 1211 N N . LEU A 1 148 ? 10.710 4.528 -34.732 1.00 86.81 148 LEU A N 1
ATOM 1212 C CA . LEU A 1 148 ? 9.304 4.653 -34.327 1.00 86.81 148 LEU A CA 1
ATOM 1213 C C . LEU A 1 148 ? 8.486 5.566 -35.257 1.00 86.81 148 LEU A C 1
ATOM 1215 O O . LEU A 1 148 ? 7.297 5.337 -35.454 1.00 86.81 148 LEU A O 1
ATOM 1219 N N . ALA A 1 149 ? 9.111 6.579 -35.865 1.00 86.81 149 ALA A N 1
ATOM 1220 C CA . ALA A 1 149 ? 8.458 7.467 -36.827 1.00 86.81 149 ALA A CA 1
ATOM 1221 C C . ALA A 1 149 ? 8.167 6.815 -38.197 1.00 86.81 149 ALA A C 1
ATOM 1223 O O . ALA A 1 149 ? 7.454 7.411 -39.000 1.00 86.81 149 ALA A O 1
ATOM 1224 N N . ASN A 1 150 ? 8.713 5.627 -38.484 1.00 79.19 150 ASN A N 1
ATOM 1225 C CA . ASN A 1 150 ? 8.559 4.916 -39.761 1.00 79.19 150 ASN A CA 1
ATOM 1226 C C . ASN A 1 150 ? 7.790 3.588 -39.610 1.00 79.19 150 ASN A C 1
ATOM 1228 O O . ASN A 1 150 ? 8.116 2.606 -40.275 1.00 79.19 150 ASN A O 1
ATOM 1232 N N . MET A 1 151 ? 6.785 3.538 -38.731 1.00 72.12 151 MET A N 1
ATOM 1233 C CA . MET A 1 151 ? 5.915 2.363 -38.586 1.00 72.12 151 MET A CA 1
ATOM 1234 C C . MET A 1 151 ? 5.044 2.136 -39.845 1.00 72.12 151 MET A C 1
ATOM 1236 O O . MET A 1 151 ? 4.515 3.113 -40.381 1.00 72.12 151 MET A O 1
ATOM 1240 N N . PRO A 1 152 ? 4.849 0.880 -40.309 1.00 71.81 152 PRO A N 1
ATOM 1241 C CA . PRO A 1 152 ? 5.389 -0.365 -39.754 1.00 71.81 152 PRO A CA 1
ATOM 1242 C C . PRO A 1 152 ? 6.889 -0.525 -40.047 1.00 71.81 152 PRO A C 1
ATOM 1244 O O . PRO A 1 152 ? 7.345 -0.401 -41.185 1.00 71.81 152 PRO A O 1
ATOM 1247 N N . VAL A 1 153 ? 7.665 -0.796 -38.999 1.00 69.19 153 VAL A N 1
ATOM 1248 C CA . VAL A 1 153 ? 9.127 -0.863 -39.076 1.00 69.19 153 VAL A CA 1
ATOM 1249 C C . VAL A 1 153 ? 9.573 -2.186 -39.697 1.00 69.19 153 VAL A C 1
ATOM 1251 O O . VAL A 1 153 ? 9.012 -3.242 -39.422 1.00 69.19 153 VAL A O 1
ATOM 1254 N N . LYS A 1 154 ? 10.636 -2.148 -40.511 1.00 72.81 154 LYS A N 1
ATOM 1255 C CA . LYS A 1 154 ? 11.315 -3.368 -40.967 1.00 72.81 154 LYS A CA 1
ATOM 1256 C C . LYS A 1 154 ? 12.010 -4.055 -39.787 1.00 72.81 154 LYS A C 1
ATOM 1258 O O . LYS A 1 154 ? 12.890 -3.441 -39.188 1.00 72.81 154 LYS A O 1
ATOM 1263 N N . PHE A 1 155 ? 11.703 -5.332 -39.563 1.00 71.81 155 PHE A N 1
ATOM 1264 C CA . PHE A 1 155 ? 12.344 -6.244 -38.597 1.00 71.81 155 PHE A CA 1
ATOM 1265 C C . PHE A 1 155 ? 13.859 -5.993 -38.434 1.00 71.81 155 PHE A C 1
ATOM 1267 O O . PHE A 1 155 ? 14.349 -5.630 -37.369 1.00 71.81 155 PHE A O 1
ATOM 1274 N N . SER A 1 156 ? 14.600 -5.982 -39.549 1.00 74.50 156 SER A N 1
ATOM 1275 C CA . SER A 1 156 ? 16.057 -5.775 -39.566 1.00 74.50 156 SER A CA 1
ATOM 1276 C C . SER A 1 156 ? 16.556 -4.474 -38.909 1.00 74.50 156 SER A C 1
ATOM 1278 O O . SER A 1 156 ? 17.727 -4.383 -38.555 1.00 74.50 156 SER A O 1
ATOM 1280 N N . LEU A 1 157 ? 15.717 -3.438 -38.785 1.00 79.88 157 LEU A N 1
ATOM 1281 C CA . LEU A 1 157 ? 16.080 -2.161 -38.155 1.00 79.88 157 LEU A CA 1
ATOM 1282 C C . LEU A 1 157 ? 15.885 -2.171 -36.640 1.00 79.88 157 LEU A C 1
ATOM 1284 O O . LEU A 1 157 ? 16.616 -1.468 -35.947 1.00 79.88 157 LEU A O 1
ATOM 1288 N N . LEU A 1 158 ? 14.925 -2.943 -36.126 1.00 82.06 158 LEU A N 1
ATOM 1289 C CA . LEU A 1 158 ? 14.753 -3.114 -34.682 1.00 82.06 158 LEU A CA 1
ATOM 1290 C C . LEU A 1 158 ? 15.948 -3.874 -34.106 1.00 82.06 158 LEU A C 1
ATOM 1292 O O . LEU A 1 158 ? 16.550 -3.424 -33.133 1.00 82.06 158 LEU A O 1
ATOM 1296 N N . GLN A 1 159 ? 16.375 -4.939 -34.787 1.00 76.69 159 GLN A N 1
ATOM 1297 C CA . GLN A 1 159 ? 17.553 -5.731 -34.410 1.00 76.69 159 GLN A CA 1
ATOM 1298 C C . GLN A 1 159 ? 18.879 -4.969 -34.523 1.00 76.69 159 GLN A C 1
ATOM 1300 O O . GLN A 1 159 ? 19.862 -5.314 -33.869 1.00 76.69 159 GLN A O 1
ATOM 1305 N N . ALA A 1 160 ? 18.920 -3.920 -35.345 1.00 81.44 160 ALA A N 1
ATOM 1306 C CA . ALA A 1 160 ? 20.096 -3.071 -35.504 1.00 81.44 160 ALA A CA 1
ATOM 1307 C C . ALA A 1 160 ? 20.388 -2.201 -34.266 1.00 81.44 160 ALA A C 1
ATOM 1309 O O . ALA A 1 160 ? 21.480 -1.631 -34.163 1.00 81.44 160 ALA A O 1
ATOM 1310 N N . VAL A 1 161 ? 19.433 -2.067 -33.341 1.00 86.75 161 VAL A N 1
ATOM 1311 C CA . VAL A 1 161 ? 19.602 -1.311 -32.097 1.00 86.75 161 VAL A CA 1
ATOM 1312 C C . VAL A 1 161 ? 20.295 -2.191 -31.063 1.00 86.75 161 VAL A C 1
ATOM 1314 O O . VAL A 1 161 ? 19.710 -3.126 -30.533 1.00 86.75 161 VAL A O 1
ATOM 1317 N N . THR A 1 162 ? 21.545 -1.869 -30.744 1.00 83.69 162 THR A N 1
ATOM 1318 C CA . THR A 1 162 ? 22.375 -2.626 -29.792 1.00 83.69 162 THR A CA 1
ATOM 1319 C C . THR A 1 162 ? 22.843 -1.807 -28.605 1.00 83.69 162 THR A C 1
ATOM 1321 O O . THR A 1 162 ? 23.433 -2.345 -27.671 1.00 83.69 162 THR A O 1
ATOM 1324 N N . ASN A 1 163 ? 22.591 -0.501 -28.608 1.00 86.62 163 ASN A N 1
ATOM 1325 C CA . ASN A 1 163 ? 22.889 0.348 -27.467 1.00 86.62 163 ASN A CA 1
ATOM 1326 C C . ASN A 1 163 ? 21.857 0.125 -26.336 1.00 86.62 163 ASN A C 1
ATOM 1328 O O . ASN A 1 163 ? 20.652 0.196 -26.610 1.00 86.62 163 ASN A O 1
ATOM 1332 N N . PRO A 1 164 ? 22.279 -0.049 -25.065 1.00 87.31 164 PRO A N 1
ATOM 1333 C CA . PRO A 1 164 ? 21.364 -0.270 -23.942 1.00 87.31 164 PRO A CA 1
ATOM 1334 C C . PRO A 1 164 ? 20.296 0.815 -23.776 1.00 87.31 164 PRO A C 1
ATOM 1336 O O . PRO A 1 164 ? 19.143 0.505 -23.491 1.00 87.31 164 PRO A O 1
ATOM 1339 N N . ILE A 1 165 ? 20.637 2.090 -23.991 1.00 88.81 165 ILE A N 1
ATOM 1340 C CA . ILE A 1 165 ? 19.682 3.208 -23.917 1.00 88.81 165 ILE A CA 1
ATOM 1341 C C . ILE A 1 165 ? 18.611 3.055 -25.002 1.00 88.81 165 ILE A C 1
ATOM 1343 O O . ILE A 1 165 ? 17.428 3.265 -24.733 1.00 88.81 165 ILE A O 1
ATOM 1347 N N . GLY A 1 166 ? 19.021 2.672 -26.213 1.00 89.50 166 GLY A N 1
ATOM 1348 C CA . GLY A 1 166 ? 18.115 2.442 -27.338 1.00 89.50 166 GLY A CA 1
ATOM 1349 C C . GLY A 1 166 ? 17.180 1.263 -27.081 1.00 89.50 166 GLY A C 1
ATOM 1350 O O . GLY A 1 166 ? 15.966 1.405 -27.201 1.00 89.50 166 GLY A O 1
ATOM 1351 N N . LEU A 1 167 ? 17.726 0.134 -26.628 1.00 89.94 167 LEU A N 1
ATOM 1352 C CA . LEU A 1 167 ? 16.963 -1.066 -26.272 1.00 89.94 167 LEU A CA 1
ATOM 1353 C C . LEU A 1 167 ? 15.935 -0.792 -25.164 1.00 89.94 167 LEU A C 1
ATOM 1355 O O . LEU A 1 167 ? 14.759 -1.122 -25.311 1.00 89.94 167 LEU A O 1
ATOM 1359 N N . LYS A 1 168 ? 16.344 -0.098 -24.092 1.00 92.06 168 LYS A N 1
ATOM 1360 C CA . LYS A 1 168 ? 15.436 0.347 -23.019 1.00 92.06 168 LYS A CA 1
ATOM 1361 C C . LYS A 1 168 ? 14.333 1.267 -23.546 1.00 92.06 168 LYS A C 1
ATOM 1363 O O . LYS A 1 168 ? 13.236 1.271 -22.995 1.00 92.06 168 LYS A O 1
ATOM 1368 N N . LEU A 1 169 ? 14.611 2.080 -24.568 1.00 92.62 169 LEU A N 1
ATOM 1369 C CA . LEU A 1 169 ? 13.623 2.977 -25.166 1.00 92.62 169 LEU A CA 1
ATOM 1370 C C . LEU A 1 169 ? 12.636 2.221 -26.064 1.00 92.62 169 LEU A C 1
ATOM 1372 O O . LEU A 1 169 ? 11.445 2.509 -25.991 1.00 92.62 169 LEU A O 1
ATOM 1376 N N . LEU A 1 170 ? 13.096 1.232 -26.838 1.00 91.31 170 LEU A N 1
ATOM 1377 C CA . LEU A 1 170 ? 12.219 0.347 -27.613 1.00 91.31 170 LEU A CA 1
ATOM 1378 C C . LEU A 1 170 ? 11.265 -0.426 -26.700 1.00 91.31 170 LEU A C 1
ATOM 1380 O O . LEU A 1 170 ? 10.058 -0.368 -26.912 1.00 91.31 170 LEU A O 1
ATOM 1384 N N . ALA A 1 171 ? 11.779 -1.036 -25.629 1.00 91.75 171 ALA A N 1
ATOM 1385 C CA . ALA A 1 171 ? 10.970 -1.759 -24.642 1.00 91.75 171 ALA A CA 1
ATOM 1386 C C . ALA A 1 171 ? 9.904 -0.883 -23.956 1.00 91.75 171 ALA A C 1
ATOM 1388 O O . ALA A 1 171 ? 8.895 -1.391 -23.485 1.00 91.75 171 ALA A O 1
ATOM 1389 N N . LYS A 1 172 ? 10.108 0.442 -23.904 1.00 91.81 172 LYS A N 1
ATOM 1390 C CA . LYS A 1 172 ? 9.124 1.401 -23.369 1.00 91.81 172 LYS A CA 1
ATOM 1391 C C . LYS A 1 172 ? 8.074 1.847 -24.381 1.00 91.81 172 LYS A C 1
ATOM 1393 O O . LYS A 1 172 ? 7.073 2.433 -23.977 1.00 91.81 172 LYS A O 1
ATOM 1398 N N . LYS A 1 173 ? 8.369 1.742 -25.676 1.00 90.44 173 LYS A N 1
ATOM 1399 C CA . LYS A 1 173 ? 7.615 2.417 -26.743 1.00 90.44 173 LYS A CA 1
ATOM 1400 C C . LYS A 1 173 ? 6.881 1.457 -27.667 1.00 90.44 173 LYS A C 1
ATOM 1402 O O . LYS A 1 173 ? 5.921 1.888 -28.295 1.00 90.44 173 LYS A O 1
ATOM 1407 N N . LEU A 1 174 ? 7.329 0.210 -27.759 1.00 88.75 174 LEU A N 1
ATOM 1408 C CA . LEU A 1 174 ? 6.652 -0.834 -28.516 1.00 88.75 174 LEU A CA 1
ATOM 1409 C C . LEU A 1 174 ? 5.625 -1.565 -27.638 1.00 88.75 174 LEU A C 1
ATOM 1411 O O . LEU A 1 174 ? 5.842 -1.664 -26.427 1.00 88.75 174 LEU A O 1
ATOM 1415 N N . PRO A 1 175 ? 4.540 -2.096 -28.232 1.00 89.00 175 PRO A N 1
ATOM 1416 C CA . PRO A 1 175 ? 3.690 -3.082 -27.573 1.00 89.00 175 PRO A CA 1
ATOM 1417 C C . PRO A 1 175 ? 4.508 -4.285 -27.094 1.00 89.00 175 PRO A C 1
ATOM 1419 O O . PRO A 1 175 ? 5.482 -4.685 -27.745 1.00 89.00 175 PRO A O 1
ATOM 1422 N N . THR A 1 176 ? 4.111 -4.884 -25.971 1.00 90.44 176 THR A N 1
ATOM 1423 C CA . THR A 1 176 ? 4.854 -6.007 -25.378 1.00 90.44 176 THR A CA 1
ATOM 1424 C C . THR A 1 176 ? 4.934 -7.201 -26.334 1.00 90.44 176 THR A C 1
ATOM 1426 O O . THR A 1 176 ? 5.988 -7.828 -26.451 1.00 90.44 176 THR A O 1
ATOM 1429 N N . SER A 1 177 ? 3.849 -7.486 -27.062 1.00 88.25 177 SER A N 1
ATOM 1430 C CA . SER A 1 177 ? 3.788 -8.543 -28.081 1.00 88.25 177 SER A CA 1
ATOM 1431 C C . SER A 1 177 ? 4.818 -8.351 -29.187 1.00 88.25 177 SER A C 1
ATOM 1433 O O . SER A 1 177 ? 5.541 -9.288 -29.517 1.00 88.25 177 SER A O 1
ATOM 1435 N N . ASP A 1 178 ? 4.919 -7.131 -29.711 1.00 86.81 178 ASP A N 1
ATOM 1436 C CA . ASP A 1 178 ? 5.789 -6.799 -30.837 1.00 86.81 178 ASP A CA 1
ATOM 1437 C C . ASP A 1 178 ? 7.255 -6.883 -30.415 1.00 86.81 178 ASP A C 1
ATOM 1439 O O . ASP A 1 178 ? 8.085 -7.439 -31.133 1.00 86.81 178 ASP A O 1
ATOM 1443 N N . PHE A 1 179 ? 7.570 -6.393 -29.210 1.00 89.06 179 PHE A N 1
ATOM 1444 C CA . PHE A 1 179 ? 8.913 -6.503 -28.653 1.00 89.06 179 PHE A CA 1
ATOM 1445 C C . PHE A 1 179 ? 9.327 -7.971 -28.473 1.00 89.06 179 PHE A C 1
ATOM 1447 O O . PHE A 1 179 ? 10.423 -8.361 -28.877 1.00 89.06 179 PHE A O 1
ATOM 1454 N N . LEU A 1 180 ? 8.463 -8.806 -27.887 1.00 88.31 180 LEU A N 1
ATOM 1455 C CA . LEU A 1 180 ? 8.778 -10.221 -27.680 1.00 88.31 180 LEU A CA 1
ATOM 1456 C C . LEU A 1 180 ? 8.883 -10.989 -29.001 1.00 88.31 180 LEU A C 1
ATOM 1458 O O . LEU A 1 180 ? 9.821 -11.765 -29.159 1.00 88.31 180 LEU A O 1
ATOM 1462 N N . ALA A 1 181 ? 7.979 -10.761 -29.956 1.00 83.50 181 ALA A N 1
ATOM 1463 C CA . ALA A 1 181 ? 8.029 -11.410 -31.265 1.00 83.50 181 ALA A CA 1
ATOM 1464 C C . ALA A 1 181 ? 9.347 -11.111 -31.999 1.00 83.50 181 ALA A C 1
ATOM 1466 O O . ALA A 1 181 ? 9.964 -12.011 -32.569 1.00 83.50 181 ALA A O 1
ATOM 1467 N N . GLU A 1 182 ? 9.806 -9.862 -31.926 1.00 79.69 182 GLU A N 1
ATOM 1468 C CA . GLU A 1 182 ? 11.033 -9.402 -32.574 1.00 79.69 182 GLU A CA 1
ATOM 1469 C C . GLU A 1 182 ? 12.293 -9.998 -31.930 1.00 79.69 182 GLU A C 1
ATOM 1471 O O . GLU A 1 182 ? 13.152 -10.569 -32.606 1.00 79.69 182 GLU A O 1
ATOM 1476 N N . PHE A 1 183 ? 12.408 -9.885 -30.607 1.00 79.62 183 PHE A N 1
ATOM 1477 C CA . PHE A 1 183 ? 13.645 -10.204 -29.893 1.00 79.62 183 PHE A CA 1
ATOM 1478 C C . PHE A 1 183 ? 13.720 -11.660 -29.394 1.00 79.62 183 PHE A C 1
ATOM 1480 O O . PHE A 1 183 ? 14.765 -12.082 -28.894 1.00 79.62 183 PHE A O 1
ATOM 1487 N N . ASN A 1 184 ? 12.659 -12.458 -29.573 1.00 77.00 184 ASN A N 1
ATOM 1488 C CA . ASN A 1 184 ? 12.626 -13.888 -29.234 1.00 77.00 184 ASN A CA 1
ATOM 1489 C C . ASN A 1 184 ? 12.701 -14.838 -30.455 1.00 77.00 184 ASN A C 1
ATOM 1491 O O . ASN A 1 184 ? 12.846 -16.048 -30.274 1.00 77.00 184 ASN A O 1
ATOM 1495 N N . ALA A 1 185 ? 12.636 -14.334 -31.695 1.00 68.31 185 ALA A N 1
ATOM 1496 C CA . ALA A 1 185 ? 12.548 -15.167 -32.902 1.00 68.31 185 ALA A CA 1
ATOM 1497 C C . ALA A 1 185 ? 13.714 -16.186 -33.051 1.00 68.31 185 ALA A C 1
ATOM 1499 O O . ALA A 1 185 ? 14.877 -15.850 -32.794 1.00 68.31 185 ALA A O 1
ATOM 1500 N N . PRO A 1 186 ? 13.448 -17.441 -33.474 1.00 53.06 186 PRO A N 1
ATOM 1501 C CA . PRO A 1 186 ? 14.478 -18.457 -33.684 1.00 53.06 186 PRO A CA 1
ATOM 1502 C C . PRO A 1 186 ? 15.254 -18.185 -34.981 1.00 53.06 186 PRO A C 1
ATOM 1504 O O . PRO A 1 186 ? 14.799 -18.493 -36.077 1.00 53.06 186 PRO A O 1
ATOM 1507 N N . GLY A 1 187 ? 16.440 -17.591 -34.857 1.00 53.56 187 GLY A N 1
ATOM 1508 C CA . GLY A 1 187 ? 17.308 -17.326 -36.009 1.00 53.56 187 GLY A CA 1
ATOM 1509 C C . GLY A 1 187 ? 18.486 -16.409 -35.707 1.00 53.56 187 GLY A C 1
ATOM 1510 O O . GLY A 1 187 ? 18.875 -15.641 -36.577 1.00 53.56 187 GLY A O 1
ATOM 1511 N N . HIS A 1 188 ? 19.018 -16.452 -34.479 1.00 51.00 188 HIS A N 1
ATOM 1512 C CA . HIS A 1 188 ? 19.992 -15.494 -33.936 1.00 51.00 188 HIS A CA 1
ATOM 1513 C C . HIS A 1 188 ? 21.278 -15.396 -34.770 1.00 51.00 188 HIS A C 1
ATOM 1515 O O . HIS A 1 188 ? 22.314 -15.974 -34.447 1.00 51.00 188 HIS A O 1
ATOM 1521 N N . VAL A 1 189 ? 21.234 -14.585 -35.825 1.00 45.19 189 VAL A N 1
ATOM 1522 C CA . VAL A 1 189 ? 22.400 -13.947 -36.423 1.00 45.19 189 VAL A CA 1
ATOM 1523 C C . VAL A 1 189 ? 22.833 -12.898 -35.411 1.00 45.19 189 VAL A C 1
ATOM 1525 O O . VAL A 1 189 ? 22.294 -11.802 -35.418 1.00 45.19 189 VAL A O 1
ATOM 1528 N N . LYS A 1 190 ? 23.727 -13.291 -34.491 1.00 49.25 190 LYS A N 1
ATOM 1529 C CA . LYS A 1 190 ? 24.487 -12.435 -33.561 1.00 49.25 190 LYS A CA 1
ATOM 1530 C C . LYS A 1 190 ? 23.787 -11.102 -33.265 1.00 49.25 190 LYS A C 1
ATOM 1532 O O . LYS A 1 190 ? 24.034 -10.148 -34.003 1.00 49.25 190 LYS A O 1
ATOM 1537 N N . ILE A 1 191 ? 23.000 -10.997 -32.182 1.00 52.88 191 ILE A N 1
ATOM 1538 C CA . ILE A 1 191 ? 22.715 -9.666 -31.612 1.00 52.88 191 ILE A CA 1
ATOM 1539 C C . ILE A 1 191 ? 24.093 -8.991 -31.505 1.00 52.88 191 ILE A C 1
ATOM 1541 O O . ILE A 1 191 ? 24.985 -9.556 -30.857 1.00 52.88 191 ILE A O 1
ATOM 1545 N N . PRO A 1 192 ? 24.340 -7.899 -32.251 1.00 54.97 192 PRO A N 1
ATOM 1546 C CA . PRO A 1 192 ? 25.689 -7.379 -32.370 1.00 54.97 192 PRO A CA 1
ATOM 1547 C C . PRO A 1 192 ? 26.197 -6.983 -30.980 1.00 54.97 192 PRO A C 1
ATOM 1549 O O . PRO A 1 192 ? 25.383 -6.637 -30.118 1.00 54.97 192 PRO A O 1
ATOM 1552 N N . PRO A 1 193 ? 27.519 -7.042 -30.734 1.00 61.94 193 PRO A N 1
ATOM 1553 C CA . PRO A 1 193 ? 28.070 -6.710 -29.429 1.00 61.94 193 PRO A CA 1
ATOM 1554 C C . PRO A 1 193 ? 27.523 -5.357 -28.974 1.00 61.94 193 PRO A C 1
ATOM 1556 O O . PRO A 1 193 ? 27.547 -4.374 -29.720 1.00 61.94 193 PRO A O 1
ATOM 1559 N N . ILE A 1 194 ? 26.965 -5.352 -27.766 1.00 65.25 194 ILE A N 1
ATOM 1560 C CA . ILE A 1 194 ? 26.297 -4.195 -27.178 1.00 65.25 194 ILE A CA 1
ATOM 1561 C C . ILE A 1 194 ? 27.276 -3.027 -27.148 1.00 65.25 194 ILE A C 1
ATOM 1563 O O . ILE A 1 194 ? 28.350 -3.115 -26.554 1.00 65.25 194 ILE A O 1
ATOM 1567 N N . VAL A 1 195 ? 26.904 -1.928 -27.803 1.00 63.75 195 VAL A N 1
ATOM 1568 C CA . VAL A 1 195 ? 27.734 -0.724 -27.857 1.00 63.75 195 VAL A CA 1
ATOM 1569 C C . VAL A 1 195 ? 27.498 0.058 -26.569 1.00 63.75 195 VAL A C 1
ATOM 1571 O O . VAL A 1 195 ? 26.512 0.786 -26.439 1.00 63.75 195 VAL A O 1
ATOM 1574 N N . THR A 1 196 ? 28.384 -0.123 -25.591 1.00 60.97 196 THR A N 1
ATOM 1575 C CA . THR A 1 196 ? 28.329 0.582 -24.306 1.00 60.97 196 THR A CA 1
ATOM 1576 C C . THR A 1 196 ? 28.840 2.010 -24.472 1.00 60.97 196 THR A C 1
ATOM 1578 O O . THR A 1 196 ? 30.018 2.229 -24.750 1.00 60.97 196 THR A O 1
ATOM 1581 N N . THR A 1 197 ? 27.967 2.998 -24.289 1.00 60.09 197 THR A N 1
ATOM 1582 C CA . THR A 1 197 ? 28.333 4.425 -24.372 1.00 60.09 197 THR A CA 1
ATOM 1583 C C . THR A 1 197 ? 28.553 5.066 -23.002 1.00 60.09 197 THR A C 1
ATOM 1585 O O . THR A 1 197 ? 28.932 6.233 -22.929 1.00 60.09 197 THR A O 1
ATOM 1588 N N . THR A 1 198 ? 28.315 4.334 -21.907 1.00 60.69 198 THR A N 1
ATOM 1589 C CA . THR A 1 198 ? 28.490 4.835 -20.537 1.00 60.69 198 THR A CA 1
ATOM 1590 C C . THR A 1 198 ? 29.295 3.865 -19.673 1.00 60.69 198 THR A C 1
ATOM 1592 O O . THR A 1 198 ? 29.283 2.657 -19.896 1.00 60.69 198 THR A O 1
ATOM 1595 N N . LYS A 1 199 ? 29.978 4.390 -18.643 1.00 57.31 199 LYS A N 1
ATOM 1596 C CA . LYS A 1 199 ? 30.729 3.572 -17.671 1.00 57.31 199 LYS A CA 1
ATOM 1597 C C . LYS A 1 199 ? 29.830 2.614 -16.869 1.00 57.31 199 LYS A C 1
ATOM 1599 O O . LYS A 1 199 ? 30.326 1.616 -16.366 1.00 57.31 199 LYS A O 1
ATOM 1604 N N . GLY A 1 200 ? 28.532 2.915 -16.750 1.00 57.78 200 GLY A N 1
ATOM 1605 C CA . GLY A 1 200 ? 27.563 2.101 -16.007 1.00 57.78 200 GLY A CA 1
ATOM 1606 C C . GLY A 1 200 ? 27.086 0.850 -16.749 1.00 57.78 200 GLY A C 1
ATOM 1607 O O . GLY A 1 200 ? 26.537 -0.046 -16.119 1.00 57.78 200 GLY A O 1
ATOM 1608 N N . ASP A 1 201 ? 27.322 0.762 -18.061 1.00 66.06 201 ASP A N 1
ATOM 1609 C CA . ASP A 1 201 ? 26.888 -0.375 -18.885 1.00 66.06 201 ASP A CA 1
ATOM 1610 C C . ASP A 1 201 ? 27.917 -1.521 -18.915 1.00 66.06 201 ASP A C 1
ATOM 1612 O O . ASP A 1 201 ? 27.652 -2.566 -19.507 1.00 66.06 201 ASP A O 1
ATOM 1616 N N . ALA A 1 202 ? 29.082 -1.337 -18.278 1.00 66.31 202 ALA A N 1
ATOM 1617 C CA . ALA A 1 202 ? 30.171 -2.314 -18.265 1.00 66.31 202 ALA A CA 1
ATOM 1618 C C . ALA A 1 202 ? 29.748 -3.659 -17.652 1.00 66.31 202 ALA A C 1
ATOM 1620 O O . ALA A 1 202 ? 30.146 -4.699 -18.158 1.00 66.31 202 ALA A O 1
ATOM 1621 N N . PHE A 1 203 ? 28.863 -3.641 -16.647 1.00 72.50 203 PHE A N 1
ATOM 1622 C CA . PHE A 1 203 ? 28.326 -4.853 -16.017 1.00 72.50 203 PHE A CA 1
ATOM 1623 C C . PHE A 1 203 ? 27.612 -5.788 -17.009 1.00 72.50 203 PHE A C 1
ATOM 1625 O O . PHE A 1 203 ? 27.657 -7.004 -16.863 1.00 72.50 203 PHE A O 1
ATOM 1632 N N . TYR A 1 204 ? 26.965 -5.251 -18.051 1.00 75.38 204 TYR A N 1
ATOM 1633 C CA . TYR A 1 204 ? 26.292 -6.092 -19.046 1.00 75.38 204 TYR A CA 1
ATOM 1634 C C . TYR A 1 204 ? 27.280 -6.810 -19.973 1.00 75.38 204 TYR A C 1
ATOM 1636 O O . TYR A 1 204 ? 26.901 -7.775 -20.635 1.00 75.38 204 TYR A O 1
ATOM 1644 N N . ALA A 1 205 ? 28.530 -6.344 -20.065 1.00 69.25 205 ALA A N 1
ATOM 1645 C CA . ALA A 1 205 ? 29.538 -6.964 -20.918 1.00 69.25 205 ALA A CA 1
ATOM 1646 C C . ALA A 1 205 ? 29.941 -8.362 -20.417 1.00 69.25 205 ALA A C 1
ATOM 1648 O O . ALA A 1 205 ? 30.258 -9.211 -21.252 1.00 69.25 205 ALA A O 1
ATOM 1649 N N . ASP A 1 206 ? 29.830 -8.594 -19.105 1.00 73.06 206 ASP A N 1
ATOM 1650 C CA . ASP A 1 206 ? 30.222 -9.827 -18.407 1.00 73.06 206 ASP A CA 1
ATOM 1651 C C . ASP A 1 206 ? 29.194 -10.971 -18.548 1.00 73.06 206 ASP A C 1
ATOM 1653 O O . ASP A 1 206 ? 29.433 -12.087 -18.095 1.00 73.06 206 ASP A O 1
ATOM 1657 N N . ILE A 1 207 ? 28.032 -10.719 -19.166 1.00 79.62 207 ILE A N 1
ATOM 1658 C CA . ILE A 1 207 ? 26.979 -11.730 -19.364 1.00 79.62 207 ILE A CA 1
ATOM 1659 C C . ILE A 1 207 ? 27.190 -12.430 -20.710 1.00 79.62 207 ILE A C 1
ATOM 1661 O O . ILE A 1 207 ? 26.811 -11.880 -21.744 1.00 79.62 207 ILE A O 1
ATOM 1665 N N . ASP A 1 208 ? 27.771 -13.628 -20.725 1.00 78.38 208 ASP A N 1
ATOM 1666 C CA . ASP A 1 208 ? 28.103 -14.353 -21.966 1.00 78.38 208 ASP A CA 1
ATOM 1667 C C . ASP A 1 208 ? 26.884 -14.677 -22.844 1.00 78.38 208 ASP A C 1
ATOM 1669 O O . ASP A 1 208 ? 26.948 -14.564 -24.072 1.00 78.38 208 ASP A O 1
ATOM 1673 N N . ASP A 1 209 ? 25.753 -15.035 -22.227 1.00 81.69 209 ASP A N 1
ATOM 1674 C CA . ASP A 1 209 ? 24.516 -15.303 -22.957 1.00 81.69 209 ASP A CA 1
ATOM 1675 C C . ASP A 1 209 ? 23.916 -13.999 -23.496 1.00 81.69 209 ASP A C 1
ATOM 1677 O O . ASP A 1 209 ? 23.503 -13.096 -22.766 1.00 81.69 209 ASP A O 1
ATOM 1681 N N . VAL A 1 210 ? 23.851 -13.923 -24.819 1.00 78.12 210 VAL A N 1
ATOM 1682 C CA . VAL A 1 210 ? 23.443 -12.732 -25.555 1.00 78.12 210 VAL A CA 1
ATOM 1683 C C . VAL A 1 210 ? 21.957 -12.396 -25.352 1.00 78.12 210 VAL A C 1
ATOM 1685 O O . VAL A 1 210 ? 21.604 -11.215 -25.271 1.00 78.12 210 VAL A O 1
ATOM 1688 N N . LYS A 1 211 ? 21.082 -13.402 -25.229 1.00 81.12 211 LYS A N 1
ATOM 1689 C CA . LYS A 1 211 ? 19.653 -13.197 -24.951 1.00 81.12 211 LYS A CA 1
ATOM 1690 C C . LYS A 1 211 ? 19.438 -12.771 -23.508 1.00 81.12 211 LYS A C 1
ATOM 1692 O O . LYS A 1 211 ? 18.718 -11.804 -23.263 1.00 81.12 211 LYS A O 1
ATOM 1697 N N . LEU A 1 212 ? 20.090 -13.442 -22.560 1.00 84.88 212 LEU A N 1
ATOM 1698 C CA . LEU A 1 212 ? 20.029 -13.068 -21.149 1.00 84.88 212 LEU A CA 1
ATOM 1699 C C . LEU A 1 212 ? 20.543 -11.644 -20.944 1.00 84.88 212 LEU A C 1
ATOM 1701 O O . LEU A 1 212 ? 19.912 -10.855 -20.243 1.00 84.88 212 LEU A O 1
ATOM 1705 N N . ARG A 1 213 ? 21.640 -11.273 -21.610 1.00 84.56 213 ARG A N 1
ATOM 1706 C CA . ARG A 1 213 ? 22.184 -9.912 -21.596 1.00 84.56 213 ARG A CA 1
ATOM 1707 C C . ARG A 1 213 ? 21.158 -8.889 -22.086 1.00 84.56 213 ARG A C 1
ATOM 1709 O O . ARG A 1 213 ? 20.933 -7.884 -21.410 1.00 84.56 213 ARG A O 1
ATOM 1716 N N . LEU A 1 214 ? 20.514 -9.149 -23.226 1.00 86.00 214 LEU A N 1
ATOM 1717 C CA . LEU A 1 214 ? 19.453 -8.296 -23.767 1.00 86.00 214 LEU A CA 1
ATOM 1718 C C . LEU A 1 214 ? 18.301 -8.140 -22.766 1.00 86.00 214 LEU A C 1
ATOM 1720 O O . LEU A 1 214 ? 17.929 -7.013 -22.436 1.00 86.00 214 LEU A O 1
ATOM 1724 N N . PHE A 1 215 ? 17.760 -9.245 -22.250 1.00 89.94 215 PHE A N 1
ATOM 1725 C CA . PHE A 1 215 ? 16.630 -9.205 -21.321 1.00 89.94 215 PHE A CA 1
ATOM 1726 C C . PHE A 1 215 ? 16.989 -8.576 -19.974 1.00 89.94 215 PHE A C 1
ATOM 1728 O O . PHE A 1 215 ? 16.176 -7.840 -19.425 1.00 89.94 215 PHE A O 1
ATOM 1735 N N . THR A 1 216 ? 18.227 -8.718 -19.504 1.00 88.44 216 THR A N 1
ATOM 1736 C CA . THR A 1 216 ? 18.722 -8.023 -18.302 1.00 88.44 216 THR A CA 1
ATOM 1737 C C . THR A 1 216 ? 18.724 -6.501 -18.483 1.00 88.44 216 THR A C 1
ATOM 1739 O O . THR A 1 216 ? 18.439 -5.754 -17.547 1.00 88.44 216 THR A O 1
ATOM 1742 N N . ILE A 1 217 ? 18.994 -6.009 -19.695 1.00 88.19 217 ILE A N 1
ATOM 1743 C CA . ILE A 1 217 ? 18.951 -4.574 -20.012 1.00 88.19 217 ILE A CA 1
ATOM 1744 C C . ILE A 1 217 ? 17.515 -4.042 -20.019 1.00 88.19 217 ILE A C 1
ATOM 1746 O O . ILE A 1 217 ? 17.286 -2.909 -19.582 1.00 88.19 217 ILE A O 1
ATOM 1750 N N . VAL A 1 218 ? 16.563 -4.819 -20.543 1.00 90.94 218 VAL A N 1
ATOM 1751 C CA . VAL A 1 218 ? 15.204 -4.334 -20.836 1.00 90.94 218 VAL A CA 1
ATOM 1752 C C . VAL A 1 218 ? 14.126 -4.777 -19.851 1.00 90.94 218 VAL A C 1
ATOM 1754 O O . VAL A 1 218 ? 13.044 -4.200 -19.906 1.00 90.94 218 VAL A O 1
ATOM 1757 N N . ALA A 1 219 ? 14.392 -5.723 -18.944 1.00 91.56 219 ALA A N 1
ATOM 1758 C CA . ALA A 1 219 ? 13.385 -6.305 -18.050 1.00 91.56 219 ALA A CA 1
ATOM 1759 C C . ALA A 1 219 ? 12.584 -5.241 -17.286 1.00 91.56 219 ALA A C 1
ATOM 1761 O O . ALA A 1 219 ? 11.364 -5.187 -17.407 1.00 91.56 219 ALA A O 1
ATOM 1762 N N . GLU A 1 220 ? 13.248 -4.338 -16.557 1.00 91.25 220 GLU A N 1
ATOM 1763 C CA . GLU A 1 220 ? 12.552 -3.279 -15.813 1.00 91.25 220 GLU A CA 1
ATOM 1764 C C . GLU A 1 220 ? 11.747 -2.328 -16.726 1.00 91.25 220 GLU A C 1
ATOM 1766 O O . GLU A 1 220 ? 10.553 -2.141 -16.471 1.00 91.25 220 GLU A O 1
ATOM 1771 N N . PRO A 1 221 ? 12.318 -1.732 -17.796 1.00 91.88 221 PRO A N 1
ATOM 1772 C CA . PRO A 1 221 ? 11.547 -0.945 -18.757 1.00 91.88 221 PRO A CA 1
ATOM 1773 C C . PRO A 1 221 ? 10.334 -1.674 -19.345 1.00 91.88 221 PRO A C 1
ATOM 1775 O O . PRO A 1 221 ? 9.281 -1.053 -19.480 1.00 91.88 221 PRO A O 1
ATOM 1778 N N . LEU A 1 222 ? 10.484 -2.958 -19.674 1.00 92.31 222 LEU A N 1
ATOM 1779 C CA . LEU A 1 222 ? 9.449 -3.775 -20.297 1.00 92.31 222 LEU A CA 1
ATOM 1780 C C . LEU A 1 222 ? 8.324 -4.089 -19.307 1.00 92.31 222 LEU A C 1
ATOM 1782 O O . LEU A 1 222 ? 7.161 -3.868 -19.625 1.00 92.31 222 LEU A O 1
ATOM 1786 N N . VAL A 1 223 ? 8.651 -4.491 -18.074 1.00 91.88 223 VAL A N 1
ATOM 1787 C CA . VAL A 1 223 ? 7.652 -4.710 -17.012 1.00 91.88 223 VAL A CA 1
ATOM 1788 C C . VAL A 1 223 ? 6.907 -3.413 -16.695 1.00 91.88 223 VAL A C 1
ATOM 1790 O O . VAL A 1 223 ? 5.687 -3.434 -16.534 1.00 91.88 223 VAL A O 1
ATOM 1793 N N . ARG A 1 224 ? 7.601 -2.266 -16.652 1.00 89.50 224 ARG A N 1
ATOM 1794 C CA . ARG A 1 224 ? 6.960 -0.951 -16.465 1.00 89.50 224 ARG A CA 1
ATOM 1795 C C . ARG A 1 224 ? 6.005 -0.608 -17.609 1.00 89.50 224 ARG A C 1
ATOM 1797 O O . ARG A 1 224 ? 4.916 -0.112 -17.342 1.00 89.50 224 ARG A O 1
ATOM 1804 N N . ALA A 1 225 ? 6.399 -0.846 -18.857 1.00 89.56 225 ALA A N 1
ATOM 1805 C CA . ALA A 1 225 ? 5.547 -0.587 -20.015 1.00 89.56 225 ALA A CA 1
ATOM 1806 C C . ALA A 1 225 ? 4.321 -1.512 -20.024 1.00 89.56 225 ALA A C 1
ATOM 1808 O O . ALA A 1 225 ? 3.195 -1.025 -20.094 1.00 89.56 225 ALA A O 1
ATOM 1809 N N . ALA A 1 226 ? 4.525 -2.816 -19.827 1.00 90.81 226 ALA A N 1
ATOM 1810 C CA . ALA A 1 226 ? 3.455 -3.807 -19.745 1.00 90.81 226 ALA A CA 1
ATOM 1811 C C . ALA A 1 226 ? 2.468 -3.495 -18.607 1.00 90.81 226 ALA A C 1
ATOM 1813 O O . ALA A 1 226 ? 1.257 -3.586 -18.777 1.00 90.81 226 ALA A O 1
ATOM 1814 N N . THR A 1 227 ? 2.975 -3.036 -17.461 1.00 87.50 227 THR A N 1
ATOM 1815 C CA . THR A 1 227 ? 2.178 -2.545 -16.325 1.00 87.50 227 THR A CA 1
ATOM 1816 C C . THR A 1 227 ? 1.279 -1.367 -16.710 1.00 87.50 227 THR A C 1
ATOM 1818 O O . THR A 1 227 ? 0.108 -1.340 -16.341 1.00 87.50 227 THR A O 1
ATOM 1821 N N . LEU A 1 228 ? 1.806 -0.388 -17.453 1.00 85.69 228 LEU A N 1
ATOM 1822 C CA . LEU A 1 228 ? 1.046 0.796 -17.876 1.00 85.69 228 LEU A CA 1
ATOM 1823 C C . LEU A 1 228 ? 0.016 0.481 -18.966 1.00 85.69 228 LEU A C 1
ATOM 1825 O O . LEU A 1 228 ? -1.033 1.119 -19.005 1.00 85.69 228 LEU A O 1
ATOM 1829 N N . ASN A 1 229 ? 0.306 -0.502 -19.818 1.00 86.69 229 ASN A N 1
ATOM 1830 C CA . ASN A 1 229 ? -0.541 -0.879 -20.949 1.00 86.69 229 ASN A CA 1
ATOM 1831 C C . ASN A 1 229 ? -1.513 -2.032 -20.636 1.00 86.69 229 ASN A C 1
ATOM 1833 O O . ASN A 1 229 ? -2.309 -2.395 -21.494 1.00 86.69 229 ASN A O 1
ATOM 1837 N N . GLY A 1 230 ? -1.467 -2.614 -19.431 1.00 87.00 230 GLY A N 1
ATOM 1838 C CA . GLY A 1 230 ? -2.305 -3.762 -19.063 1.00 87.00 230 GLY A CA 1
ATOM 1839 C C . GLY A 1 230 ? -1.873 -5.093 -19.696 1.00 87.00 230 GLY A C 1
ATOM 1840 O O . GLY A 1 230 ? -2.679 -6.008 -19.802 1.00 87.00 230 GLY A O 1
ATOM 1841 N N . GLU A 1 231 ? -0.608 -5.218 -20.100 1.00 90.50 231 GLU A N 1
ATOM 1842 C CA . GLU A 1 231 ? -0.038 -6.383 -20.800 1.00 90.50 231 GLU A CA 1
ATOM 1843 C C . GLU A 1 231 ? 0.852 -7.251 -19.889 1.00 90.50 231 GLU A C 1
ATOM 1845 O O . GLU A 1 231 ? 1.618 -8.089 -20.366 1.00 90.50 231 GLU A O 1
ATOM 1850 N N . LEU A 1 232 ? 0.811 -7.043 -18.568 1.00 90.38 232 LEU A N 1
ATOM 1851 C CA . LEU A 1 232 ? 1.697 -7.745 -17.633 1.00 90.38 232 LEU A CA 1
ATOM 1852 C C . LEU A 1 232 ? 1.437 -9.260 -17.595 1.00 90.38 232 LEU A C 1
ATOM 1854 O O . LEU A 1 232 ? 2.390 -10.034 -17.579 1.00 90.38 232 LEU A O 1
ATOM 1858 N N . ASP A 1 233 ? 0.173 -9.681 -17.652 1.00 90.25 233 ASP A N 1
ATOM 1859 C CA . ASP A 1 233 ? -0.212 -11.098 -17.714 1.00 90.25 233 ASP A CA 1
ATOM 1860 C C . ASP A 1 233 ? 0.364 -11.768 -18.961 1.00 90.25 233 ASP A C 1
ATOM 1862 O O . ASP A 1 233 ? 0.999 -12.821 -18.876 1.00 90.25 233 ASP A O 1
ATOM 1866 N N . TYR A 1 234 ? 0.225 -11.101 -20.109 1.00 91.25 234 TYR A N 1
ATOM 1867 C CA . TYR A 1 234 ? 0.817 -11.543 -21.365 1.00 91.25 234 TYR A CA 1
ATOM 1868 C C . TYR A 1 234 ? 2.340 -11.666 -21.244 1.00 91.25 234 TYR A C 1
ATOM 1870 O O . TYR A 1 234 ? 2.900 -12.704 -21.593 1.00 91.25 234 TYR A O 1
ATOM 1878 N N . LEU A 1 235 ? 3.010 -10.654 -20.677 1.00 92.06 235 LEU A N 1
ATOM 1879 C CA . LEU A 1 235 ? 4.452 -10.694 -20.435 1.00 92.06 235 LEU A CA 1
ATOM 1880 C C . LEU A 1 235 ? 4.830 -11.914 -19.587 1.00 92.06 235 LEU A C 1
ATOM 1882 O O . LEU A 1 235 ? 5.746 -12.644 -19.946 1.00 92.06 235 LEU A O 1
ATOM 1886 N N . CYS A 1 236 ? 4.135 -12.179 -18.485 1.00 89.44 236 CYS A N 1
ATOM 1887 C CA . CYS A 1 236 ? 4.458 -13.298 -17.603 1.00 89.44 236 CYS A CA 1
ATOM 1888 C C . CYS A 1 236 ? 4.258 -14.676 -18.260 1.00 89.44 236 CYS A C 1
ATOM 1890 O O . CYS A 1 236 ? 5.039 -15.594 -17.988 1.00 89.44 236 CYS A O 1
ATOM 1892 N N . ILE A 1 237 ? 3.260 -14.824 -19.134 1.00 89.38 237 ILE A N 1
ATOM 1893 C CA . ILE A 1 237 ? 2.929 -16.097 -19.792 1.00 89.38 237 ILE A CA 1
ATOM 1894 C C . ILE A 1 237 ? 3.836 -16.345 -21.006 1.00 89.38 237 ILE A C 1
ATOM 1896 O O . ILE A 1 237 ? 4.474 -17.400 -21.091 1.00 89.38 237 ILE A O 1
ATOM 1900 N N . GLU A 1 238 ? 3.965 -15.358 -21.893 1.00 90.44 238 GLU A N 1
ATOM 1901 C CA . GLU A 1 238 ? 4.602 -15.496 -23.213 1.00 90.44 238 GLU A CA 1
ATOM 1902 C C . GLU A 1 238 ? 6.100 -15.155 -23.218 1.00 90.44 238 GLU A C 1
ATOM 1904 O O . GLU A 1 238 ? 6.784 -15.324 -24.230 1.00 90.44 238 GLU A O 1
ATOM 1909 N N . SER A 1 239 ? 6.656 -14.695 -22.090 1.00 89.38 239 SER A N 1
ATOM 1910 C CA . SER A 1 239 ? 8.091 -14.403 -22.006 1.00 89.38 239 SER A CA 1
ATOM 1911 C C . SER A 1 239 ? 8.963 -15.640 -22.256 1.00 89.38 239 SER A C 1
ATOM 1913 O O . SER A 1 239 ? 8.645 -16.741 -21.780 1.00 89.38 239 SER A O 1
ATOM 1915 N N . PRO A 1 240 ? 10.123 -15.464 -22.913 1.00 88.94 240 PRO A N 1
ATOM 1916 C CA . PRO A 1 240 ? 11.124 -16.516 -23.016 1.00 88.94 240 PRO A CA 1
ATOM 1917 C C . PRO A 1 240 ? 11.769 -16.838 -21.656 1.00 88.94 240 PRO A C 1
ATOM 1919 O O . PRO A 1 240 ? 11.700 -16.015 -20.735 1.00 88.94 240 PRO A O 1
ATOM 1922 N N . PRO A 1 241 ? 12.400 -18.019 -21.504 1.00 88.69 241 PRO A N 1
ATOM 1923 C CA . PRO A 1 241 ? 12.994 -18.467 -20.240 1.00 88.69 241 PRO A CA 1
ATOM 1924 C C . PRO A 1 241 ? 13.964 -17.460 -19.605 1.00 88.69 241 PRO A C 1
ATOM 1926 O O . PRO A 1 241 ? 13.914 -17.240 -18.394 1.00 88.69 241 PRO A O 1
ATOM 1929 N N . GLU A 1 242 ? 14.793 -16.808 -20.420 1.00 88.62 242 GLU A N 1
ATOM 1930 C CA . GLU A 1 242 ? 15.806 -15.833 -20.003 1.00 88.62 242 GLU A CA 1
ATOM 1931 C C . GLU A 1 242 ? 15.187 -14.543 -19.451 1.00 88.62 242 GLU A C 1
ATOM 1933 O O . GLU A 1 242 ? 15.784 -13.875 -18.615 1.00 88.62 242 GLU A O 1
ATOM 1938 N N . LEU A 1 243 ? 13.983 -14.181 -19.902 1.00 89.88 243 LEU A N 1
ATOM 1939 C CA . LEU A 1 243 ? 13.238 -13.062 -19.331 1.00 89.88 243 LEU A CA 1
ATOM 1940 C C . LEU A 1 243 ? 12.434 -13.513 -18.109 1.00 89.88 243 LEU A C 1
ATOM 1942 O O . LEU A 1 243 ? 12.415 -12.808 -17.102 1.00 89.88 243 LEU A O 1
ATOM 1946 N N . LYS A 1 244 ? 11.819 -14.703 -18.157 1.00 89.44 244 LYS A N 1
ATOM 1947 C CA . LYS A 1 244 ? 11.037 -15.269 -17.045 1.00 89.44 244 LYS A CA 1
ATOM 1948 C C . LYS A 1 244 ? 11.840 -15.352 -15.751 1.00 89.44 244 LYS A C 1
ATOM 1950 O O . LYS A 1 244 ? 11.298 -15.009 -14.702 1.00 89.44 244 LYS A O 1
ATOM 1955 N N . CYS A 1 245 ? 13.117 -15.737 -15.816 1.00 88.12 245 CYS A N 1
ATOM 1956 C CA . CYS A 1 245 ? 13.975 -15.792 -14.629 1.00 88.12 245 CYS A CA 1
ATOM 1957 C C . CYS A 1 245 ? 14.253 -14.410 -14.006 1.00 88.12 245 CYS A C 1
ATOM 1959 O O . CYS A 1 245 ? 14.568 -14.339 -12.823 1.00 88.12 245 CYS A O 1
ATOM 1961 N N . LEU A 1 246 ? 14.076 -13.317 -14.758 1.00 91.75 246 LEU A N 1
ATOM 1962 C CA . LEU A 1 246 ? 14.275 -11.939 -14.297 1.00 91.75 246 LEU A CA 1
ATOM 1963 C C . LEU A 1 246 ? 12.981 -11.264 -13.821 1.00 91.75 246 LEU A C 1
ATOM 1965 O O . LEU A 1 246 ? 13.040 -10.270 -13.089 1.00 91.75 246 LEU A O 1
ATOM 1969 N N . LEU A 1 247 ? 11.807 -11.758 -14.239 1.00 91.12 247 LEU A N 1
ATOM 1970 C CA . LEU A 1 247 ? 10.522 -11.102 -13.965 1.00 91.12 247 LEU A CA 1
ATOM 1971 C C . LEU A 1 247 ? 10.241 -10.974 -12.468 1.00 91.12 247 LEU A C 1
ATOM 1973 O O . LEU A 1 247 ? 9.782 -9.919 -12.037 1.00 91.12 247 LEU A O 1
ATOM 1977 N N . GLN A 1 248 ? 10.540 -12.007 -11.676 1.00 90.62 248 GLN A N 1
ATOM 1978 C CA . GLN A 1 248 ? 10.307 -11.994 -10.230 1.00 90.62 248 GLN A CA 1
ATOM 1979 C C . GLN A 1 248 ? 11.043 -10.831 -9.555 1.00 90.62 248 GLN A C 1
ATOM 1981 O O . GLN A 1 248 ? 10.406 -9.976 -8.940 1.00 90.62 248 GLN A O 1
ATOM 1986 N N . ASP A 1 249 ? 12.366 -10.765 -9.704 1.00 89.88 249 ASP A N 1
ATOM 1987 C CA . ASP A 1 249 ? 13.187 -9.723 -9.081 1.00 89.88 249 ASP A CA 1
ATOM 1988 C C . ASP A 1 249 ? 12.836 -8.334 -9.615 1.00 89.88 249 ASP A C 1
ATOM 1990 O O . ASP A 1 249 ? 12.783 -7.358 -8.861 1.00 89.88 249 ASP A O 1
ATOM 1994 N N . THR A 1 250 ? 12.506 -8.253 -10.905 1.00 91.38 250 THR A N 1
ATOM 1995 C CA . THR A 1 250 ? 12.077 -7.005 -11.533 1.00 91.38 250 THR A CA 1
ATOM 1996 C C . THR A 1 250 ? 10.766 -6.505 -10.919 1.00 91.38 250 THR A C 1
ATOM 1998 O O . THR A 1 250 ? 10.691 -5.354 -10.486 1.00 91.38 250 THR A O 1
ATOM 2001 N N . ILE A 1 251 ? 9.750 -7.362 -10.799 1.00 91.75 251 ILE A N 1
ATOM 2002 C CA . ILE A 1 251 ? 8.459 -7.025 -10.181 1.00 91.75 251 ILE A CA 1
ATOM 2003 C C . ILE A 1 251 ? 8.653 -6.620 -8.711 1.00 91.75 251 ILE A C 1
ATOM 2005 O O . ILE A 1 251 ? 8.113 -5.597 -8.286 1.00 91.75 251 ILE A O 1
ATOM 2009 N N . ILE A 1 252 ? 9.475 -7.354 -7.951 1.00 89.88 252 ILE A N 1
ATOM 2010 C CA . ILE A 1 252 ? 9.801 -7.015 -6.555 1.00 89.88 252 ILE A CA 1
ATOM 2011 C C . ILE A 1 252 ? 10.466 -5.638 -6.466 1.00 89.88 252 ILE A C 1
ATOM 2013 O O . ILE A 1 252 ? 10.123 -4.845 -5.588 1.00 89.88 252 ILE A O 1
ATOM 2017 N N . SER A 1 253 ? 11.402 -5.320 -7.363 1.00 89.00 253 SER A N 1
ATOM 2018 C CA . SER A 1 253 ? 12.072 -4.015 -7.347 1.00 89.00 253 SER A CA 1
ATOM 2019 C C . SER A 1 253 ? 11.083 -2.865 -7.581 1.00 89.00 253 SER A C 1
ATOM 2021 O O . SER A 1 253 ? 11.145 -1.840 -6.895 1.00 89.00 253 SER A O 1
ATOM 2023 N N . LEU A 1 254 ? 10.098 -3.068 -8.463 1.00 87.69 254 LEU A N 1
ATOM 2024 C CA . LEU A 1 254 ? 9.036 -2.104 -8.755 1.00 87.69 254 LEU A CA 1
ATOM 2025 C C . LEU A 1 254 ? 8.017 -1.952 -7.617 1.00 87.69 254 LEU A C 1
ATOM 2027 O O . LEU A 1 254 ? 7.371 -0.909 -7.531 1.00 87.69 254 LEU A O 1
ATOM 2031 N N . ALA A 1 255 ? 7.922 -2.911 -6.692 1.00 86.44 255 ALA A N 1
ATOM 2032 C CA . ALA A 1 255 ? 7.072 -2.797 -5.502 1.00 86.44 255 ALA A CA 1
ATOM 2033 C C . ALA A 1 255 ? 7.465 -1.618 -4.590 1.00 86.44 255 ALA A C 1
ATOM 2035 O O . ALA A 1 255 ? 6.659 -1.131 -3.798 1.00 86.44 255 ALA A O 1
ATOM 2036 N N . THR A 1 256 ? 8.704 -1.128 -4.714 1.00 85.69 256 THR A N 1
ATOM 2037 C CA . THR A 1 256 ? 9.197 0.039 -3.968 1.00 85.69 256 THR A CA 1
ATOM 2038 C C . THR A 1 256 ? 8.679 1.380 -4.503 1.00 85.69 256 THR A C 1
ATOM 2040 O O . THR A 1 256 ? 8.901 2.413 -3.865 1.00 85.69 256 THR A O 1
ATOM 2043 N N . MET A 1 257 ? 7.995 1.392 -5.654 1.00 83.69 257 MET A N 1
ATOM 2044 C CA . MET A 1 257 ? 7.387 2.599 -6.216 1.00 83.69 257 MET A CA 1
ATOM 2045 C C . MET A 1 257 ? 6.263 3.132 -5.317 1.00 83.69 257 MET A C 1
ATOM 2047 O O . MET A 1 257 ? 5.514 2.364 -4.720 1.00 83.69 257 MET A O 1
ATOM 2051 N N . ASN A 1 258 ? 6.133 4.459 -5.245 1.00 80.38 258 ASN A N 1
ATOM 2052 C CA . ASN A 1 258 ? 5.058 5.127 -4.514 1.00 80.38 258 ASN A CA 1
ATOM 2053 C C . ASN A 1 258 ? 4.478 6.278 -5.368 1.00 80.38 258 ASN A C 1
ATOM 2055 O O . ASN A 1 258 ? 5.201 7.251 -5.599 1.00 80.38 258 ASN A O 1
ATOM 2059 N N . PRO A 1 259 ? 3.225 6.183 -5.859 1.00 85.00 259 PRO A N 1
ATOM 2060 C CA . PRO A 1 259 ? 2.290 5.067 -5.670 1.00 85.00 259 PRO A CA 1
ATOM 2061 C C . PRO A 1 259 ? 2.714 3.803 -6.434 1.00 85.00 259 PRO A C 1
ATOM 2063 O O . PRO A 1 259 ? 3.346 3.885 -7.493 1.00 85.00 259 PRO A O 1
ATOM 2066 N N . MET A 1 260 ? 2.360 2.629 -5.905 1.00 88.56 260 MET A N 1
ATOM 2067 C CA . MET A 1 260 ? 2.636 1.351 -6.572 1.00 88.56 260 MET A CA 1
ATOM 2068 C C . MET A 1 260 ? 1.566 1.080 -7.647 1.00 88.56 260 MET A C 1
ATOM 2070 O O . MET A 1 260 ? 0.371 1.208 -7.363 1.00 88.56 260 MET A O 1
ATOM 2074 N N . PRO A 1 261 ? 1.940 0.669 -8.874 1.00 86.88 261 PRO A N 1
ATOM 2075 C CA . PRO A 1 261 ? 0.963 0.272 -9.884 1.00 86.88 261 PRO A CA 1
ATOM 2076 C C . PRO A 1 261 ? 0.056 -0.866 -9.395 1.00 86.88 261 PRO A C 1
ATOM 207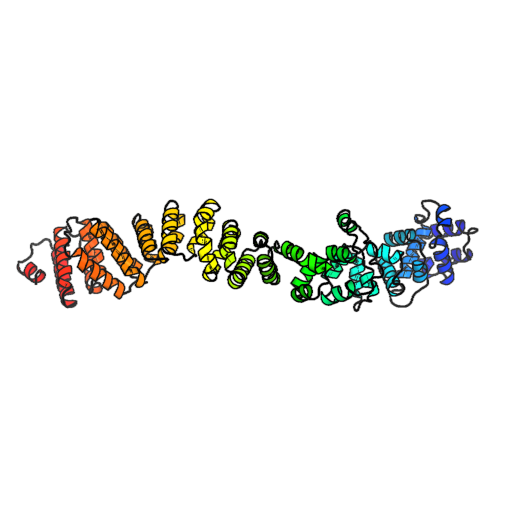8 O O . PRO A 1 261 ? 0.531 -1.925 -8.983 1.00 86.88 261 PRO A O 1
ATOM 2081 N N . ARG A 1 262 ? -1.268 -0.667 -9.458 1.00 88.38 262 ARG A N 1
ATOM 2082 C CA . ARG A 1 262 ? -2.248 -1.608 -8.883 1.00 88.38 262 ARG A CA 1
ATOM 2083 C C . ARG A 1 262 ? -2.213 -2.997 -9.518 1.00 88.38 262 ARG A C 1
ATOM 2085 O O . ARG A 1 262 ? -2.461 -3.972 -8.821 1.00 88.38 262 ARG A O 1
ATOM 2092 N N . CYS A 1 263 ? -1.873 -3.110 -10.801 1.00 88.25 263 CYS A N 1
ATOM 2093 C CA . CYS A 1 263 ? -1.771 -4.411 -11.461 1.00 88.25 263 CYS A CA 1
ATOM 2094 C C . CYS A 1 263 ? -0.610 -5.269 -10.928 1.00 88.25 263 CYS A C 1
ATOM 2096 O O . CYS A 1 263 ? -0.632 -6.471 -11.143 1.00 88.25 263 CYS A O 1
ATOM 2098 N N . LEU A 1 264 ? 0.357 -4.702 -10.187 1.00 91.69 264 LEU A N 1
ATOM 2099 C CA . LEU A 1 264 ? 1.423 -5.473 -9.530 1.00 91.69 264 LEU A CA 1
ATOM 2100 C C . LEU A 1 264 ? 0.966 -6.150 -8.230 1.00 91.69 264 LEU A C 1
ATOM 2102 O O . LEU A 1 264 ? 1.615 -7.091 -7.785 1.00 91.69 264 LEU A O 1
ATOM 2106 N N . ILE A 1 265 ? -0.138 -5.705 -7.618 1.00 93.62 265 ILE A N 1
ATOM 2107 C CA . ILE A 1 265 ? -0.667 -6.241 -6.350 1.00 93.62 265 ILE A CA 1
ATOM 2108 C C . ILE A 1 265 ? -0.807 -7.779 -6.376 1.00 93.62 265 ILE A C 1
ATOM 2110 O O . ILE A 1 265 ? -0.206 -8.420 -5.510 1.00 93.62 265 ILE A O 1
ATOM 2114 N N . PRO A 1 266 ? -1.527 -8.401 -7.337 1.00 93.19 266 PRO A N 1
ATOM 2115 C CA . PRO A 1 266 ? -1.673 -9.860 -7.370 1.00 93.19 266 PRO A CA 1
ATOM 2116 C C . PRO A 1 266 ? -0.341 -10.590 -7.589 1.00 93.19 266 PRO A C 1
ATOM 2118 O O . PRO A 1 266 ? -0.120 -11.650 -7.008 1.00 93.19 266 PRO A O 1
ATOM 2121 N N . TYR A 1 267 ? 0.587 -10.006 -8.353 1.00 93.00 267 TYR A N 1
ATOM 2122 C CA . TYR A 1 267 ? 1.912 -10.587 -8.578 1.00 93.00 267 TYR A CA 1
ATOM 2123 C C . TYR A 1 267 ? 2.767 -10.575 -7.320 1.00 93.00 267 TYR A C 1
ATOM 2125 O O . TYR A 1 267 ? 3.364 -11.591 -6.970 1.00 93.00 267 TYR A O 1
ATOM 2133 N N . ILE A 1 268 ? 2.803 -9.449 -6.606 1.00 94.56 268 ILE A N 1
ATOM 2134 C CA . ILE A 1 268 ? 3.521 -9.352 -5.336 1.00 94.56 268 ILE A CA 1
ATOM 2135 C C . ILE A 1 268 ? 2.907 -10.294 -4.300 1.00 94.56 268 ILE A C 1
ATOM 2137 O O . ILE A 1 268 ? 3.658 -10.955 -3.582 1.00 94.56 268 ILE A O 1
ATOM 2141 N N . ALA A 1 269 ? 1.576 -10.419 -4.253 1.00 94.50 269 ALA A N 1
ATOM 2142 C CA . ALA A 1 269 ? 0.908 -11.409 -3.410 1.00 94.50 269 ALA A CA 1
ATOM 2143 C C . ALA A 1 269 ? 1.364 -12.837 -3.760 1.00 94.50 269 ALA A C 1
ATOM 2145 O O . ALA A 1 269 ? 1.895 -13.535 -2.896 1.00 94.50 269 ALA A O 1
ATOM 2146 N N . GLY A 1 270 ? 1.267 -13.244 -5.030 1.00 92.69 270 GLY A N 1
ATOM 2147 C CA . GLY A 1 270 ? 1.665 -14.580 -5.485 1.00 92.69 270 GLY A CA 1
ATOM 2148 C C . GLY A 1 270 ? 3.145 -14.896 -5.241 1.00 92.69 270 GLY A C 1
ATOM 2149 O O . GLY A 1 270 ? 3.475 -15.984 -4.763 1.00 92.69 270 GLY A O 1
ATOM 2150 N N . ILE A 1 271 ? 4.040 -13.935 -5.495 1.00 92.31 271 ILE A N 1
ATOM 2151 C CA . ILE A 1 271 ? 5.473 -14.053 -5.189 1.00 92.31 271 ILE A CA 1
ATOM 2152 C C . ILE A 1 271 ? 5.688 -14.211 -3.677 1.00 92.31 271 ILE A C 1
ATOM 2154 O O . ILE A 1 271 ? 6.473 -15.057 -3.245 1.00 92.31 271 ILE A O 1
ATOM 2158 N N . SER A 1 272 ? 4.975 -13.439 -2.856 1.00 92.94 272 SER A N 1
ATOM 2159 C CA . SER A 1 272 ? 5.115 -13.503 -1.396 1.00 92.94 272 SER A CA 1
ATOM 2160 C C . SER A 1 272 ? 4.664 -14.846 -0.826 1.00 92.94 272 SER A C 1
ATOM 2162 O O . SER A 1 272 ? 5.308 -15.355 0.091 1.00 92.94 272 SER A O 1
ATOM 2164 N N . ILE A 1 273 ? 3.600 -15.433 -1.386 1.00 92.12 273 ILE A N 1
ATOM 2165 C CA . ILE A 1 273 ? 3.108 -16.764 -1.001 1.00 92.12 273 ILE A CA 1
ATOM 2166 C C . ILE A 1 273 ? 4.132 -17.837 -1.363 1.00 92.12 273 ILE A C 1
ATOM 2168 O O . ILE A 1 273 ? 4.468 -18.676 -0.532 1.00 92.12 273 ILE A O 1
ATOM 2172 N N . ARG A 1 274 ? 4.609 -17.833 -2.614 1.00 88.38 274 ARG A N 1
ATOM 2173 C CA . ARG A 1 274 ? 5.425 -18.932 -3.149 1.00 88.38 274 ARG A CA 1
ATOM 2174 C C . ARG A 1 274 ? 6.876 -18.897 -2.687 1.00 88.38 274 ARG A C 1
ATOM 2176 O O . ARG A 1 274 ? 7.481 -19.956 -2.559 1.00 88.38 274 ARG A O 1
ATOM 2183 N N . PHE A 1 275 ? 7.433 -17.707 -2.467 1.00 88.12 275 PHE A N 1
ATOM 2184 C CA . PHE A 1 275 ? 8.862 -17.542 -2.200 1.00 88.12 275 PHE A CA 1
ATOM 2185 C C . PHE A 1 275 ? 9.138 -17.004 -0.798 1.00 88.12 275 PHE A C 1
ATOM 2187 O O . PHE A 1 275 ? 9.819 -17.661 -0.014 1.00 88.12 275 PHE A O 1
ATOM 2194 N N . SER A 1 276 ? 8.657 -15.799 -0.468 1.00 89.75 276 SER A N 1
ATOM 2195 C CA . SER A 1 276 ? 8.915 -15.198 0.845 1.00 89.75 276 SER A CA 1
ATOM 2196 C C . SER A 1 276 ? 8.025 -13.997 1.156 1.00 89.75 276 SER A C 1
ATOM 2198 O O . SER A 1 276 ? 7.989 -13.021 0.410 1.00 89.75 276 SER A O 1
ATOM 2200 N N . ILE A 1 277 ? 7.430 -13.993 2.351 1.00 90.62 277 ILE A N 1
ATOM 2201 C CA . ILE A 1 277 ? 6.670 -12.854 2.899 1.00 90.62 277 ILE A CA 1
ATOM 2202 C C . ILE A 1 277 ? 7.555 -11.620 3.104 1.00 90.62 277 ILE A C 1
ATOM 2204 O O . ILE A 1 277 ? 7.050 -10.500 3.108 1.00 90.62 277 ILE A O 1
ATOM 2208 N N . ALA A 1 278 ? 8.877 -11.784 3.228 1.00 89.12 278 ALA A N 1
ATOM 2209 C CA . ALA A 1 278 ? 9.794 -10.654 3.382 1.00 89.12 278 ALA A CA 1
ATOM 2210 C C . ALA A 1 278 ? 9.724 -9.669 2.198 1.00 89.12 278 ALA A C 1
ATOM 2212 O O . ALA A 1 278 ? 10.053 -8.493 2.360 1.00 89.12 278 ALA A O 1
ATOM 2213 N N . VAL A 1 279 ? 9.242 -10.121 1.033 1.00 90.69 279 VAL A N 1
ATOM 2214 C CA . VAL A 1 279 ? 8.965 -9.278 -0.138 1.00 90.69 279 VAL A CA 1
ATOM 2215 C C . VAL A 1 279 ? 7.980 -8.154 0.190 1.00 90.69 279 VAL A C 1
ATOM 2217 O O . VAL A 1 279 ? 8.166 -7.031 -0.274 1.00 90.69 279 VAL A O 1
ATOM 2220 N N . LEU A 1 280 ? 6.989 -8.405 1.050 1.00 91.56 280 LEU A N 1
ATOM 2221 C CA . LEU A 1 280 ? 5.993 -7.407 1.448 1.00 91.56 280 LEU A CA 1
ATOM 2222 C C . LEU A 1 280 ? 6.617 -6.181 2.122 1.00 91.56 280 LEU A C 1
ATOM 2224 O O . LEU A 1 280 ? 6.125 -5.073 1.942 1.00 91.56 280 LEU A O 1
ATOM 2228 N N . GLY A 1 281 ? 7.745 -6.352 2.820 1.00 88.19 281 GLY A N 1
ATOM 2229 C CA . GLY A 1 281 ? 8.485 -5.244 3.431 1.00 88.19 281 GLY A CA 1
ATOM 2230 C C . GLY A 1 281 ? 9.118 -4.278 2.419 1.00 88.19 281 GLY A C 1
ATOM 2231 O O . GLY A 1 281 ? 9.598 -3.214 2.803 1.00 88.19 281 GLY A O 1
ATOM 2232 N N . ARG A 1 282 ? 9.139 -4.622 1.122 1.00 88.94 282 ARG A N 1
ATOM 2233 C CA . ARG A 1 282 ? 9.580 -3.725 0.040 1.00 88.94 282 ARG A CA 1
ATOM 2234 C C . ARG A 1 282 ? 8.465 -2.799 -0.447 1.00 88.94 282 ARG A C 1
ATOM 2236 O O . ARG A 1 282 ? 8.775 -1.786 -1.073 1.00 88.94 282 ARG A O 1
ATOM 2243 N N . VAL A 1 283 ? 7.202 -3.121 -0.165 1.00 91.38 283 VAL A N 1
ATOM 2244 C CA . VAL A 1 283 ? 6.050 -2.330 -0.606 1.00 91.38 283 VAL A CA 1
ATOM 2245 C C . VAL A 1 283 ? 5.975 -1.056 0.228 1.00 91.38 283 VAL A C 1
ATOM 2247 O O . VAL A 1 283 ? 5.734 -1.100 1.432 1.00 91.38 283 VAL A O 1
ATOM 2250 N N . ARG A 1 284 ? 6.196 0.093 -0.415 1.00 88.44 284 ARG A N 1
ATOM 2251 C CA . ARG A 1 284 ? 6.190 1.397 0.272 1.00 88.44 284 ARG A CA 1
ATOM 2252 C C . ARG A 1 284 ? 4.817 2.053 0.339 1.00 88.44 284 ARG A C 1
ATOM 2254 O O . ARG A 1 284 ? 4.625 2.924 1.178 1.00 88.44 284 ARG A O 1
ATOM 2261 N N . ASP A 1 285 ? 3.900 1.661 -0.540 1.00 91.69 285 ASP A N 1
ATOM 2262 C CA . ASP A 1 285 ? 2.526 2.163 -0.589 1.00 91.69 285 ASP A CA 1
ATOM 2263 C C . ASP A 1 285 ? 1.645 1.407 0.431 1.00 91.69 285 ASP A C 1
ATOM 2265 O O . ASP A 1 285 ? 1.357 0.220 0.226 1.00 91.69 285 ASP A O 1
ATOM 2269 N N . PRO A 1 286 ? 1.193 2.061 1.523 1.00 91.56 286 PRO A N 1
ATOM 2270 C CA . PRO A 1 286 ? 0.401 1.416 2.570 1.00 91.56 286 PRO A CA 1
ATOM 2271 C C . PRO A 1 286 ? -0.915 0.820 2.068 1.00 91.56 286 PRO A C 1
ATOM 2273 O O . PRO A 1 286 ? -1.324 -0.250 2.519 1.00 91.56 286 PRO A O 1
ATOM 2276 N N . TYR A 1 287 ? -1.586 1.492 1.130 1.00 91.94 287 TYR A N 1
ATOM 2277 C CA . TYR A 1 287 ? -2.878 1.037 0.622 1.00 91.94 287 TYR A CA 1
ATOM 2278 C C . TYR A 1 287 ? -2.701 -0.178 -0.275 1.00 91.94 287 TYR A C 1
ATOM 2280 O O . TYR A 1 287 ? -3.460 -1.140 -0.158 1.00 91.94 287 TYR A O 1
ATOM 2288 N N . ALA A 1 288 ? -1.683 -0.163 -1.135 1.00 93.44 288 ALA A N 1
ATOM 2289 C CA . ALA A 1 288 ? -1.361 -1.318 -1.958 1.00 93.44 288 ALA A CA 1
ATOM 2290 C C . ALA A 1 288 ? -0.967 -2.527 -1.098 1.00 93.44 288 ALA A C 1
ATOM 2292 O O . ALA A 1 288 ? -1.431 -3.637 -1.357 1.00 93.44 288 ALA A O 1
ATOM 2293 N N . LEU A 1 289 ? -0.193 -2.313 -0.030 1.00 94.00 289 LEU A N 1
ATOM 2294 C CA . LEU A 1 289 ? 0.180 -3.378 0.898 1.00 94.00 289 LEU A CA 1
ATOM 2295 C C . LEU A 1 289 ? -1.036 -3.994 1.607 1.00 94.00 289 LEU A C 1
ATOM 2297 O O . LEU A 1 289 ? -1.140 -5.216 1.693 1.00 94.00 289 LEU A O 1
ATOM 2301 N N . VAL A 1 290 ? -1.999 -3.179 2.043 1.00 93.75 290 VAL A N 1
ATOM 2302 C CA . VAL A 1 290 ? -3.259 -3.676 2.626 1.00 93.75 290 VAL A CA 1
ATOM 2303 C C . VAL A 1 290 ? -4.083 -4.476 1.609 1.00 93.75 290 VAL A C 1
ATOM 2305 O O . VAL A 1 290 ? -4.701 -5.473 1.978 1.00 93.75 290 VAL A O 1
ATOM 2308 N N . GLN A 1 291 ? -4.084 -4.097 0.328 1.00 94.56 291 GLN A N 1
ATOM 2309 C CA . GLN A 1 291 ? -4.730 -4.903 -0.720 1.00 94.56 291 GLN A CA 1
ATOM 2310 C C . GLN A 1 291 ? -4.015 -6.242 -0.931 1.00 94.56 291 GLN A C 1
ATOM 2312 O O . GLN A 1 291 ? -4.678 -7.262 -1.099 1.00 94.56 291 GLN A O 1
ATOM 2317 N N . ILE A 1 292 ? -2.682 -6.266 -0.850 1.00 95.38 292 ILE A N 1
ATOM 2318 C CA . ILE A 1 292 ? -1.923 -7.521 -0.869 1.00 95.38 292 ILE A CA 1
ATOM 2319 C C . ILE A 1 292 ? -2.315 -8.392 0.332 1.00 95.38 292 ILE A C 1
ATOM 2321 O O . ILE A 1 292 ? -2.586 -9.574 0.147 1.00 95.38 292 ILE A O 1
ATOM 2325 N N . PHE A 1 293 ? -2.437 -7.829 1.542 1.00 94.88 293 PHE A N 1
ATOM 2326 C CA . PHE A 1 293 ? -2.895 -8.585 2.717 1.00 94.88 293 PHE A CA 1
ATOM 2327 C C . PHE A 1 293 ? -4.272 -9.221 2.513 1.00 94.88 293 PHE A C 1
ATOM 2329 O O . PHE A 1 293 ? -4.461 -10.361 2.920 1.00 94.88 293 PHE A O 1
ATOM 2336 N N . LYS A 1 294 ? -5.205 -8.533 1.839 1.00 94.50 294 LYS A N 1
ATOM 2337 C CA . LYS A 1 294 ? -6.528 -9.092 1.505 1.00 94.50 294 LYS A CA 1
ATOM 2338 C C . LYS A 1 294 ? -6.430 -10.333 0.624 1.00 94.50 294 LYS A C 1
ATOM 2340 O O . LYS A 1 294 ? -7.105 -11.317 0.903 1.00 94.50 294 LYS A O 1
ATOM 2345 N N . ILE A 1 295 ? -5.576 -10.301 -0.399 1.00 95.19 295 ILE A N 1
ATOM 2346 C CA . ILE A 1 295 ? -5.330 -11.469 -1.257 1.00 95.19 295 ILE A CA 1
ATOM 2347 C C . ILE A 1 295 ? -4.696 -12.597 -0.436 1.00 95.19 295 ILE A C 1
ATOM 2349 O O . ILE A 1 295 ? -5.163 -13.730 -0.471 1.00 95.19 295 ILE A O 1
ATOM 2353 N N . LEU A 1 296 ? -3.674 -12.280 0.363 1.00 94.56 296 LEU A N 1
ATOM 2354 C CA . LEU A 1 296 ? -2.962 -13.263 1.183 1.00 94.56 296 LEU A CA 1
ATOM 2355 C C . LEU A 1 296 ? -3.849 -13.922 2.242 1.00 94.56 296 LEU A C 1
ATOM 2357 O O . LEU A 1 296 ? -3.646 -15.092 2.548 1.00 94.56 296 LEU A O 1
ATOM 2361 N N . GLU A 1 297 ? -4.807 -13.199 2.817 1.00 93.88 297 GLU A N 1
ATOM 2362 C CA . GLU A 1 297 ? -5.745 -13.768 3.786 1.00 93.88 297 GLU A CA 1
ATOM 2363 C C . GLU A 1 297 ? -6.662 -14.816 3.158 1.00 93.88 297 GLU A C 1
ATOM 2365 O O . GLU A 1 297 ? -6.951 -15.832 3.789 1.00 93.88 297 GLU A O 1
ATOM 2370 N N . TYR A 1 298 ? -7.054 -14.600 1.904 1.00 92.69 298 TYR A N 1
ATOM 2371 C CA . TYR A 1 298 ? -7.857 -15.550 1.146 1.00 92.69 298 TYR A CA 1
ATOM 2372 C C . TYR A 1 298 ? -7.023 -16.747 0.655 1.00 92.69 298 TYR A C 1
ATOM 2374 O O . TYR A 1 298 ? -7.396 -17.894 0.891 1.00 92.69 298 TYR A O 1
ATOM 2382 N N . ASP A 1 299 ? -5.870 -16.492 0.032 1.00 91.56 299 ASP A N 1
ATOM 2383 C CA . ASP A 1 299 ? -5.066 -17.532 -0.626 1.00 91.56 299 ASP A CA 1
ATOM 2384 C C . ASP A 1 299 ? -4.154 -18.313 0.338 1.00 91.56 299 ASP A C 1
ATOM 2386 O O . ASP A 1 299 ? -3.825 -19.476 0.096 1.00 91.56 299 ASP A O 1
ATOM 2390 N N . ALA A 1 300 ? -3.693 -17.684 1.424 1.00 92.75 300 ALA A N 1
ATOM 2391 C CA . ALA A 1 300 ? -2.685 -18.241 2.326 1.00 92.75 300 ALA A CA 1
ATOM 2392 C C . ALA A 1 300 ? -2.882 -17.813 3.802 1.00 92.75 300 ALA A C 1
ATOM 2394 O O . ALA A 1 300 ? -1.969 -17.251 4.418 1.00 92.75 300 ALA A O 1
ATOM 2395 N N . PRO A 1 301 ? -4.029 -18.138 4.438 1.00 90.19 301 PRO A N 1
ATOM 2396 C CA . PRO A 1 301 ? -4.343 -17.723 5.814 1.00 90.19 301 PRO A CA 1
ATOM 2397 C C . PRO A 1 301 ? -3.335 -18.224 6.864 1.00 90.19 301 PRO A C 1
ATOM 2399 O O . PRO A 1 301 ? -3.118 -17.583 7.890 1.00 90.19 301 PRO A O 1
ATOM 2402 N N . HIS A 1 302 ? -2.648 -19.337 6.599 1.00 90.12 302 HIS A N 1
ATOM 2403 C CA . HIS A 1 302 ? -1.588 -19.866 7.465 1.00 90.12 302 HIS A CA 1
ATOM 2404 C C . HIS A 1 302 ? -0.369 -18.926 7.597 1.00 90.12 302 HIS A C 1
ATOM 2406 O O . HIS A 1 302 ? 0.465 -19.118 8.480 1.00 90.12 302 HIS A O 1
ATOM 2412 N N . LEU A 1 303 ? -0.252 -17.903 6.742 1.00 92.62 303 LEU A N 1
ATOM 2413 C CA . LEU A 1 303 ? 0.829 -16.915 6.759 1.00 92.62 303 LEU A CA 1
ATOM 2414 C C . LEU A 1 303 ? 0.510 -15.656 7.586 1.00 92.62 303 LEU A C 1
ATOM 2416 O O . LEU A 1 303 ? 1.388 -14.802 7.734 1.00 92.62 303 LEU A O 1
ATOM 2420 N N . MET A 1 304 ? -0.702 -15.526 8.145 1.00 93.56 304 MET A N 1
ATOM 2421 C CA . MET A 1 304 ? -1.150 -14.287 8.802 1.00 93.56 304 MET A CA 1
ATOM 2422 C C . MET A 1 304 ? -0.290 -13.865 9.993 1.00 93.56 304 MET A C 1
ATOM 2424 O O . MET A 1 304 ? -0.104 -12.671 10.194 1.00 93.56 304 MET A O 1
ATOM 2428 N N . ASP A 1 305 ? 0.291 -14.801 10.742 1.00 93.00 305 ASP A N 1
ATOM 2429 C CA . ASP A 1 305 ? 1.185 -14.480 11.864 1.00 93.00 305 ASP A CA 1
ATOM 2430 C C . ASP A 1 305 ? 2.480 -13.780 11.405 1.00 93.00 305 ASP A C 1
ATOM 2432 O O . ASP A 1 305 ? 2.901 -12.750 11.941 1.00 93.00 305 ASP A O 1
ATOM 2436 N N . LYS A 1 306 ? 3.069 -14.265 10.306 1.00 93.38 306 LYS A N 1
ATOM 2437 C CA . LYS A 1 306 ? 4.245 -13.639 9.687 1.00 93.38 306 LYS A CA 1
ATOM 2438 C C . LYS A 1 306 ? 3.904 -12.270 9.094 1.00 93.38 306 LYS A C 1
ATOM 2440 O O . LYS A 1 306 ? 4.710 -11.344 9.190 1.00 93.38 306 LYS A O 1
ATOM 2445 N N . ILE A 1 307 ? 2.715 -12.128 8.504 1.00 94.62 307 ILE A N 1
ATOM 2446 C CA . ILE A 1 307 ? 2.223 -10.840 7.995 1.00 94.62 307 ILE A CA 1
ATOM 2447 C C . ILE A 1 307 ? 1.984 -9.867 9.151 1.00 94.62 307 ILE A C 1
ATOM 2449 O O . ILE A 1 307 ? 2.417 -8.721 9.064 1.00 94.62 307 ILE A O 1
ATOM 2453 N N . ALA A 1 308 ? 1.376 -10.320 10.248 1.00 93.75 308 ALA A N 1
ATOM 2454 C CA . ALA A 1 308 ? 1.173 -9.534 11.459 1.00 93.75 308 ALA A CA 1
ATOM 2455 C C . ALA A 1 308 ? 2.503 -9.056 12.053 1.00 93.75 308 ALA A C 1
ATOM 2457 O O . ALA A 1 308 ? 2.637 -7.869 12.335 1.00 93.75 308 ALA A O 1
ATOM 2458 N N . THR A 1 309 ? 3.508 -9.935 12.140 1.00 93.44 309 THR A N 1
ATOM 2459 C CA . THR A 1 309 ? 4.871 -9.582 12.579 1.00 93.44 309 THR A CA 1
ATOM 2460 C C . THR A 1 309 ? 5.500 -8.498 11.700 1.00 93.44 309 THR A C 1
ATOM 2462 O O . THR A 1 309 ? 6.237 -7.636 12.180 1.00 93.44 309 THR A O 1
ATOM 2465 N N . MET A 1 310 ? 5.273 -8.558 10.386 1.00 92.62 310 MET A N 1
ATOM 2466 C CA . MET A 1 310 ? 5.801 -7.560 9.458 1.00 92.62 310 MET A CA 1
ATOM 2467 C C . MET A 1 310 ? 5.047 -6.233 9.607 1.00 92.62 310 MET A C 1
ATOM 2469 O O . MET A 1 310 ? 5.675 -5.200 9.834 1.00 92.62 310 MET A O 1
ATOM 2473 N N . ALA A 1 311 ? 3.712 -6.271 9.594 1.00 92.19 311 ALA A N 1
ATOM 2474 C CA . ALA A 1 311 ? 2.863 -5.098 9.778 1.00 92.19 311 ALA A CA 1
ATOM 2475 C C . ALA A 1 311 ? 3.134 -4.401 11.122 1.00 92.19 311 ALA A C 1
ATOM 2477 O O . ALA A 1 311 ? 3.218 -3.174 11.173 1.00 92.19 311 ALA A O 1
ATOM 2478 N N . SER A 1 312 ? 3.368 -5.154 12.201 1.00 91.88 312 SER A N 1
ATOM 2479 C CA . SER A 1 312 ? 3.700 -4.601 13.520 1.00 91.88 312 SER A CA 1
ATOM 2480 C C . SER A 1 312 ? 5.047 -3.877 13.554 1.00 91.88 312 SER A C 1
ATOM 2482 O O . SER A 1 312 ? 5.284 -3.073 14.448 1.00 91.88 312 SER A O 1
ATOM 2484 N N . LYS A 1 313 ? 5.942 -4.155 12.600 1.00 90.75 313 LYS A N 1
ATOM 2485 C CA . LYS A 1 313 ? 7.242 -3.484 12.444 1.00 90.75 313 LYS A CA 1
ATOM 2486 C C . LYS A 1 313 ? 7.195 -2.316 11.456 1.00 90.75 313 LYS A C 1
ATOM 2488 O O . LYS A 1 313 ? 8.227 -1.704 11.204 1.00 90.75 313 LYS A O 1
ATOM 2493 N N . THR A 1 314 ? 6.040 -2.014 10.858 1.00 89.19 314 THR A N 1
ATOM 2494 C CA . THR A 1 314 ? 5.903 -0.979 9.819 1.00 89.19 314 THR A CA 1
ATOM 2495 C C . THR A 1 314 ? 4.802 0.033 10.177 1.00 89.19 314 THR A C 1
ATOM 2497 O O . THR A 1 314 ? 3.675 -0.087 9.692 1.00 89.19 314 THR A O 1
ATOM 2500 N N . PRO A 1 315 ? 5.113 1.063 10.996 1.00 89.81 315 PRO A N 1
ATOM 2501 C CA . PRO A 1 315 ? 4.133 2.050 11.466 1.00 89.81 315 PRO A CA 1
ATOM 2502 C C . PRO A 1 315 ? 3.368 2.791 10.366 1.00 89.81 315 PRO A C 1
ATOM 2504 O O . PRO A 1 315 ? 2.180 3.073 10.510 1.00 89.81 315 PRO A O 1
ATOM 2507 N N . SER A 1 316 ? 4.009 3.036 9.219 1.00 88.81 316 SER A N 1
ATOM 2508 C CA . SER A 1 316 ? 3.387 3.710 8.069 1.00 88.81 316 SER A CA 1
ATOM 2509 C C . SER A 1 316 ? 2.164 2.978 7.502 1.00 88.81 316 SER A C 1
ATOM 2511 O O . SER A 1 316 ? 1.367 3.585 6.788 1.00 88.81 316 SER A O 1
ATOM 2513 N N . VAL A 1 317 ? 1.995 1.689 7.811 1.00 90.75 317 VAL A N 1
ATOM 2514 C CA . VAL A 1 317 ? 0.890 0.853 7.319 1.00 90.75 317 VAL A CA 1
ATOM 2515 C C . VAL A 1 317 ? -0.333 0.933 8.224 1.00 90.75 317 VAL A C 1
ATOM 2517 O O . VAL A 1 317 ? -1.453 0.716 7.763 1.00 90.75 317 VAL A O 1
ATOM 2520 N N . TRP A 1 318 ? -0.156 1.275 9.499 1.00 91.38 318 TRP A N 1
ATOM 2521 C CA . TRP A 1 318 ? -1.224 1.203 10.495 1.00 91.38 318 TRP A CA 1
ATOM 2522 C C . TRP A 1 318 ? -2.441 2.079 10.173 1.00 91.38 318 TRP A C 1
ATOM 2524 O O . TRP A 1 318 ? -3.548 1.570 10.324 1.00 91.38 318 TRP A O 1
ATOM 2534 N N . PRO A 1 319 ? -2.311 3.317 9.652 1.00 88.94 319 PRO A N 1
ATOM 2535 C CA . PRO A 1 319 ? -3.483 4.111 9.275 1.00 88.94 319 PRO A CA 1
ATOM 2536 C C . PRO A 1 319 ? -4.318 3.467 8.158 1.00 88.94 319 PRO A C 1
ATOM 2538 O O . PRO A 1 319 ? -5.543 3.450 8.221 1.00 88.94 319 PRO A O 1
ATOM 2541 N N . ALA A 1 320 ? -3.666 2.894 7.140 1.00 89.94 320 ALA A N 1
ATOM 2542 C CA . ALA A 1 320 ? -4.367 2.185 6.066 1.00 89.94 320 ALA A CA 1
ATOM 2543 C C . ALA A 1 320 ? -4.973 0.866 6.575 1.00 89.94 320 ALA A C 1
ATOM 2545 O O . ALA A 1 320 ? -6.065 0.463 6.160 1.00 89.94 320 ALA A O 1
ATOM 2546 N N . LEU A 1 321 ? -4.277 0.204 7.503 1.00 90.25 321 LEU A N 1
ATOM 2547 C CA . LEU A 1 321 ? -4.746 -1.016 8.137 1.00 90.25 321 LEU A CA 1
ATOM 2548 C C . LEU A 1 321 ? -5.978 -0.755 9.008 1.00 90.25 321 LEU A C 1
ATOM 2550 O O . LEU A 1 321 ? -6.930 -1.519 8.897 1.00 90.25 321 LEU A O 1
ATOM 2554 N N . SER A 1 322 ? -6.020 0.320 9.804 1.00 87.62 322 SER A N 1
ATOM 2555 C CA . SER A 1 322 ? -7.143 0.624 10.711 1.00 87.62 322 SER A CA 1
ATOM 2556 C C . SER A 1 322 ? -8.483 0.702 9.969 1.00 87.62 322 SER A C 1
ATOM 2558 O O . SER A 1 322 ? -9.488 0.159 10.427 1.00 87.62 322 SER A O 1
ATOM 2560 N N . GLN A 1 323 ? -8.465 1.249 8.752 1.00 87.06 323 GLN A N 1
ATOM 2561 C CA . GLN A 1 323 ? -9.636 1.373 7.881 1.00 87.06 323 GLN A CA 1
ATOM 2562 C C . GLN A 1 323 ? -10.105 0.035 7.284 1.00 87.06 323 GLN A C 1
ATOM 2564 O O . GLN A 1 323 ? -11.279 -0.116 6.952 1.00 87.06 323 GLN A O 1
ATOM 2569 N N . SER A 1 324 ? -9.205 -0.941 7.124 1.00 86.62 324 SER A N 1
ATOM 2570 C CA . SER A 1 324 ? -9.477 -2.197 6.403 1.00 86.62 324 SER A CA 1
ATOM 2571 C C . SER A 1 324 ? -9.430 -3.454 7.273 1.00 86.62 324 SER A C 1
ATOM 2573 O O . SER A 1 324 ? -9.893 -4.506 6.838 1.00 86.62 324 SER A O 1
ATOM 2575 N N . ILE A 1 325 ? -8.922 -3.379 8.501 1.00 85.75 325 ILE A N 1
ATOM 2576 C CA . ILE A 1 325 ? -8.679 -4.530 9.385 1.00 85.75 325 ILE A CA 1
ATOM 2577 C C . ILE A 1 325 ? -9.950 -5.324 9.710 1.00 85.75 325 ILE A C 1
ATOM 2579 O O . ILE A 1 325 ? -9.899 -6.527 9.942 1.00 85.75 325 ILE A O 1
ATOM 2583 N N . ARG A 1 326 ? -11.125 -4.681 9.668 1.00 81.94 326 ARG A N 1
ATOM 2584 C CA . ARG A 1 326 ? -12.420 -5.361 9.846 1.00 81.94 326 ARG A CA 1
ATOM 2585 C C . ARG A 1 326 ? -12.746 -6.332 8.710 1.00 81.94 326 ARG A C 1
ATOM 2587 O O . ARG A 1 326 ? -13.463 -7.295 8.943 1.00 81.94 326 ARG A O 1
ATOM 2594 N N . SER A 1 327 ? -12.206 -6.089 7.515 1.00 85.94 327 SER A N 1
ATOM 2595 C CA . SER A 1 327 ? -12.299 -6.996 6.361 1.00 85.94 327 SER A CA 1
ATOM 2596 C C . SER A 1 327 ? -11.202 -8.067 6.336 1.00 85.94 327 SER A C 1
ATOM 2598 O O . SER A 1 327 ? -11.125 -8.821 5.375 1.00 85.94 327 SER A O 1
ATOM 2600 N N . LEU A 1 328 ? -10.361 -8.115 7.375 1.00 90.19 328 LEU A N 1
ATOM 2601 C CA . LEU A 1 328 ? -9.199 -8.994 7.503 1.00 90.19 328 LEU A CA 1
ATOM 2602 C C . LEU A 1 328 ? -9.245 -9.751 8.853 1.00 90.19 328 LEU A C 1
ATOM 2604 O O . LEU A 1 328 ? -8.438 -9.470 9.746 1.00 90.19 328 LEU A O 1
ATOM 2608 N N . PRO A 1 329 ? -10.256 -10.611 9.101 1.00 88.88 329 PRO A N 1
ATOM 2609 C CA . PRO A 1 329 ? -10.471 -11.256 10.400 1.00 88.88 329 PRO A CA 1
ATOM 2610 C C . PRO A 1 329 ? -9.279 -12.074 10.921 1.00 88.88 329 PRO A C 1
ATOM 2612 O O . PRO A 1 329 ? -8.988 -12.011 12.119 1.00 88.88 329 PRO A O 1
ATOM 2615 N N . ALA A 1 330 ? -8.577 -12.819 10.069 1.00 89.88 330 ALA A N 1
ATOM 2616 C CA . ALA A 1 330 ? -7.432 -13.631 10.469 1.00 89.88 330 ALA A CA 1
ATOM 2617 C C . ALA A 1 330 ? -6.219 -12.756 10.810 1.00 89.88 330 ALA A C 1
ATOM 2619 O O . ALA A 1 330 ? -5.594 -12.957 11.856 1.00 89.88 330 ALA A O 1
ATOM 2620 N N . LEU A 1 331 ? -5.938 -11.721 10.009 1.00 91.38 331 LEU A N 1
ATOM 2621 C CA . LEU A 1 331 ? -4.900 -10.746 10.351 1.00 91.38 331 LEU A CA 1
ATOM 2622 C C . LEU A 1 331 ? -5.251 -9.969 11.626 1.00 91.38 331 LEU A C 1
ATOM 2624 O O . LEU A 1 331 ? -4.377 -9.727 12.456 1.00 91.38 331 LEU A O 1
ATOM 2628 N N . ASN A 1 332 ? -6.525 -9.613 11.821 1.00 89.12 332 ASN A N 1
ATOM 2629 C CA . ASN A 1 332 ? -6.999 -8.964 13.043 1.00 89.12 332 ASN A CA 1
ATOM 2630 C C . ASN A 1 332 ? -6.739 -9.840 14.276 1.00 89.12 332 ASN A C 1
ATOM 2632 O O . ASN A 1 332 ? -6.335 -9.325 15.314 1.00 89.12 332 ASN A O 1
ATOM 2636 N N . MET A 1 333 ? -6.927 -11.158 14.186 1.00 87.75 333 MET A N 1
ATOM 2637 C CA . MET A 1 333 ? -6.572 -12.058 15.288 1.00 87.75 333 MET A CA 1
ATOM 2638 C C . MET A 1 333 ? -5.062 -12.095 15.537 1.00 87.75 333 MET A C 1
ATOM 2640 O O . MET A 1 333 ? -4.644 -11.959 16.684 1.00 87.75 333 MET A O 1
ATOM 2644 N N . ALA A 1 334 ? -4.253 -12.220 14.484 1.00 90.75 334 ALA A N 1
ATOM 2645 C CA . ALA A 1 334 ? -2.802 -12.339 14.604 1.00 90.75 334 ALA A CA 1
ATOM 2646 C C . ALA A 1 334 ? -2.131 -11.053 15.125 1.00 90.75 334 ALA A C 1
ATOM 2648 O O . ALA A 1 334 ? -1.281 -11.105 16.012 1.00 90.75 334 ALA A O 1
ATOM 2649 N N . ILE A 1 335 ? -2.537 -9.874 14.639 1.00 90.81 335 ILE A N 1
ATOM 2650 C CA . ILE A 1 335 ? -1.879 -8.604 14.993 1.00 90.81 335 ILE A CA 1
ATOM 2651 C C . ILE A 1 335 ? -2.020 -8.237 16.476 1.00 90.81 335 ILE A C 1
ATOM 2653 O O . ILE A 1 335 ? -1.175 -7.530 17.024 1.00 90.81 335 ILE A O 1
ATOM 2657 N N . ARG A 1 336 ? -3.038 -8.774 17.160 1.00 87.69 336 ARG A N 1
ATOM 2658 C CA . ARG A 1 336 ? -3.301 -8.523 18.586 1.00 87.69 336 ARG A CA 1
ATOM 2659 C C . ARG A 1 336 ? -2.140 -8.909 19.493 1.00 87.69 336 ARG A C 1
ATOM 2661 O O . ARG A 1 336 ? -1.896 -8.219 20.481 1.00 87.69 336 ARG A O 1
ATOM 2668 N N . PHE A 1 337 ? -1.403 -9.964 19.147 1.00 88.00 337 PHE A N 1
ATOM 2669 C CA . PHE A 1 337 ? -0.242 -10.413 19.919 1.00 88.00 337 PHE A CA 1
ATOM 2670 C C . PHE A 1 337 ? 0.926 -9.419 19.873 1.00 88.00 337 PHE A C 1
ATOM 2672 O O . PHE A 1 337 ? 1.797 -9.448 20.740 1.00 88.00 337 PHE A O 1
ATOM 2679 N N . TYR A 1 338 ? 0.919 -8.497 18.907 1.00 91.94 338 TYR A N 1
ATOM 2680 C CA . TYR A 1 338 ? 2.002 -7.547 18.682 1.00 91.94 338 TYR A CA 1
ATOM 2681 C C . TYR A 1 338 ? 1.706 -6.139 19.204 1.00 91.94 338 TYR A C 1
ATOM 2683 O O . TYR A 1 338 ? 2.622 -5.319 19.229 1.00 91.94 338 TYR A O 1
ATOM 2691 N N . PHE A 1 339 ? 0.495 -5.841 19.694 1.00 90.06 339 PHE A N 1
ATOM 2692 C CA . PHE A 1 339 ? 0.189 -4.514 20.244 1.00 90.06 339 PHE A CA 1
ATOM 2693 C C . PHE A 1 339 ? 1.138 -4.055 21.362 1.00 90.06 339 PHE A C 1
ATOM 2695 O O . PHE A 1 339 ? 1.544 -2.894 21.323 1.00 90.06 339 PHE A O 1
ATOM 2702 N N . PRO A 1 340 ? 1.574 -4.907 22.318 1.00 88.56 340 PRO A N 1
ATOM 2703 C CA . PRO A 1 340 ? 2.569 -4.494 23.308 1.00 88.56 340 PRO A CA 1
ATOM 2704 C C . PRO A 1 340 ? 3.871 -3.985 22.680 1.00 88.56 340 PRO A C 1
ATOM 2706 O O . PRO A 1 340 ? 4.433 -3.006 23.161 1.00 88.56 340 PRO A O 1
ATOM 2709 N N . TYR A 1 341 ? 4.326 -4.625 21.600 1.00 91.44 341 TYR A N 1
ATOM 2710 C CA . TYR A 1 341 ? 5.504 -4.202 20.846 1.00 91.44 341 TYR A CA 1
ATOM 2711 C C . TYR A 1 341 ? 5.227 -2.930 20.035 1.00 91.44 341 TYR A C 1
ATOM 2713 O O . TYR A 1 341 ? 6.011 -1.988 20.077 1.00 91.44 341 TYR A O 1
ATOM 2721 N N . MET A 1 342 ? 4.086 -2.853 19.347 1.00 93.06 342 MET A N 1
ATOM 2722 C CA . MET A 1 342 ? 3.702 -1.680 18.549 1.00 93.06 342 MET A CA 1
ATOM 2723 C C . MET A 1 342 ? 3.615 -0.411 19.406 1.00 93.06 342 MET A C 1
ATOM 2725 O O . MET A 1 342 ? 4.113 0.633 18.993 1.00 93.06 342 MET A O 1
ATOM 2729 N N . MET A 1 343 ? 3.090 -0.523 20.631 1.00 89.75 343 MET A N 1
ATOM 2730 C CA . MET A 1 343 ? 3.061 0.563 21.619 1.00 89.75 343 MET A CA 1
ATOM 2731 C C . MET A 1 343 ? 4.458 1.063 22.024 1.00 89.75 343 MET A C 1
ATOM 2733 O O . MET A 1 343 ? 4.580 2.216 22.425 1.00 89.75 343 MET A O 1
ATOM 2737 N N . GLN A 1 344 ? 5.494 0.219 21.950 1.00 90.38 344 GLN A N 1
ATOM 2738 C CA . GLN A 1 344 ? 6.883 0.614 22.228 1.00 90.38 344 GLN A CA 1
ATOM 2739 C C . GLN A 1 344 ? 7.548 1.287 21.023 1.00 90.38 344 GLN A C 1
ATOM 2741 O O . GLN A 1 344 ? 8.395 2.155 21.208 1.00 90.38 344 GLN A O 1
ATOM 2746 N N . VAL A 1 345 ? 7.191 0.875 19.803 1.00 91.12 345 VAL A N 1
ATOM 2747 C CA . VAL A 1 345 ? 7.787 1.391 18.560 1.00 91.12 345 VAL A CA 1
ATOM 2748 C C . VAL A 1 345 ? 7.221 2.758 18.188 1.00 91.12 345 VAL A C 1
ATOM 2750 O O . VAL A 1 345 ? 7.981 3.676 17.897 1.00 91.12 345 VAL A O 1
ATOM 2753 N N . ASP A 1 346 ? 5.896 2.887 18.178 1.00 90.75 346 ASP A N 1
ATOM 2754 C CA . ASP A 1 346 ? 5.195 4.137 17.888 1.00 90.75 346 ASP A CA 1
ATOM 2755 C C . ASP A 1 346 ? 3.879 4.156 18.673 1.00 90.75 346 ASP A C 1
ATOM 2757 O O . ASP A 1 346 ? 2.842 3.623 18.269 1.00 90.75 346 ASP A O 1
ATOM 2761 N N . GLN A 1 347 ? 3.952 4.760 19.855 1.00 91.00 347 GLN A N 1
ATOM 2762 C CA . GLN A 1 347 ? 2.849 4.827 20.802 1.00 91.00 347 GLN A CA 1
ATOM 2763 C C . GLN A 1 347 ? 1.615 5.519 20.212 1.00 91.00 347 GLN A C 1
ATOM 2765 O O . GLN A 1 347 ? 0.494 5.049 20.404 1.00 91.00 347 GLN A O 1
ATOM 2770 N N . ASP A 1 348 ? 1.808 6.608 19.470 1.00 89.75 348 ASP A N 1
ATOM 2771 C CA . ASP A 1 348 ? 0.716 7.418 18.934 1.00 89.75 348 ASP A CA 1
ATOM 2772 C C . ASP A 1 348 ? 0.040 6.731 17.755 1.00 89.75 348 ASP A C 1
ATOM 2774 O O . ASP A 1 348 ? -1.192 6.651 17.701 1.00 89.75 348 ASP A O 1
ATOM 2778 N N . GLY A 1 349 ? 0.839 6.169 16.845 1.00 88.62 349 GLY A N 1
ATOM 2779 C CA . GLY A 1 349 ? 0.335 5.348 15.751 1.00 88.62 349 GLY A CA 1
ATOM 2780 C C . GLY A 1 349 ? -0.469 4.152 16.265 1.00 88.62 349 GLY A C 1
ATOM 2781 O O . GLY A 1 349 ? -1.548 3.860 15.743 1.00 88.62 349 GLY A O 1
ATOM 2782 N N . CYS A 1 350 ? 0.010 3.491 17.323 1.00 91.25 350 CYS A N 1
ATOM 2783 C CA . CYS A 1 350 ? -0.668 2.338 17.908 1.00 91.25 350 CYS A CA 1
ATOM 2784 C C . CYS A 1 350 ? -1.971 2.731 18.631 1.00 91.25 350 CYS A C 1
ATOM 2786 O O . CYS A 1 350 ? -2.987 2.060 18.451 1.00 91.25 350 CYS A O 1
ATOM 2788 N N . ILE A 1 351 ? -2.000 3.843 19.379 1.00 91.25 351 ILE A N 1
ATOM 2789 C CA . ILE A 1 351 ? -3.237 4.371 19.993 1.00 91.25 351 ILE A CA 1
ATOM 2790 C C . ILE A 1 351 ? -4.293 4.683 18.923 1.00 91.25 351 ILE A C 1
ATOM 2792 O O . ILE A 1 351 ? -5.465 4.324 19.084 1.00 91.25 351 ILE A O 1
ATOM 2796 N N . ASN A 1 352 ? -3.888 5.314 17.818 1.00 88.25 352 ASN A N 1
ATOM 2797 C CA . ASN A 1 352 ? -4.795 5.613 16.709 1.00 88.25 352 ASN A CA 1
ATOM 2798 C C . ASN A 1 352 ? -5.355 4.326 16.093 1.00 88.25 352 ASN A C 1
ATOM 2800 O O . ASN A 1 352 ? -6.563 4.204 15.919 1.00 88.25 352 ASN A O 1
ATOM 2804 N N . LEU A 1 353 ? -4.504 3.326 15.854 1.00 88.62 353 LEU A N 1
ATOM 2805 C CA . LEU A 1 353 ? -4.929 2.025 15.337 1.00 88.62 353 LEU A CA 1
ATOM 2806 C C . LEU A 1 353 ? -5.930 1.319 16.274 1.00 88.62 353 LEU A C 1
ATOM 2808 O O . LEU A 1 353 ? -6.955 0.800 15.823 1.00 88.62 353 LEU A O 1
ATOM 2812 N N . LEU A 1 354 ? -5.662 1.316 17.582 1.00 90.31 354 LEU A N 1
ATOM 2813 C CA . LEU A 1 354 ? -6.532 0.708 18.597 1.00 90.31 354 LEU A CA 1
ATOM 2814 C C . LEU A 1 354 ? -7.894 1.407 18.718 1.00 90.31 354 LEU A C 1
ATOM 2816 O O . LEU A 1 354 ? -8.847 0.797 19.202 1.00 90.31 354 LEU A O 1
ATOM 2820 N N . SER A 1 355 ? -8.015 2.650 18.249 1.00 85.69 355 SER A N 1
ATOM 2821 C CA . SER A 1 355 ? -9.285 3.384 18.242 1.00 85.69 355 SER A CA 1
ATOM 2822 C C . SER A 1 355 ? -10.295 2.841 17.219 1.00 85.69 355 SER A C 1
ATOM 2824 O O . SER A 1 355 ? -11.488 3.096 17.370 1.00 85.69 355 SER A O 1
ATOM 2826 N N . ASP A 1 356 ? -9.848 2.033 16.248 1.00 81.75 356 ASP A N 1
ATOM 2827 C CA . ASP A 1 356 ? -10.692 1.509 15.161 1.00 81.75 356 ASP A CA 1
ATOM 2828 C C . ASP A 1 356 ? -10.838 -0.029 15.157 1.00 81.75 356 ASP A C 1
ATOM 2830 O O . ASP A 1 356 ? -11.782 -0.577 14.560 1.00 81.75 356 ASP A O 1
ATOM 2834 N N . ILE A 1 357 ? -9.919 -0.740 15.824 1.00 83.56 357 ILE A N 1
ATOM 2835 C CA . ILE A 1 357 ? -9.845 -2.208 15.837 1.00 83.56 357 ILE A CA 1
ATOM 2836 C C . ILE A 1 357 ? -10.840 -2.826 16.822 1.00 83.56 357 ILE A C 1
ATOM 2838 O O . ILE A 1 357 ? -10.931 -2.429 17.978 1.00 83.56 357 ILE A O 1
ATOM 2842 N N . LYS A 1 358 ? -11.529 -3.887 16.384 1.00 79.62 358 LYS A N 1
ATOM 2843 C CA . LYS A 1 358 ? -12.285 -4.780 17.274 1.00 79.62 358 LYS A CA 1
ATOM 2844 C C . LYS A 1 358 ? -11.405 -5.947 17.717 1.00 79.62 358 LYS A C 1
ATOM 2846 O O . LYS A 1 358 ? -10.813 -6.619 16.868 1.00 79.62 358 LYS A O 1
ATOM 2851 N N . MET A 1 359 ? -11.380 -6.224 19.016 1.00 85.81 359 MET A N 1
ATOM 2852 C CA . MET A 1 359 ? -10.625 -7.323 19.624 1.00 85.81 359 MET A CA 1
ATOM 2853 C C . MET A 1 359 ? -11.516 -8.209 20.510 1.00 85.81 359 MET A C 1
ATOM 2855 O O . MET A 1 359 ? -12.725 -8.001 20.575 1.00 85.81 359 MET A O 1
ATOM 2859 N N . THR A 1 360 ? -10.947 -9.255 21.112 1.00 87.38 360 THR A N 1
ATOM 2860 C CA . THR A 1 360 ? -11.636 -10.077 22.122 1.00 87.38 360 THR A CA 1
ATOM 2861 C C . THR A 1 360 ? -11.650 -9.364 23.470 1.00 87.38 360 THR A C 1
ATOM 2863 O O . THR A 1 360 ? -10.810 -8.499 23.715 1.00 87.38 360 THR A O 1
ATOM 2866 N N . ASP A 1 361 ? -12.565 -9.760 24.356 1.00 89.38 361 ASP A N 1
ATOM 2867 C CA . ASP A 1 361 ? -12.698 -9.171 25.696 1.00 89.38 361 ASP A CA 1
ATOM 2868 C C . ASP A 1 361 ? -11.376 -9.235 26.490 1.00 89.38 361 ASP A C 1
ATOM 2870 O O . ASP A 1 361 ? -10.898 -8.224 26.995 1.00 89.38 361 ASP A O 1
ATOM 2874 N N . SER A 1 362 ? -10.700 -10.392 26.489 1.00 89.88 362 SER A N 1
ATOM 2875 C CA . SER A 1 362 ? -9.408 -10.586 27.170 1.00 89.88 362 SER A CA 1
ATOM 2876 C C . SER A 1 362 ? -8.311 -9.629 26.691 1.00 89.88 362 SER A C 1
ATOM 2878 O O . SER A 1 362 ? -7.671 -8.958 27.497 1.00 89.88 362 SER A O 1
ATOM 2880 N N . VAL A 1 363 ? -8.127 -9.516 25.373 1.00 88.88 363 VAL A N 1
ATOM 2881 C CA . VAL A 1 363 ? -7.115 -8.632 24.776 1.00 88.88 363 VAL A CA 1
ATOM 2882 C C . VAL A 1 363 ? -7.468 -7.165 25.026 1.00 88.88 363 VAL A C 1
ATOM 2884 O O . VAL A 1 363 ? -6.579 -6.362 25.305 1.00 88.88 363 VAL A O 1
ATOM 2887 N N . ALA A 1 364 ? -8.756 -6.810 24.972 1.00 92.25 364 ALA A N 1
ATOM 2888 C CA . ALA A 1 364 ? -9.213 -5.458 25.277 1.00 92.25 364 ALA A CA 1
ATOM 2889 C C . ALA A 1 364 ? -8.869 -5.051 26.710 1.00 92.25 364 ALA A C 1
ATOM 2891 O O . ALA A 1 364 ? -8.384 -3.940 26.906 1.00 92.25 364 ALA A O 1
ATOM 2892 N N . ILE A 1 365 ? -9.055 -5.931 27.695 1.00 93.50 365 ILE A N 1
ATOM 2893 C CA . ILE A 1 365 ? -8.695 -5.660 29.097 1.00 93.50 365 ILE A CA 1
ATOM 2894 C C . ILE A 1 365 ? -7.199 -5.369 29.227 1.00 93.50 365 ILE A C 1
ATOM 2896 O O . ILE A 1 365 ? -6.814 -4.352 29.811 1.00 93.50 365 ILE A O 1
ATOM 2900 N N . ASP A 1 366 ? -6.354 -6.222 28.646 1.00 91.12 366 ASP A N 1
ATOM 2901 C CA . ASP A 1 366 ? -4.901 -6.042 28.679 1.00 91.12 366 ASP A CA 1
ATOM 2902 C C . ASP A 1 366 ? -4.485 -4.718 28.030 1.00 91.12 366 ASP A C 1
ATOM 2904 O O . ASP A 1 366 ? -3.633 -3.998 28.561 1.00 91.12 366 ASP A O 1
ATOM 2908 N N . MET A 1 367 ? -5.105 -4.359 26.902 1.00 92.44 367 MET A N 1
ATOM 2909 C CA . MET A 1 367 ? -4.845 -3.086 26.232 1.00 92.44 367 MET A CA 1
ATOM 2910 C C . MET A 1 367 ? -5.338 -1.897 27.055 1.00 92.44 367 MET A C 1
ATOM 2912 O O . MET A 1 367 ? -4.596 -0.932 27.212 1.00 92.44 367 MET A O 1
ATOM 2916 N N . ILE A 1 368 ? -6.534 -1.961 27.642 1.00 94.56 368 ILE A N 1
ATOM 2917 C CA . ILE A 1 368 ? -7.069 -0.903 28.511 1.00 94.56 368 ILE A CA 1
ATOM 2918 C C . ILE A 1 368 ? -6.115 -0.638 29.684 1.00 94.56 368 ILE A C 1
ATOM 2920 O O . ILE A 1 368 ? -5.779 0.517 29.955 1.00 94.56 368 ILE A O 1
ATOM 2924 N N . ASN A 1 369 ? -5.610 -1.688 30.335 1.00 92.81 369 ASN A N 1
ATOM 2925 C CA . ASN A 1 369 ? -4.659 -1.557 31.441 1.00 92.81 369 ASN A CA 1
ATOM 2926 C C . ASN A 1 369 ? -3.332 -0.913 31.007 1.00 92.81 369 ASN A C 1
ATOM 2928 O O . ASN A 1 369 ? -2.766 -0.119 31.758 1.00 92.81 369 ASN A O 1
ATOM 2932 N N . ARG A 1 370 ? -2.859 -1.194 29.786 1.00 91.94 370 ARG A N 1
ATOM 2933 C CA . ARG A 1 370 ? -1.662 -0.558 29.200 1.00 91.94 370 ARG A CA 1
ATOM 2934 C C . ARG A 1 370 ? -1.899 0.880 28.741 1.00 91.94 370 ARG A C 1
ATOM 2936 O O . ARG A 1 370 ? -0.962 1.671 28.735 1.00 91.94 370 ARG A O 1
ATOM 2943 N N . LEU A 1 371 ? -3.125 1.218 28.350 1.00 93.69 371 LEU A N 1
ATOM 2944 C CA . LEU A 1 371 ? -3.514 2.552 27.890 1.00 93.69 371 LEU A CA 1
ATOM 2945 C C . LEU A 1 371 ? -3.813 3.505 29.051 1.00 93.69 371 LEU A C 1
ATOM 2947 O O . LEU A 1 371 ? -3.635 4.713 28.896 1.00 93.69 371 LEU A O 1
ATOM 2951 N N . LYS A 1 372 ? -4.240 2.987 30.209 1.00 94.12 372 LYS A N 1
ATOM 2952 C CA . LYS A 1 372 ? -4.585 3.771 31.407 1.00 94.12 372 LYS A CA 1
ATOM 2953 C C . LYS A 1 372 ? -3.504 4.784 31.834 1.00 94.12 372 LYS A C 1
ATOM 2955 O O . LYS A 1 372 ? -3.876 5.917 32.124 1.00 94.12 372 LYS A O 1
ATOM 2960 N N . PRO A 1 373 ? -2.194 4.461 31.851 1.00 93.38 373 PRO A N 1
ATOM 2961 C CA . PRO A 1 373 ? -1.152 5.427 32.214 1.00 93.38 373 PRO A CA 1
ATOM 2962 C C . PRO A 1 373 ? -0.976 6.579 31.211 1.00 93.38 373 PRO A C 1
ATOM 2964 O O . PRO A 1 373 ? -0.242 7.517 31.492 1.00 93.38 373 PRO A O 1
ATOM 2967 N N . LEU A 1 374 ? -1.611 6.501 30.036 1.00 93.06 374 LEU A N 1
ATOM 2968 C CA . LEU A 1 374 ? -1.437 7.422 28.904 1.00 93.06 374 LEU A CA 1
ATOM 2969 C C . LEU A 1 374 ? -2.621 8.384 28.733 1.00 93.06 374 LEU A C 1
ATOM 2971 O O . LEU A 1 374 ? -2.780 9.031 27.693 1.00 93.06 374 LEU A O 1
ATOM 2975 N N . LEU A 1 375 ? -3.490 8.440 29.739 1.00 92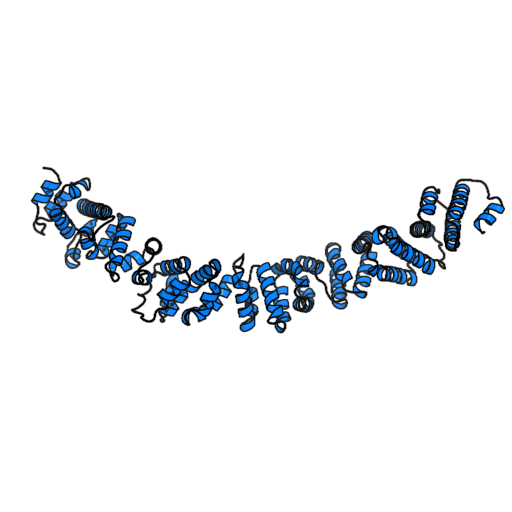.50 375 LEU A N 1
ATOM 2976 C CA . LEU A 1 375 ? -4.599 9.378 29.778 1.00 92.50 375 LEU A CA 1
ATOM 2977 C C . LEU A 1 375 ? -4.083 10.828 29.834 1.00 92.50 375 LEU A C 1
ATOM 2979 O O . LEU A 1 375 ? -3.033 11.084 30.423 1.00 92.50 375 LEU A O 1
ATOM 2983 N N . PRO A 1 376 ? -4.808 11.786 29.226 1.00 92.00 376 PRO A N 1
ATOM 2984 C CA . PRO A 1 376 ? -6.111 11.626 28.565 1.00 92.00 376 PRO A CA 1
ATOM 2985 C C . PRO A 1 376 ? -6.029 11.162 27.098 1.00 92.00 376 PRO A C 1
ATOM 2987 O O . PRO A 1 376 ? -7.048 10.807 26.509 1.00 92.00 376 PRO A O 1
ATOM 2990 N N . LYS A 1 377 ? -4.835 11.142 26.494 1.00 91.62 377 LYS A N 1
ATOM 2991 C CA . LYS A 1 377 ? -4.637 10.924 25.049 1.00 91.62 377 LYS A CA 1
ATOM 2992 C C . LYS A 1 377 ? -5.180 9.581 24.553 1.00 91.62 377 LYS A C 1
ATOM 2994 O O . LYS A 1 377 ? -5.724 9.498 23.457 1.00 91.62 377 LYS A O 1
ATOM 2999 N N . SER A 1 378 ? -5.060 8.538 25.368 1.00 93.81 378 SER A N 1
ATOM 3000 C CA . SER A 1 378 ? -5.492 7.178 25.036 1.00 93.81 378 SER A CA 1
ATOM 3001 C C . SER A 1 378 ? -6.988 6.910 25.233 1.00 93.81 378 SER A C 1
ATOM 3003 O O . SER A 1 378 ? -7.447 5.802 24.945 1.00 93.81 378 SER A O 1
ATOM 3005 N N . PHE A 1 379 ? -7.769 7.879 25.724 1.00 94.62 379 PHE A N 1
ATOM 3006 C CA . PHE A 1 379 ? -9.134 7.604 26.175 1.00 94.62 379 PHE A CA 1
ATOM 3007 C C . PHE A 1 379 ? -10.059 7.126 25.047 1.00 94.62 379 PHE A C 1
ATOM 3009 O O . PHE A 1 379 ? -10.823 6.189 25.250 1.00 94.62 379 PHE A O 1
ATOM 3016 N N . ASN A 1 380 ? -9.927 7.664 23.830 1.00 93.19 380 ASN A N 1
ATOM 3017 C CA . ASN A 1 380 ? -10.696 7.187 22.671 1.00 93.19 380 ASN A CA 1
ATOM 3018 C C . ASN A 1 380 ? -10.422 5.708 22.344 1.00 93.19 380 ASN A C 1
ATOM 3020 O O . ASN A 1 380 ? -11.354 4.963 22.039 1.00 93.19 380 ASN A O 1
ATOM 3024 N N . ALA A 1 381 ? -9.170 5.260 22.472 1.00 93.19 381 ALA A N 1
ATOM 3025 C CA . ALA A 1 381 ? -8.821 3.854 22.298 1.00 93.19 381 ALA A CA 1
ATOM 3026 C C . ALA A 1 381 ? -9.432 2.987 23.412 1.00 93.19 381 ALA A C 1
ATOM 3028 O O . ALA A 1 381 ? -9.969 1.920 23.129 1.00 93.19 381 ALA A O 1
ATOM 3029 N N . ILE A 1 382 ? -9.439 3.466 24.663 1.00 95.56 382 ILE A N 1
ATOM 3030 C CA . ILE A 1 382 ? -10.112 2.787 25.787 1.00 95.56 382 ILE A CA 1
ATOM 3031 C C . ILE A 1 382 ? -11.623 2.669 25.534 1.00 95.56 382 ILE A C 1
ATOM 3033 O O . ILE A 1 382 ? -12.192 1.595 25.742 1.00 95.56 382 ILE A O 1
ATOM 3037 N N . LEU A 1 383 ? -12.268 3.731 25.039 1.00 94.94 383 LEU A N 1
ATOM 3038 C CA . LEU A 1 383 ? -13.682 3.710 24.655 1.00 94.94 383 LEU A CA 1
ATOM 3039 C C . LEU A 1 383 ? -13.947 2.654 23.579 1.00 94.94 383 LEU A C 1
ATOM 3041 O O . LEU A 1 383 ? -14.878 1.862 23.718 1.00 94.94 383 LEU A O 1
ATOM 3045 N N . ASN A 1 384 ? -13.112 2.578 22.544 1.00 93.12 384 ASN A N 1
ATOM 3046 C CA . ASN A 1 384 ? -13.268 1.555 21.514 1.00 93.12 384 ASN A CA 1
ATOM 3047 C C . ASN A 1 384 ? -13.046 0.128 22.061 1.00 93.12 384 ASN A C 1
ATOM 3049 O O . ASN A 1 384 ? -13.875 -0.752 21.826 1.00 93.12 384 ASN A O 1
ATOM 3053 N N . CYS A 1 385 ? -12.006 -0.098 22.871 1.00 93.44 385 CYS A N 1
ATOM 3054 C CA . CYS A 1 385 ? 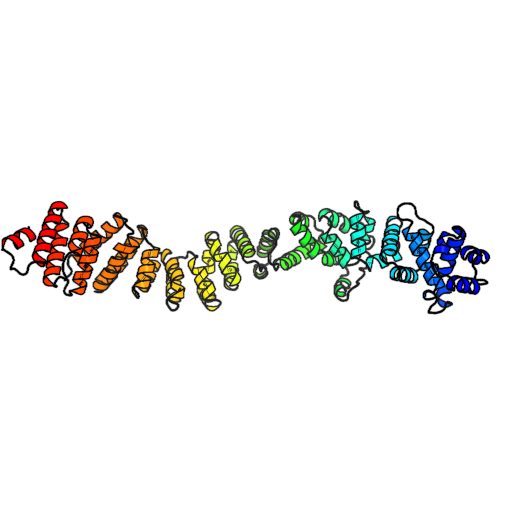-11.761 -1.386 23.531 1.00 93.44 385 CYS A CA 1
ATOM 3055 C C . CYS A 1 385 ? -12.940 -1.826 24.412 1.00 93.44 385 CYS A C 1
ATOM 3057 O O . CYS A 1 385 ? -13.277 -3.008 24.444 1.00 93.44 385 CYS A O 1
ATOM 3059 N N . SER A 1 386 ? -13.618 -0.886 25.077 1.00 94.62 386 SER A N 1
ATOM 3060 C CA . SER A 1 386 ? -14.748 -1.186 25.965 1.00 94.62 386 SER A CA 1
ATOM 3061 C C . SER A 1 386 ? -15.956 -1.822 25.259 1.00 94.62 386 SER A C 1
ATOM 3063 O O . SER A 1 386 ? -16.777 -2.457 25.913 1.00 94.62 386 SER A O 1
ATOM 3065 N N . LYS A 1 387 ? -16.038 -1.733 23.923 1.00 92.56 387 LYS A N 1
ATOM 3066 C CA . LYS A 1 387 ? -17.075 -2.395 23.110 1.00 92.56 387 LYS A CA 1
ATOM 3067 C C . LYS A 1 387 ? -16.826 -3.888 22.887 1.00 92.56 387 LYS A C 1
ATOM 3069 O O . LYS A 1 387 ? -17.679 -4.564 22.315 1.00 92.56 387 LYS A O 1
ATOM 3074 N N . CYS A 1 388 ? -15.646 -4.395 23.243 1.00 89.88 388 CYS A N 1
ATOM 3075 C CA . CYS A 1 388 ? -15.207 -5.738 22.858 1.00 89.88 388 CYS A CA 1
ATOM 3076 C C . CYS A 1 388 ? -15.785 -6.860 23.734 1.00 89.88 388 CYS A C 1
ATOM 3078 O O . CYS A 1 388 ? -15.776 -8.014 23.305 1.00 89.88 388 CYS A O 1
ATOM 3080 N N . GLY A 1 389 ? -16.311 -6.534 24.915 1.00 91.25 389 GLY A N 1
ATOM 3081 C CA . GLY A 1 389 ? -16.983 -7.482 25.797 1.00 91.25 389 GLY A CA 1
ATOM 3082 C C . GLY A 1 389 ? -17.351 -6.874 27.149 1.00 91.25 389 GLY A C 1
ATOM 3083 O O . GLY A 1 389 ? -17.043 -5.715 27.439 1.00 91.25 389 GLY A O 1
ATOM 3084 N N . THR A 1 390 ? -18.063 -7.650 27.965 1.00 91.50 390 THR A N 1
ATOM 3085 C CA . THR A 1 390 ? -18.633 -7.192 29.238 1.00 91.50 390 THR A CA 1
ATOM 3086 C C . THR A 1 390 ? -17.557 -6.827 30.256 1.00 91.50 390 THR A C 1
ATOM 3088 O O . THR A 1 390 ? -17.724 -5.865 31.009 1.00 91.50 390 THR A O 1
ATOM 3091 N N . ILE A 1 391 ? -16.441 -7.558 30.294 1.00 92.38 391 ILE A N 1
ATOM 3092 C CA . ILE A 1 391 ? -15.390 -7.306 31.283 1.00 92.38 391 ILE A CA 1
ATOM 3093 C C . ILE A 1 391 ? -14.586 -6.064 30.881 1.00 92.38 391 ILE A C 1
ATOM 3095 O O . ILE A 1 391 ? -14.380 -5.181 31.715 1.00 92.38 391 ILE A O 1
ATOM 3099 N N . ALA A 1 392 ? -14.208 -5.927 29.609 1.00 94.69 392 ALA A N 1
ATOM 3100 C CA . ALA A 1 392 ? -13.568 -4.728 29.072 1.00 94.69 392 ALA A CA 1
ATOM 3101 C C . ALA A 1 392 ? -14.437 -3.484 29.288 1.00 94.69 392 ALA A C 1
ATOM 3103 O O . ALA A 1 392 ? -13.914 -2.438 29.681 1.00 94.69 392 ALA A O 1
ATOM 3104 N N . PHE A 1 393 ? -15.759 -3.602 29.105 1.00 96.00 393 PHE A N 1
ATOM 3105 C CA . PHE A 1 393 ? -16.704 -2.542 29.447 1.00 96.00 393 PHE A CA 1
ATOM 3106 C C . PHE A 1 393 ? -16.576 -2.131 30.918 1.00 96.00 393 PHE A C 1
ATOM 3108 O O . PHE A 1 393 ? -16.357 -0.953 31.204 1.00 96.00 393 PHE A O 1
ATOM 3115 N N . ARG A 1 394 ? -16.657 -3.088 31.854 1.00 93.38 394 ARG A N 1
ATOM 3116 C CA . ARG A 1 394 ? -16.561 -2.810 33.298 1.00 93.38 394 ARG A CA 1
ATOM 3117 C C . ARG A 1 394 ? -15.219 -2.180 33.684 1.00 93.38 394 ARG A C 1
ATOM 3119 O O . ARG A 1 394 ? -15.204 -1.217 34.448 1.00 93.38 394 ARG A O 1
ATOM 3126 N N . VAL A 1 395 ? -14.101 -2.657 33.130 1.00 94.62 395 VAL A N 1
ATOM 3127 C CA . VAL A 1 395 ? -12.762 -2.094 33.396 1.00 94.62 395 VAL A CA 1
ATOM 3128 C C . VAL A 1 395 ? -12.659 -0.654 32.884 1.00 94.62 395 VAL A C 1
ATOM 3130 O O . VAL A 1 395 ? -12.224 0.236 33.618 1.00 94.62 395 VAL A O 1
ATOM 3133 N N . ALA A 1 396 ? -13.102 -0.390 31.652 1.00 96.31 396 ALA A N 1
ATOM 3134 C CA . ALA A 1 396 ? -13.100 0.958 31.086 1.00 96.31 396 ALA A CA 1
ATOM 3135 C C . ALA A 1 396 ? -14.049 1.910 31.834 1.00 96.31 396 ALA A C 1
ATOM 3137 O O . ALA A 1 396 ? -13.699 3.070 32.065 1.00 96.31 396 ALA A O 1
ATOM 3138 N N . ALA A 1 397 ? -15.214 1.427 32.270 1.00 94.94 397 ALA A N 1
ATOM 3139 C CA . ALA A 1 397 ? -16.140 2.177 33.115 1.00 94.94 397 ALA A CA 1
ATOM 3140 C C . ALA A 1 397 ? -15.510 2.517 34.479 1.00 94.94 397 ALA A C 1
ATOM 3142 O O . ALA A 1 397 ? -15.624 3.653 34.943 1.00 94.94 397 ALA A O 1
ATOM 3143 N N . GLY A 1 398 ? -14.776 1.573 35.079 1.00 92.81 398 GLY A N 1
ATOM 3144 C CA . GLY A 1 398 ? -13.995 1.771 36.304 1.00 92.81 398 GLY A CA 1
ATOM 3145 C C . GLY A 1 398 ? -12.902 2.839 36.168 1.00 92.81 398 GLY A C 1
ATOM 3146 O O . GLY A 1 398 ? -12.691 3.633 37.081 1.00 92.81 398 GLY A O 1
ATOM 3147 N N . ILE A 1 399 ? -12.243 2.923 35.010 1.00 94.00 399 ILE A N 1
ATOM 3148 C CA . ILE A 1 399 ? -11.312 4.023 34.705 1.00 94.00 399 ILE A CA 1
ATOM 3149 C C . ILE A 1 399 ? -12.077 5.339 34.543 1.00 94.00 399 ILE A C 1
ATOM 3151 O O . ILE A 1 399 ? -11.707 6.355 35.128 1.00 94.00 399 ILE A O 1
ATOM 3155 N N . SER A 1 400 ? -13.172 5.313 33.784 1.00 94.31 400 SER A N 1
ATOM 3156 C CA . SER A 1 400 ? -13.945 6.507 33.436 1.00 94.31 400 SER A CA 1
ATOM 3157 C C . SER A 1 400 ? -14.589 7.167 34.651 1.00 94.31 400 SER A C 1
ATOM 3159 O O . SER A 1 400 ? -14.735 8.382 34.676 1.00 94.31 400 SER A O 1
ATOM 3161 N N . MET A 1 401 ? -14.957 6.403 35.683 1.00 92.44 401 MET A N 1
ATOM 3162 C CA . MET A 1 401 ? -15.550 6.964 36.900 1.00 92.44 401 MET A CA 1
ATOM 3163 C C . MET A 1 401 ? -14.558 7.740 37.777 1.00 92.44 401 MET A C 1
ATOM 3165 O O . MET A 1 401 ? -15.009 8.444 38.685 1.00 92.44 401 MET A O 1
ATOM 3169 N N . ALA A 1 402 ? -13.245 7.641 37.543 1.00 88.62 402 ALA A N 1
ATOM 3170 C CA . ALA A 1 402 ? -12.250 8.392 38.309 1.00 88.62 402 ALA A CA 1
ATOM 3171 C C . ALA A 1 402 ? -12.446 9.912 38.153 1.00 88.62 402 ALA A C 1
ATOM 3173 O O . ALA A 1 402 ? -12.380 10.643 39.140 1.00 88.62 402 ALA A O 1
ATOM 3174 N N . GLU A 1 403 ? -12.811 10.370 36.951 1.00 90.19 403 GLU A N 1
ATOM 3175 C CA . GLU A 1 403 ? -13.060 11.780 36.640 1.00 90.19 403 GLU A CA 1
ATOM 3176 C C . GLU A 1 403 ? -14.446 11.989 36.024 1.00 90.19 403 GLU A C 1
ATOM 3178 O O . GLU A 1 403 ? -14.906 11.224 35.180 1.00 90.19 403 GLU A O 1
ATOM 3183 N N . GLU A 1 404 ? -15.131 13.064 36.417 1.00 89.19 404 GLU A N 1
ATOM 3184 C CA . GLU A 1 404 ? -16.480 13.353 35.912 1.00 89.19 404 GLU A CA 1
ATOM 3185 C C . GLU A 1 404 ? -16.498 13.613 34.396 1.00 89.19 404 GLU A C 1
ATOM 3187 O O . GLU A 1 404 ? -17.426 13.190 33.708 1.00 89.19 404 GLU A O 1
ATOM 3192 N N . SER A 1 405 ? -15.466 14.269 33.860 1.00 92.19 405 SER A N 1
ATOM 3193 C CA . SER A 1 405 ? -15.293 14.522 32.423 1.00 92.19 405 SER A CA 1
ATOM 3194 C C . SER A 1 405 ? -15.229 13.221 31.615 1.00 92.19 405 SER A C 1
ATOM 3196 O O . SER A 1 405 ? -15.959 13.076 30.633 1.00 92.19 405 SER A O 1
ATOM 3198 N N . MET A 1 406 ? -14.413 12.257 32.053 1.00 94.50 406 MET A N 1
ATOM 3199 C CA . MET A 1 406 ? -14.274 10.948 31.410 1.00 94.50 406 MET A CA 1
ATOM 3200 C C . MET A 1 406 ? -15.565 10.135 31.500 1.00 94.50 406 MET A C 1
ATOM 3202 O O . MET A 1 406 ? -15.995 9.564 30.499 1.00 94.50 406 MET A O 1
ATOM 3206 N N . TRP A 1 407 ? -16.248 10.134 32.649 1.00 95.50 407 TRP A N 1
ATOM 3207 C CA . TRP A 1 407 ? -17.549 9.469 32.774 1.00 95.50 407 TRP A CA 1
ATOM 3208 C C . TRP A 1 407 ? -18.601 10.058 31.827 1.00 95.50 407 TRP A C 1
ATOM 3210 O O . TRP A 1 407 ? -19.342 9.320 31.173 1.00 95.50 407 TRP A O 1
ATOM 3220 N N . LYS A 1 408 ? -18.658 11.388 31.700 1.00 94.12 408 LYS A N 1
ATOM 3221 C CA . LYS A 1 408 ? -19.555 12.055 30.743 1.00 94.12 408 LYS A CA 1
ATOM 3222 C C . LYS A 1 408 ? -19.232 11.669 29.300 1.00 94.12 408 LYS A C 1
ATOM 3224 O O . LYS A 1 408 ? -20.146 11.391 28.533 1.00 94.12 408 LYS A O 1
ATOM 3229 N N . GLN A 1 409 ? -17.954 11.594 28.935 1.00 95.12 409 GLN A N 1
ATOM 3230 C CA . GLN A 1 409 ? -17.544 11.124 27.608 1.00 95.12 409 GLN A CA 1
ATOM 3231 C C . GLN A 1 409 ? -17.907 9.647 27.379 1.00 95.12 409 GLN A C 1
ATOM 3233 O O . GLN A 1 409 ? -18.442 9.311 26.326 1.00 95.12 409 GLN A O 1
ATOM 3238 N N . PHE A 1 410 ? -17.699 8.780 28.372 1.00 96.50 410 PHE A N 1
ATOM 3239 C CA . PHE A 1 410 ? -18.050 7.358 28.309 1.00 96.50 410 PHE A CA 1
ATOM 3240 C C . PHE A 1 410 ? -19.564 7.147 28.151 1.00 96.50 410 PHE A C 1
ATOM 3242 O O . PHE A 1 410 ? -20.014 6.418 27.272 1.00 96.50 410 PHE A O 1
ATOM 3249 N N . THR A 1 411 ? -20.374 7.843 28.951 1.00 95.12 411 THR A N 1
ATOM 3250 C CA . THR A 1 411 ? -21.845 7.806 28.845 1.00 95.12 411 THR A CA 1
ATOM 3251 C C . THR A 1 411 ? -22.354 8.385 27.527 1.00 95.12 411 THR A C 1
ATOM 3253 O O . THR A 1 411 ? -23.290 7.839 26.943 1.00 95.12 411 THR A O 1
ATOM 3256 N N . TYR A 1 412 ? -21.720 9.443 27.017 1.00 95.50 412 TYR A N 1
ATOM 3257 C CA . TYR A 1 412 ? -22.020 9.998 25.699 1.00 95.50 412 TYR A CA 1
ATOM 3258 C C . TYR A 1 412 ? -21.689 9.017 24.566 1.00 95.50 412 TYR A C 1
ATOM 3260 O O . TYR A 1 412 ? -22.466 8.883 23.625 1.00 95.50 412 TYR A O 1
ATOM 3268 N N . TYR A 1 413 ? -20.574 8.290 24.665 1.00 94.81 413 TYR A N 1
ATOM 3269 C CA . TYR A 1 413 ? -20.138 7.319 23.658 1.00 94.81 413 TYR A CA 1
ATOM 3270 C C . TYR A 1 413 ? -21.142 6.174 23.441 1.00 94.81 413 TYR A C 1
ATOM 3272 O O . TYR A 1 413 ? -21.287 5.683 22.322 1.00 94.81 413 TYR A O 1
ATOM 3280 N N . TYR A 1 414 ? -21.862 5.784 24.495 1.00 94.94 414 TYR A N 1
ATOM 3281 C CA . TYR A 1 414 ? -22.891 4.739 24.464 1.00 94.94 414 TYR A CA 1
ATOM 3282 C C . TYR A 1 414 ? -24.328 5.271 24.372 1.00 94.94 414 TYR A C 1
ATOM 3284 O O . TYR A 1 414 ? -25.278 4.496 24.474 1.00 94.94 414 TYR A O 1
ATOM 3292 N N . ARG A 1 415 ? -24.503 6.584 24.198 1.00 94.62 415 ARG A N 1
ATOM 3293 C CA . ARG A 1 415 ? -25.793 7.276 24.281 1.00 94.62 415 ARG A CA 1
ATOM 3294 C C . ARG A 1 415 ? -26.904 6.574 23.490 1.00 94.62 415 ARG A C 1
ATOM 3296 O O . ARG A 1 415 ? -26.784 6.363 22.287 1.00 94.62 415 ARG A O 1
ATOM 3303 N N . GLY A 1 416 ? -28.004 6.267 24.177 1.00 89.69 416 GLY A N 1
ATOM 3304 C CA . GLY A 1 416 ? -29.216 5.675 23.609 1.00 89.69 416 GLY A CA 1
ATOM 3305 C C . GLY A 1 416 ? -29.142 4.178 23.295 1.00 89.69 416 GLY A C 1
ATOM 3306 O O . GLY A 1 416 ? -30.151 3.621 22.871 1.00 89.69 416 GLY A O 1
ATOM 3307 N N . ASN A 1 417 ? -27.999 3.513 23.497 1.00 91.38 417 ASN A N 1
ATOM 3308 C CA . ASN A 1 417 ? -27.855 2.096 23.169 1.00 91.38 417 ASN A CA 1
ATOM 3309 C C . ASN A 1 417 ? -28.249 1.194 24.349 1.00 91.38 417 ASN A C 1
ATOM 3311 O O . ASN A 1 417 ? -27.407 0.906 25.202 1.00 91.38 417 ASN A O 1
ATOM 3315 N N . GLU A 1 418 ? -29.509 0.745 24.366 1.00 90.31 418 GLU A N 1
ATOM 3316 C CA . GLU A 1 418 ? -30.134 -0.063 25.431 1.00 90.31 418 GLU A CA 1
ATOM 3317 C C . GLU A 1 418 ? -29.324 -1.309 25.837 1.00 90.31 418 GLU A C 1
ATOM 3319 O O . GLU A 1 418 ? -29.326 -1.669 27.013 1.00 90.31 418 GLU A O 1
ATOM 3324 N N . GLU A 1 419 ? -28.575 -1.922 24.911 1.00 91.56 419 GLU A N 1
ATOM 3325 C CA . GLU A 1 419 ? -27.768 -3.131 25.158 1.00 91.56 419 GLU A CA 1
ATOM 3326 C C . GLU A 1 419 ? -26.732 -2.941 26.280 1.00 91.56 419 GLU A C 1
ATOM 3328 O O . GLU A 1 419 ? -26.435 -3.871 27.028 1.00 91.56 419 GLU A O 1
ATOM 3333 N N . TYR A 1 420 ? -26.206 -1.723 26.442 1.00 93.00 420 TYR A N 1
ATOM 3334 C CA . TYR A 1 420 ? -25.162 -1.420 27.426 1.00 93.00 420 TYR A CA 1
ATOM 3335 C C . TYR A 1 420 ? -25.705 -0.960 28.785 1.00 93.00 420 TYR A C 1
ATOM 3337 O O . TYR A 1 420 ? -24.930 -0.826 29.737 1.00 93.00 420 TYR A O 1
ATOM 3345 N N . LEU A 1 421 ? -27.019 -0.735 28.914 1.00 94.19 421 LEU A N 1
ATOM 3346 C CA . LEU A 1 421 ? -27.627 -0.279 30.167 1.00 94.19 421 LEU A CA 1
ATOM 3347 C C . LEU A 1 421 ? -27.382 -1.255 31.331 1.00 94.19 421 LEU A C 1
ATOM 3349 O O . LEU A 1 421 ? -26.980 -0.777 32.393 1.00 94.19 421 LEU A O 1
ATOM 3353 N N . PRO A 1 422 ? -27.533 -2.587 31.173 1.00 93.06 422 PRO A N 1
ATOM 3354 C CA . PRO A 1 422 ? -27.231 -3.529 32.250 1.00 93.06 422 PRO A CA 1
ATOM 3355 C C . PRO A 1 422 ? -25.799 -3.376 32.772 1.00 93.06 422 PRO A C 1
ATOM 3357 O O . PRO A 1 422 ? -25.594 -3.297 33.978 1.00 93.06 422 PRO A O 1
ATOM 3360 N N . GLY A 1 423 ? -24.818 -3.208 31.877 1.00 93.31 423 GLY A N 1
ATOM 3361 C CA . GLY A 1 423 ? -23.422 -2.991 32.264 1.00 93.31 423 GLY A CA 1
ATOM 3362 C C . GLY A 1 423 ? -23.219 -1.706 33.072 1.00 93.31 423 GLY A C 1
ATOM 3363 O O . GLY A 1 423 ? -22.464 -1.696 34.042 1.00 93.31 423 GLY A O 1
ATOM 3364 N N . PHE A 1 424 ? -23.909 -0.620 32.717 1.00 95.31 424 PHE A N 1
ATOM 3365 C CA . PHE A 1 424 ? -23.889 0.616 33.504 1.00 95.31 424 PHE A CA 1
ATOM 3366 C C . PHE A 1 424 ? -24.494 0.434 34.901 1.00 95.31 424 PHE A C 1
ATOM 3368 O O . PHE A 1 424 ? -23.929 0.915 35.887 1.00 95.31 424 PHE A O 1
ATOM 3375 N N . LEU A 1 425 ? -25.629 -0.259 34.993 1.00 94.19 425 LEU A N 1
ATOM 3376 C CA . LEU A 1 425 ? -26.312 -0.517 36.262 1.00 94.19 425 LEU A CA 1
ATOM 3377 C C . LEU A 1 425 ? -25.525 -1.483 37.156 1.00 94.19 425 LEU A C 1
ATOM 3379 O O . LEU A 1 425 ? -25.520 -1.309 38.376 1.00 94.19 425 LEU A O 1
ATOM 3383 N N . ASP A 1 426 ? -24.805 -2.440 36.574 1.00 92.94 426 ASP A N 1
ATOM 3384 C CA . ASP A 1 426 ? -23.872 -3.312 37.290 1.00 92.94 426 ASP A CA 1
ATOM 3385 C C . ASP A 1 426 ? -22.758 -2.498 37.956 1.00 92.94 426 ASP A C 1
ATOM 3387 O O . ASP A 1 426 ? -22.508 -2.650 39.147 1.00 92.94 426 ASP A O 1
ATOM 3391 N N . VAL A 1 427 ? -22.150 -1.555 37.230 1.00 93.56 427 VAL A N 1
ATOM 3392 C CA . VAL A 1 427 ? -21.113 -0.665 37.780 1.00 93.56 427 VAL A CA 1
ATOM 3393 C C . VAL A 1 427 ? -21.660 0.185 38.935 1.00 93.56 427 VAL A C 1
ATOM 3395 O O . VAL A 1 427 ? -20.991 0.372 39.955 1.00 93.56 427 VAL A O 1
ATOM 3398 N N . CYS A 1 428 ? -22.890 0.692 38.815 1.00 93.38 428 CYS A N 1
ATOM 3399 C CA . CYS A 1 428 ? -23.557 1.386 39.917 1.00 93.38 428 CYS A CA 1
ATOM 3400 C C . CYS A 1 428 ? -23.838 0.448 41.099 1.00 93.38 428 CYS A C 1
ATOM 3402 O O . CYS A 1 428 ? -23.689 0.862 42.247 1.00 93.38 428 CYS A O 1
ATOM 3404 N N . THR A 1 429 ? -24.214 -0.801 40.833 1.00 91.88 429 THR A N 1
ATOM 3405 C CA . THR A 1 429 ? -24.453 -1.826 41.857 1.00 91.88 429 THR A CA 1
ATOM 3406 C C . THR A 1 429 ? -23.178 -2.146 42.631 1.00 91.88 429 THR A C 1
ATOM 3408 O O . THR A 1 429 ? -23.214 -2.163 43.861 1.00 91.88 429 THR A O 1
ATOM 3411 N N . ASP A 1 430 ? -22.049 -2.306 41.941 1.00 90.94 430 ASP A N 1
ATOM 3412 C CA . ASP A 1 430 ? -20.743 -2.557 42.557 1.00 90.94 430 ASP A CA 1
ATOM 3413 C C . ASP A 1 430 ? -20.355 -1.414 43.514 1.00 90.94 430 ASP A C 1
ATOM 3415 O O . ASP A 1 430 ? -19.933 -1.656 44.646 1.00 90.94 430 ASP A O 1
ATOM 3419 N N . LEU A 1 431 ? -20.584 -0.157 43.113 1.00 90.88 431 LEU A N 1
ATOM 3420 C CA . LEU A 1 431 ? -20.358 1.013 43.972 1.00 90.88 431 LEU A CA 1
ATOM 3421 C C . LEU A 1 431 ? -21.295 1.057 45.184 1.00 90.88 431 LEU A C 1
ATOM 3423 O O . LEU A 1 431 ? -20.875 1.454 46.268 1.00 90.88 431 LEU A O 1
ATOM 3427 N N . ILE A 1 432 ? -22.562 0.684 45.016 1.00 88.50 432 ILE A N 1
ATOM 3428 C CA . ILE A 1 432 ? -23.540 0.623 46.112 1.00 88.50 432 ILE A CA 1
ATOM 3429 C C . ILE A 1 432 ? -23.107 -0.439 47.129 1.00 88.50 432 ILE A C 1
ATOM 3431 O O . ILE A 1 432 ? -23.056 -0.151 48.324 1.00 88.50 432 ILE A O 1
ATOM 3435 N N . PHE A 1 433 ? -22.720 -1.632 46.670 1.00 87.94 433 PHE A N 1
ATOM 3436 C CA . PHE A 1 433 ? -22.220 -2.692 47.548 1.00 87.94 433 PHE A CA 1
ATOM 3437 C C . PHE A 1 433 ? -20.901 -2.329 48.232 1.00 87.94 433 PHE A C 1
ATOM 3439 O O . PHE A 1 433 ? -20.686 -2.722 49.376 1.00 87.94 433 PHE A O 1
ATOM 3446 N N . SER A 1 434 ? -20.050 -1.527 47.590 1.00 87.75 434 SER A N 1
ATOM 3447 C CA . SER A 1 434 ? -18.815 -1.022 48.196 1.00 87.75 434 SER A CA 1
ATOM 3448 C C . SER A 1 434 ? -19.025 0.182 49.131 1.00 87.75 434 SER A C 1
ATOM 3450 O O . SER A 1 434 ? -18.046 0.806 49.536 1.00 87.75 434 SER A O 1
ATOM 3452 N N . GLY A 1 435 ? -20.267 0.593 49.406 1.00 85.50 435 GLY A N 1
ATOM 3453 C CA . GLY A 1 435 ? -20.577 1.740 50.266 1.00 85.50 435 GLY A CA 1
ATOM 3454 C C . GLY A 1 435 ? -20.452 3.124 49.606 1.00 85.50 435 GLY A C 1
ATOM 3455 O O . GLY A 1 435 ? -20.643 4.147 50.261 1.00 85.50 435 GLY A O 1
ATOM 3456 N N . ASN A 1 436 ? -20.174 3.201 48.302 1.00 88.62 436 ASN A N 1
ATOM 3457 C CA . ASN A 1 436 ? -19.961 4.441 47.545 1.00 88.62 436 ASN A CA 1
ATOM 3458 C C . ASN A 1 436 ? -21.264 5.007 46.938 1.00 88.62 436 ASN A C 1
ATOM 3460 O O . ASN A 1 436 ? -21.321 5.405 45.769 1.00 88.62 436 ASN A O 1
ATOM 3464 N N . PHE A 1 437 ? -22.325 5.095 47.743 1.00 86.88 437 PHE A N 1
ATOM 3465 C CA . PHE A 1 437 ? -23.680 5.467 47.303 1.00 86.88 437 PHE A CA 1
ATOM 3466 C C . PHE A 1 437 ? -23.763 6.837 46.619 1.00 86.88 437 PHE A C 1
ATOM 3468 O O . PHE A 1 437 ? -24.425 6.983 45.589 1.00 86.88 437 PHE A O 1
ATOM 3475 N N . SER A 1 438 ? -23.073 7.842 47.171 1.00 87.81 438 SER A N 1
ATOM 3476 C CA . SER A 1 438 ? -23.036 9.204 46.619 1.00 87.81 438 SER A CA 1
ATOM 3477 C C . SER A 1 438 ? -22.402 9.230 45.226 1.00 87.81 438 SER A C 1
ATOM 3479 O O . SER A 1 438 ? -22.909 9.886 44.315 1.00 87.81 438 SER A O 1
ATOM 3481 N N . LYS A 1 439 ? -21.325 8.459 45.018 1.00 90.25 439 LYS A N 1
ATOM 3482 C CA . LYS A 1 439 ? -20.680 8.341 43.706 1.00 90.25 439 LYS A CA 1
ATOM 3483 C C . LYS A 1 439 ? -21.610 7.657 42.709 1.00 90.25 439 LYS A C 1
ATOM 3485 O O . LYS A 1 439 ? -21.790 8.198 41.623 1.00 90.25 439 LYS A O 1
ATOM 3490 N N . ALA A 1 440 ? -22.244 6.548 43.091 1.00 91.75 440 ALA A N 1
ATOM 3491 C CA . ALA A 1 440 ? -23.220 5.860 42.246 1.00 91.75 440 ALA A CA 1
ATOM 3492 C C . ALA A 1 440 ? -24.364 6.795 41.802 1.00 91.75 440 ALA A C 1
ATOM 3494 O O . ALA A 1 440 ? -24.688 6.828 40.616 1.00 91.75 440 ALA A O 1
ATOM 3495 N N . LEU A 1 441 ? -24.886 7.650 42.694 1.00 91.00 441 LEU A N 1
ATOM 3496 C CA . LEU A 1 441 ? -25.893 8.661 42.335 1.00 91.00 441 LEU A CA 1
ATOM 3497 C C . LEU A 1 441 ? -25.382 9.701 41.332 1.00 91.00 441 LEU A C 1
ATOM 3499 O O . LEU A 1 441 ? -26.111 10.062 40.411 1.00 91.00 441 LEU A O 1
ATOM 3503 N N . LYS A 1 442 ? -24.131 10.164 41.459 1.00 91.75 442 LYS A N 1
ATOM 3504 C CA . LYS A 1 442 ? -23.523 11.073 40.466 1.00 91.75 442 LYS A CA 1
ATOM 3505 C C . LYS A 1 442 ? -23.406 10.411 39.090 1.00 91.75 442 LYS A C 1
ATOM 3507 O O . LYS A 1 442 ? -23.633 11.063 38.069 1.00 91.75 442 LYS A O 1
ATOM 3512 N N . LEU A 1 443 ? -23.065 9.121 39.055 1.00 93.75 443 LEU A N 1
ATOM 3513 C CA . LEU A 1 443 ? -22.987 8.372 37.801 1.00 93.75 443 LEU A CA 1
ATOM 3514 C C . LEU A 1 443 ? -24.379 8.208 37.170 1.00 93.75 443 LEU A C 1
ATOM 3516 O O . LEU A 1 443 ? -24.528 8.472 35.976 1.00 93.75 443 LEU A O 1
ATOM 3520 N N . LEU A 1 444 ? -25.396 7.881 37.977 1.00 93.94 444 LEU A N 1
ATOM 3521 C CA . LEU A 1 444 ? -26.803 7.802 37.562 1.00 93.94 444 LEU A CA 1
ATOM 3522 C C . LEU A 1 444 ? -27.353 9.151 37.065 1.00 93.94 444 LEU A C 1
ATOM 3524 O O . LEU A 1 444 ? -28.118 9.171 36.102 1.00 93.94 444 LEU A O 1
ATOM 3528 N N . ASP A 1 445 ? -26.930 10.284 37.643 1.00 92.50 445 ASP A N 1
ATOM 3529 C CA . ASP A 1 445 ? -27.274 11.626 37.133 1.00 92.50 445 ASP A CA 1
ATOM 3530 C C . ASP A 1 445 ? -26.831 11.769 35.670 1.00 92.50 445 ASP A C 1
ATOM 3532 O O . ASP A 1 445 ? -27.627 12.145 34.807 1.00 92.50 445 ASP A O 1
ATOM 3536 N N . SER A 1 446 ? -25.589 11.374 35.369 1.00 93.06 446 SER A N 1
ATOM 3537 C CA . SER A 1 446 ? -25.049 11.395 34.002 1.00 93.06 446 SER A CA 1
ATOM 3538 C C . SER A 1 446 ? -25.764 10.396 33.090 1.00 93.06 446 SER A C 1
ATOM 3540 O O . SER A 1 446 ? -26.044 10.718 31.937 1.00 93.06 446 SER A O 1
ATOM 3542 N N . LEU A 1 447 ? -26.134 9.214 33.595 1.00 94.44 447 LEU A N 1
ATOM 3543 C CA . LEU A 1 447 ? -26.900 8.243 32.810 1.00 94.44 447 LEU A CA 1
ATOM 3544 C C . LEU A 1 447 ? -28.289 8.772 32.441 1.00 94.44 447 LEU A C 1
ATOM 3546 O O . LEU A 1 447 ? -28.688 8.688 31.284 1.00 94.44 447 LEU A O 1
ATOM 3550 N N . SER A 1 448 ? -28.991 9.391 33.390 1.00 91.81 448 SER A N 1
ATOM 3551 C CA . SER A 1 448 ? -30.326 9.958 33.159 1.00 91.81 448 SER A CA 1
ATOM 3552 C C . SER A 1 448 ? -30.334 11.186 32.240 1.00 91.81 448 SER A C 1
ATOM 3554 O O . SER A 1 448 ? -31.355 11.487 31.632 1.00 91.81 448 SER A O 1
ATOM 3556 N N . THR A 1 449 ? -29.219 11.917 32.142 1.00 90.62 449 THR A N 1
ATOM 3557 C CA . THR A 1 449 ? -29.139 13.173 31.371 1.00 90.62 449 THR A CA 1
ATOM 3558 C C . THR A 1 449 ? -28.465 13.005 30.018 1.00 90.62 449 THR A C 1
ATOM 3560 O O . THR A 1 449 ? -28.934 13.563 29.029 1.00 90.62 449 THR A O 1
ATOM 3563 N N . ILE A 1 450 ? -27.371 12.246 29.967 1.00 93.50 450 ILE A N 1
ATOM 3564 C CA . ILE A 1 450 ? -26.529 12.097 28.779 1.00 93.50 450 ILE A CA 1
ATOM 3565 C C . ILE A 1 450 ? -26.886 10.804 28.053 1.00 93.50 450 ILE A C 1
ATOM 3567 O O . ILE A 1 450 ? -27.286 10.856 26.892 1.00 93.50 450 ILE A O 1
ATOM 3571 N N . TYR A 1 451 ? -26.773 9.661 28.735 1.00 93.81 451 TYR A N 1
ATOM 3572 C CA . TYR A 1 451 ? -26.937 8.342 28.117 1.00 93.81 451 TYR A CA 1
ATOM 3573 C C . TYR A 1 451 ? -28.386 8.065 27.701 1.00 93.81 451 TYR A C 1
ATOM 3575 O O . TYR A 1 451 ? -28.613 7.634 26.573 1.00 93.81 451 TYR A O 1
ATOM 3583 N N . ALA A 1 452 ? -29.362 8.367 28.565 1.00 91.06 452 ALA A N 1
ATOM 3584 C CA . ALA A 1 452 ? -30.778 8.123 28.296 1.00 91.06 452 ALA A CA 1
ATOM 3585 C C . ALA A 1 452 ? -31.272 8.877 27.058 1.00 91.06 452 ALA A C 1
ATOM 3587 O O . ALA A 1 452 ? -32.114 8.361 26.339 1.00 91.06 452 ALA A O 1
ATOM 3588 N N . ALA A 1 453 ? -30.733 10.067 26.767 1.00 86.00 453 ALA A N 1
ATOM 3589 C CA . ALA A 1 453 ? -30.999 10.809 25.530 1.00 86.00 453 ALA A CA 1
ATOM 3590 C C . ALA A 1 453 ? -32.480 11.101 25.211 1.00 86.00 453 ALA A C 1
ATOM 3592 O O . ALA A 1 453 ? -32.788 11.394 24.060 1.00 86.00 453 ALA A O 1
ATOM 3593 N N . GLY A 1 454 ? -33.379 11.027 26.197 1.00 83.94 454 GLY A N 1
ATOM 3594 C CA . GLY A 1 454 ? -34.828 11.113 25.981 1.00 83.94 454 GLY A CA 1
ATOM 3595 C C . GLY A 1 454 ? -35.513 9.776 25.667 1.00 83.94 454 GLY A C 1
ATOM 3596 O O . GLY A 1 454 ? -36.710 9.764 25.415 1.00 83.94 454 GLY A O 1
ATOM 3597 N N . ASN A 1 455 ? -34.796 8.650 25.704 1.00 89.19 455 ASN A N 1
ATOM 3598 C CA . ASN A 1 455 ? -35.378 7.314 25.622 1.00 89.19 455 ASN A CA 1
ATOM 3599 C C . ASN A 1 455 ? -36.103 6.975 26.940 1.00 89.19 455 ASN A C 1
ATOM 3601 O O . ASN A 1 455 ? -35.485 6.830 28.003 1.00 89.19 455 ASN A O 1
ATOM 3605 N N . GLU A 1 456 ? -37.426 6.838 26.857 1.00 88.31 456 GLU A N 1
ATOM 3606 C CA . GLU A 1 456 ? -38.298 6.542 27.997 1.00 88.31 456 GLU A CA 1
ATOM 3607 C C . GLU A 1 456 ? -38.028 5.167 28.612 1.00 88.31 456 GLU A C 1
ATOM 3609 O O . GLU A 1 456 ? -38.058 5.048 29.834 1.00 88.31 456 GLU A O 1
ATOM 3614 N N . ARG A 1 457 ? -37.684 4.147 27.813 1.00 90.31 457 ARG A N 1
ATOM 3615 C CA . ARG A 1 457 ? -37.395 2.793 28.321 1.00 90.31 457 ARG A CA 1
ATOM 3616 C C . ARG A 1 457 ? -36.159 2.781 29.207 1.00 90.31 457 ARG A C 1
ATOM 3618 O O . ARG A 1 457 ? -36.194 2.240 30.307 1.00 90.31 457 ARG A O 1
ATOM 3625 N N . ILE A 1 458 ? -35.087 3.433 28.756 1.00 91.69 458 ILE A N 1
ATOM 3626 C CA . ILE A 1 458 ? -33.854 3.589 29.541 1.00 91.69 458 ILE A CA 1
ATOM 3627 C C . ILE A 1 458 ? -34.142 4.375 30.821 1.00 91.69 458 ILE A C 1
ATOM 3629 O O . ILE A 1 458 ? -33.702 3.994 31.903 1.00 91.69 458 ILE A O 1
ATOM 3633 N N . THR A 1 459 ? -34.899 5.467 30.704 1.00 90.56 459 THR A N 1
ATOM 3634 C CA . THR A 1 459 ? -35.274 6.316 31.842 1.00 90.56 459 THR A CA 1
ATOM 3635 C C . THR A 1 459 ? -36.074 5.527 32.882 1.00 90.56 459 THR A C 1
ATOM 3637 O O . THR A 1 459 ? -35.762 5.594 34.070 1.00 90.56 459 THR A O 1
ATOM 3640 N N . PHE A 1 460 ? -37.044 4.729 32.436 1.00 90.31 460 PHE A N 1
ATOM 3641 C CA . PHE A 1 460 ? -37.863 3.874 33.289 1.00 90.31 460 PHE A CA 1
ATOM 3642 C C . PHE A 1 460 ? -37.040 2.763 33.955 1.00 90.31 460 PHE A C 1
ATOM 3644 O O . PHE A 1 460 ? -37.149 2.552 35.157 1.00 90.31 460 PHE A O 1
ATOM 3651 N N . ALA A 1 461 ? -36.125 2.126 33.224 1.00 92.50 461 ALA A N 1
ATOM 3652 C CA . ALA A 1 461 ? -35.226 1.125 33.795 1.00 92.50 461 ALA A CA 1
ATOM 3653 C C . ALA A 1 461 ? -34.273 1.716 34.856 1.00 92.50 461 ALA A C 1
ATOM 3655 O O . ALA A 1 461 ? -34.018 1.085 35.882 1.00 92.50 461 ALA A O 1
ATOM 3656 N N . ILE A 1 462 ? -33.777 2.946 34.659 1.00 92.94 462 ILE A N 1
ATOM 3657 C CA . ILE A 1 462 ? -33.007 3.662 35.692 1.00 92.94 462 ILE A CA 1
ATOM 3658 C C . ILE A 1 462 ? -33.894 3.960 36.910 1.00 92.94 462 ILE A C 1
ATOM 3660 O O . ILE A 1 462 ? -33.432 3.842 38.045 1.00 92.94 462 ILE A O 1
ATOM 3664 N N . PHE A 1 463 ? -35.156 4.335 36.699 1.00 92.00 463 PHE A N 1
ATOM 3665 C CA . PHE A 1 463 ? -36.118 4.547 37.779 1.00 92.00 463 PHE A CA 1
ATOM 3666 C C . PHE A 1 463 ? -36.351 3.282 38.609 1.00 92.00 463 PHE A C 1
ATOM 3668 O O . PHE A 1 463 ? -36.174 3.335 39.829 1.00 92.00 463 PHE A O 1
ATOM 3675 N N . ASP A 1 464 ? -36.658 2.154 37.966 1.00 90.50 464 ASP A N 1
ATOM 3676 C CA . ASP A 1 464 ? -36.868 0.869 38.640 1.00 90.50 464 ASP A CA 1
ATOM 3677 C C . ASP A 1 464 ? -35.619 0.449 39.418 1.00 90.50 464 ASP A C 1
ATOM 3679 O O . ASP A 1 464 ? -35.705 0.015 40.569 1.00 90.50 464 ASP A O 1
ATOM 3683 N N . PHE A 1 465 ? -34.439 0.650 38.826 1.00 92.94 465 PHE A N 1
ATOM 3684 C CA . PHE A 1 465 ? -33.165 0.392 39.484 1.00 92.94 465 PHE A CA 1
ATOM 3685 C C . PHE A 1 465 ? -32.981 1.238 40.749 1.00 92.94 465 PHE A C 1
ATOM 3687 O O . PHE A 1 465 ? -32.644 0.700 41.808 1.00 92.94 465 PHE A O 1
ATOM 3694 N N . ILE A 1 466 ? -33.201 2.556 40.662 1.00 90.81 466 ILE A N 1
ATOM 3695 C CA . ILE A 1 466 ? -33.055 3.447 41.818 1.00 90.81 466 ILE A CA 1
ATOM 3696 C C . ILE A 1 466 ? -34.058 3.058 42.902 1.00 90.81 466 ILE A C 1
ATOM 3698 O O . ILE A 1 466 ? -33.670 2.950 44.066 1.00 90.81 466 ILE A O 1
ATOM 3702 N N . TYR A 1 467 ? -35.315 2.802 42.538 1.00 87.38 467 TYR A N 1
ATOM 3703 C CA . TYR A 1 467 ? -36.337 2.377 43.487 1.00 87.38 467 TYR A CA 1
ATOM 3704 C C . TYR A 1 467 ? -35.929 1.078 44.196 1.00 87.38 467 TYR A C 1
ATOM 3706 O O . TYR A 1 467 ? -35.895 1.029 45.423 1.00 87.38 467 TYR A O 1
ATOM 3714 N N . ALA A 1 468 ? -35.511 0.056 43.446 1.00 87.62 468 ALA A N 1
ATOM 3715 C CA . ALA A 1 468 ? -35.124 -1.237 44.002 1.00 87.62 468 ALA A CA 1
ATOM 3716 C C . ALA A 1 468 ? -33.880 -1.172 44.907 1.00 87.62 468 ALA A C 1
ATOM 3718 O O . ALA A 1 468 ? -33.822 -1.868 45.921 1.00 87.62 468 ALA A O 1
ATOM 3719 N N . LYS A 1 469 ? -32.872 -0.364 44.554 1.00 87.50 469 LYS A N 1
ATOM 3720 C CA . LYS A 1 469 ? -31.568 -0.356 45.245 1.00 87.50 469 LYS A CA 1
ATOM 3721 C C . LYS A 1 469 ? -31.436 0.702 46.337 1.00 87.50 469 LYS A C 1
ATOM 3723 O O . LYS A 1 469 ? -30.689 0.484 47.286 1.00 87.50 469 LYS A O 1
ATOM 3728 N N . TYR A 1 470 ? -32.143 1.827 46.231 1.00 85.25 470 TYR A N 1
ATOM 3729 C CA . TYR A 1 470 ? -32.028 2.939 47.182 1.00 85.25 470 TYR A CA 1
ATOM 3730 C C . TYR A 1 470 ? -33.203 3.049 48.159 1.00 85.25 470 TYR A C 1
ATOM 3732 O O . TYR A 1 470 ? -33.102 3.821 49.112 1.00 85.25 470 TYR A O 1
ATOM 3740 N N . ALA A 1 471 ? -34.293 2.289 47.990 1.00 74.88 471 ALA A N 1
ATOM 3741 C CA . ALA A 1 471 ? -35.453 2.368 48.888 1.00 74.88 471 ALA A CA 1
ATOM 3742 C C . ALA A 1 471 ? -35.117 2.117 50.368 1.00 74.88 471 ALA A C 1
ATOM 3744 O O . ALA A 1 471 ? -35.769 2.678 51.245 1.00 74.88 471 ALA A O 1
ATOM 3745 N N . GLN A 1 472 ? -34.093 1.308 50.645 1.00 73.38 472 GLN A N 1
ATOM 3746 C CA . GLN A 1 472 ? -33.681 0.935 52.002 1.00 73.38 472 GLN A CA 1
ATOM 3747 C C . GLN A 1 472 ? -32.551 1.816 52.561 1.00 73.38 472 GLN A C 1
ATOM 3749 O O . GLN A 1 472 ? -32.089 1.588 53.676 1.00 73.38 472 GLN A O 1
ATOM 3754 N N . TYR A 1 473 ? -32.083 2.814 51.803 1.00 75.94 473 TYR A N 1
ATOM 3755 C CA . TYR A 1 473 ? -30.916 3.603 52.183 1.00 75.94 473 TYR A CA 1
ATOM 3756 C C . TYR A 1 473 ? -31.275 4.820 53.047 1.00 75.94 473 TYR A C 1
ATOM 3758 O O . TYR A 1 473 ? -32.206 5.569 52.747 1.00 75.94 473 TYR A O 1
ATOM 3766 N N . SER A 1 474 ? -30.494 5.063 54.103 1.00 73.31 474 SER A N 1
ATOM 3767 C CA . SER A 1 474 ? -30.626 6.259 54.939 1.00 73.31 474 SER A CA 1
ATOM 3768 C C . SER A 1 474 ? -29.829 7.430 54.356 1.00 73.31 474 SER A C 1
ATOM 3770 O O . SER A 1 474 ? -28.596 7.440 54.386 1.00 73.31 474 SER A O 1
ATOM 3772 N N . PHE A 1 475 ? -30.520 8.452 53.855 1.00 79.62 475 PHE A N 1
ATOM 3773 C CA . PHE A 1 475 ? -29.886 9.679 53.373 1.00 79.62 475 PHE A CA 1
ATOM 3774 C C . PHE A 1 475 ? -29.585 10.626 54.541 1.00 79.62 475 PHE A C 1
ATOM 3776 O O . PHE A 1 475 ? -30.431 11.425 54.935 1.00 79.62 475 PHE A O 1
ATOM 3783 N N . ASN A 1 476 ? -28.378 10.536 55.103 1.00 78.12 476 ASN A N 1
ATOM 3784 C CA . ASN A 1 476 ? -27.994 11.316 56.290 1.00 78.12 476 ASN A CA 1
ATOM 3785 C C . ASN A 1 476 ? -27.362 12.679 55.948 1.00 78.12 476 ASN A C 1
ATOM 3787 O O . ASN A 1 476 ? -27.416 13.609 56.749 1.00 78.12 476 ASN A O 1
ATOM 3791 N N . GLU A 1 477 ? -26.804 12.825 54.744 1.00 84.00 477 GLU A N 1
ATOM 3792 C CA . GLU A 1 477 ? -26.140 14.049 54.287 1.00 84.00 477 GLU A CA 1
ATOM 3793 C C . GLU A 1 477 ? -27.029 14.873 53.350 1.00 84.00 477 GLU A C 1
ATOM 3795 O O . GLU A 1 477 ? -27.546 14.358 52.355 1.00 84.00 477 GLU A O 1
ATOM 3800 N N . ILE A 1 478 ? -27.135 16.182 53.609 1.00 85.50 478 ILE A N 1
ATOM 3801 C CA . ILE A 1 478 ? -27.972 17.105 52.823 1.00 85.50 478 ILE A CA 1
ATOM 3802 C C . ILE A 1 478 ? -27.589 17.141 51.336 1.00 85.50 478 ILE A C 1
ATOM 3804 O O . ILE A 1 478 ? -28.453 17.173 50.464 1.00 85.50 478 ILE A O 1
ATOM 3808 N N . ASN A 1 479 ? -26.293 17.056 51.024 1.00 85.56 479 ASN A N 1
ATOM 3809 C CA . ASN A 1 479 ? -25.804 17.057 49.645 1.00 85.56 479 ASN A CA 1
ATOM 3810 C C . ASN A 1 479 ? -26.245 15.800 48.884 1.00 85.56 479 ASN A C 1
ATOM 3812 O O . ASN A 1 479 ? -26.611 15.877 47.710 1.00 85.56 479 ASN A O 1
ATOM 3816 N N . VAL A 1 480 ? -26.248 14.648 49.560 1.00 86.00 480 VAL A N 1
ATOM 3817 C CA . VAL A 1 480 ? -26.689 13.375 48.980 1.00 86.00 480 VAL A CA 1
ATOM 3818 C C . VAL A 1 480 ? -28.203 13.378 48.800 1.00 86.00 480 VAL A C 1
ATOM 3820 O O . VAL A 1 480 ? -28.677 12.973 47.744 1.00 86.00 480 VAL A O 1
ATOM 3823 N N . GLN A 1 481 ? -28.958 13.897 49.771 1.00 88.25 481 GLN A N 1
ATOM 3824 C CA . GLN A 1 481 ? -30.410 14.063 49.665 1.00 88.25 481 GLN A CA 1
ATOM 3825 C C . GLN A 1 481 ? -30.801 14.955 48.478 1.00 88.25 481 GLN A C 1
ATOM 3827 O O . GLN A 1 481 ? -31.667 14.592 47.684 1.00 88.25 481 GLN A O 1
ATOM 3832 N N . THR A 1 482 ? -30.137 16.102 48.317 1.00 88.25 482 THR A N 1
ATOM 3833 C CA . THR A 1 482 ? -30.382 17.024 47.200 1.00 88.25 482 THR A CA 1
ATOM 3834 C C . THR A 1 482 ? -30.077 16.365 45.857 1.00 88.25 482 THR A C 1
ATOM 3836 O O . THR A 1 482 ? -30.891 16.432 44.932 1.00 88.25 482 THR A O 1
ATOM 3839 N N . LEU A 1 483 ? -28.926 15.690 45.745 1.00 89.50 483 LEU A N 1
ATOM 3840 C CA . LEU A 1 483 ? -28.558 14.961 44.531 1.00 89.50 483 LEU A CA 1
ATOM 3841 C C . LEU A 1 483 ? -29.575 13.859 44.222 1.00 89.50 483 LEU A C 1
ATOM 3843 O O . LEU A 1 483 ? -30.004 13.718 43.081 1.00 89.50 483 LEU A O 1
ATOM 3847 N N . PHE A 1 484 ? -29.992 13.117 45.239 1.00 91.12 484 PHE A N 1
ATOM 3848 C CA . PHE A 1 484 ? -30.965 12.050 45.105 1.00 91.12 484 PHE A CA 1
ATOM 3849 C C . PHE A 1 484 ? -32.306 12.540 44.565 1.00 91.12 484 PHE A C 1
ATOM 3851 O O . PHE A 1 484 ? -32.780 12.030 43.552 1.00 91.12 484 PHE A O 1
ATOM 3858 N N . VAL A 1 485 ? -32.886 13.565 45.202 1.00 89.06 485 VAL A N 1
ATOM 3859 C CA . VAL A 1 485 ? -34.148 14.182 44.771 1.00 89.06 485 VAL A CA 1
ATOM 3860 C C . VAL A 1 485 ? -34.044 14.629 43.317 1.00 89.06 485 VAL A C 1
ATOM 3862 O O . VAL A 1 485 ? -34.946 14.354 42.529 1.00 89.06 485 VAL A O 1
ATOM 3865 N N . LYS A 1 486 ? -32.930 15.266 42.938 1.00 89.56 486 LYS A N 1
ATOM 3866 C CA . LYS A 1 486 ? -32.690 15.726 41.565 1.00 89.56 486 LYS A CA 1
ATOM 3867 C C . LYS A 1 486 ? -32.665 14.569 40.561 1.00 89.56 486 LYS A C 1
ATOM 3869 O O . LYS A 1 486 ? -33.322 14.659 39.525 1.00 89.56 486 LYS A O 1
ATOM 3874 N N . VAL A 1 487 ? -31.905 13.510 40.846 1.00 91.44 487 VAL A N 1
ATOM 3875 C CA . VAL A 1 487 ? -31.764 12.358 39.941 1.00 91.44 487 VAL A CA 1
ATOM 3876 C C . VAL A 1 487 ? -33.079 11.595 39.844 1.00 91.44 487 VAL A C 1
ATOM 3878 O O . VAL A 1 487 ? -33.571 11.370 38.739 1.00 91.44 487 VAL A O 1
ATOM 3881 N N . PHE A 1 488 ? -33.688 11.253 40.981 1.00 90.75 488 PHE A N 1
ATOM 3882 C CA . PHE A 1 488 ? -34.911 10.464 40.996 1.00 90.75 488 PHE A CA 1
ATOM 3883 C C . PHE A 1 488 ? -36.091 11.196 40.369 1.00 90.75 488 PHE A C 1
ATOM 3885 O O . PHE A 1 488 ? -36.790 10.615 39.550 1.00 90.75 488 PHE A O 1
ATOM 3892 N N . ALA A 1 489 ? -36.290 12.480 40.680 1.00 89.12 489 ALA A N 1
ATOM 3893 C CA . ALA A 1 489 ? -37.360 13.271 40.075 1.00 89.12 489 ALA A CA 1
ATOM 3894 C C . ALA A 1 489 ? -37.271 13.317 38.546 1.00 89.12 489 ALA A C 1
ATOM 3896 O O . ALA A 1 489 ? -38.300 13.398 37.876 1.00 89.12 489 ALA A O 1
ATOM 3897 N N . ARG A 1 490 ? -36.051 13.267 37.993 1.00 90.00 490 ARG A N 1
ATOM 3898 C CA . ARG A 1 490 ? -35.842 13.257 36.545 1.00 90.00 490 ARG A CA 1
ATOM 3899 C C . ARG A 1 490 ? -36.276 11.944 35.913 1.00 90.00 490 ARG A C 1
ATOM 3901 O O . ARG A 1 490 ? -36.893 11.975 34.854 1.00 90.00 490 ARG A O 1
ATOM 3908 N N . VAL A 1 491 ? -35.949 10.823 36.547 1.00 91.19 491 VAL A N 1
ATOM 3909 C CA . VAL A 1 491 ? -36.285 9.496 36.015 1.00 91.19 491 VAL A CA 1
ATOM 3910 C C . VAL A 1 491 ? -37.671 9.010 36.438 1.00 91.19 491 VAL A C 1
ATOM 3912 O O . VAL A 1 491 ? -38.177 8.048 35.878 1.00 91.19 491 VAL A O 1
ATOM 3915 N N . HIS A 1 492 ? -38.317 9.687 37.388 1.00 90.50 492 HIS A N 1
ATOM 3916 C CA . HIS A 1 492 ? -39.648 9.342 37.875 1.00 90.50 492 HIS A CA 1
ATOM 3917 C C . HIS A 1 492 ? -40.673 9.251 36.743 1.00 90.50 492 HIS A C 1
ATOM 3919 O O . HIS A 1 492 ? -40.737 10.132 35.884 1.00 90.50 492 HIS A O 1
ATOM 3925 N N . LYS A 1 493 ? -41.599 8.289 36.839 1.00 85.00 493 LYS A N 1
ATOM 3926 C CA . LYS A 1 493 ? -42.734 8.131 35.906 1.00 85.00 493 LYS A CA 1
ATOM 3927 C C . LYS A 1 493 ? -43.628 9.378 35.718 1.00 85.00 493 LYS A C 1
ATOM 3929 O O . LYS A 1 493 ? -44.407 9.437 34.780 1.00 85.00 493 LYS A O 1
ATOM 3934 N N . PHE A 1 494 ? -43.505 10.388 36.588 1.00 87.31 494 PHE A N 1
ATOM 3935 C CA . PHE A 1 494 ? -44.238 11.662 36.533 1.00 87.31 494 PHE A CA 1
ATOM 3936 C C . PHE A 1 494 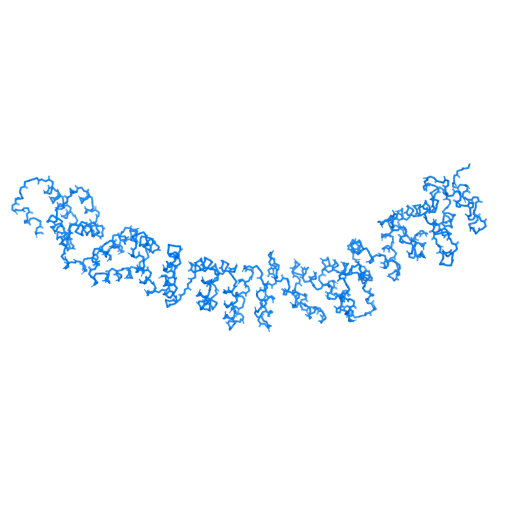? -43.293 12.872 36.477 1.00 87.31 494 PHE A C 1
ATOM 3938 O O . PHE A 1 494 ? -43.629 13.961 36.952 1.00 87.31 494 PHE A O 1
ATOM 3945 N N . SER A 1 495 ? -42.093 12.702 35.919 1.00 88.31 495 SER A N 1
ATOM 3946 C CA . SER A 1 495 ? -41.046 13.732 35.864 1.00 88.31 495 SER A CA 1
ATOM 3947 C C . SER A 1 495 ? -41.538 15.071 35.297 1.00 88.31 495 SER A C 1
ATOM 3949 O O . SER A 1 495 ? -41.224 16.123 35.856 1.00 88.31 495 SER A O 1
ATOM 3951 N N . ALA A 1 496 ? -42.394 15.043 34.267 1.00 85.12 496 ALA A N 1
ATOM 3952 C CA . ALA A 1 496 ? -43.010 16.227 33.659 1.00 85.12 496 ALA A CA 1
ATOM 3953 C C . ALA A 1 496 ? -43.836 17.073 34.648 1.00 85.12 496 ALA A C 1
ATOM 3955 O O . ALA A 1 496 ? -43.962 18.287 34.484 1.00 85.12 496 ALA A O 1
ATOM 3956 N N . VAL A 1 497 ? -44.386 16.449 35.690 1.00 85.19 497 VAL A N 1
ATOM 3957 C CA . VAL A 1 497 ? -45.141 17.117 36.759 1.00 85.19 497 VAL A CA 1
ATOM 3958 C C . VAL A 1 497 ? -44.221 17.529 37.906 1.00 85.19 497 VAL A C 1
ATOM 3960 O O . VAL A 1 497 ? -44.365 18.626 38.448 1.00 85.19 497 VAL A O 1
ATOM 3963 N N . ILE A 1 498 ? -43.279 16.659 38.273 1.00 87.19 498 ILE A N 1
ATOM 3964 C CA . ILE A 1 498 ? -42.412 16.827 39.443 1.00 87.19 498 ILE A CA 1
ATOM 3965 C C . ILE A 1 498 ? -41.384 17.942 39.211 1.00 87.19 498 ILE A C 1
ATOM 3967 O O . ILE A 1 498 ? -41.283 18.869 40.019 1.00 87.19 498 ILE A O 1
ATOM 3971 N N . LEU A 1 499 ? -40.642 17.889 38.099 1.00 87.50 499 LEU A N 1
ATOM 3972 C CA . LEU A 1 499 ? -39.511 18.787 37.840 1.00 87.50 499 LEU A CA 1
ATOM 3973 C C . LEU A 1 499 ? -39.892 20.282 37.859 1.00 87.50 499 LEU A C 1
ATOM 3975 O O . LEU A 1 499 ? -39.195 21.038 38.541 1.00 87.50 499 LEU A O 1
ATOM 3979 N N . PRO A 1 500 ? -40.992 20.740 37.216 1.00 87.25 500 PRO A N 1
ATOM 3980 C CA . PRO A 1 500 ? -41.366 22.159 37.228 1.00 87.25 500 PRO A CA 1
ATOM 3981 C C . PRO A 1 500 ? -41.762 22.698 38.606 1.00 87.25 500 PRO A C 1
ATOM 3983 O O . PRO A 1 500 ? -41.768 23.914 38.819 1.00 87.25 500 PRO A O 1
ATOM 3986 N N . ILE A 1 501 ? -42.173 21.817 39.523 1.00 83.31 501 ILE A N 1
ATOM 3987 C CA . ILE A 1 501 ? -42.522 22.192 40.895 1.00 83.31 501 ILE A CA 1
ATOM 3988 C C . ILE A 1 501 ? -41.253 22.234 41.747 1.00 83.31 501 ILE A C 1
ATOM 3990 O O . ILE A 1 501 ? -41.034 23.226 42.443 1.00 83.31 501 ILE A O 1
ATOM 3994 N N . LEU A 1 502 ? -40.395 21.212 41.648 1.00 85.00 502 LEU A N 1
ATOM 3995 C CA . LEU A 1 502 ? -39.123 21.160 42.374 1.00 85.00 502 LEU A CA 1
ATOM 3996 C C . LEU A 1 502 ? -38.202 22.328 42.017 1.00 85.00 502 LEU A C 1
ATOM 3998 O O . LEU A 1 502 ? -37.609 22.921 42.911 1.00 85.00 502 LEU A O 1
ATOM 4002 N N . SER A 1 503 ? -38.143 22.732 40.744 1.00 83.88 503 SER A N 1
ATOM 4003 C CA . SER A 1 503 ? -37.316 23.866 40.299 1.00 83.88 503 SER A CA 1
ATOM 4004 C C . SER A 1 503 ? -37.744 25.215 40.888 1.00 83.88 503 SER A C 1
ATOM 4006 O O . SER A 1 503 ? -37.020 26.199 40.777 1.00 83.88 503 SER A O 1
ATOM 4008 N N . LYS A 1 504 ? -38.947 25.286 41.465 1.00 82.06 504 LYS A N 1
ATOM 4009 C CA . LYS A 1 504 ? -39.493 26.475 42.123 1.00 82.06 504 LYS A CA 1
ATOM 4010 C C . LYS A 1 504 ? -39.389 26.377 43.647 1.00 82.06 504 LYS A C 1
ATOM 4012 O O . LYS A 1 504 ? -39.725 27.347 44.327 1.00 82.06 504 LYS A O 1
ATOM 4017 N N . MET A 1 505 ? -38.989 25.245 44.217 1.00 80.69 505 MET A N 1
ATOM 4018 C CA . MET A 1 505 ? -38.829 25.143 45.665 1.00 80.69 505 MET A CA 1
ATOM 4019 C C . MET A 1 505 ? -37.611 25.967 46.125 1.00 80.69 505 MET A C 1
ATOM 4021 O O . MET A 1 505 ? -36.618 26.025 45.403 1.00 80.69 505 MET A O 1
ATOM 4025 N N . PRO A 1 506 ? -37.689 26.643 47.288 1.00 74.25 506 PRO A N 1
ATOM 4026 C CA . PRO A 1 506 ? -36.515 27.262 47.903 1.00 74.25 506 PRO A CA 1
ATOM 4027 C C . PRO A 1 506 ? -35.502 26.185 48.321 1.00 74.25 506 PRO A C 1
ATOM 4029 O O . PRO A 1 506 ? -35.843 25.002 48.354 1.00 74.25 506 PRO A O 1
ATOM 4032 N N . GLU A 1 507 ? -34.279 26.582 48.678 1.00 79.00 507 GLU A N 1
ATOM 4033 C CA . GLU A 1 507 ? -33.310 25.652 49.267 1.00 79.00 507 GLU A CA 1
ATOM 4034 C C . GLU A 1 507 ? -33.913 24.966 50.502 1.00 79.00 507 GLU A C 1
ATOM 4036 O O . GLU A 1 507 ? -34.418 25.611 51.424 1.00 79.00 507 GLU A O 1
ATOM 4041 N N . LEU A 1 508 ? -33.922 23.632 50.481 1.00 80.88 508 LEU A N 1
ATOM 4042 C CA . LEU A 1 508 ? -34.607 22.816 51.476 1.00 80.88 508 LEU A CA 1
ATOM 4043 C C . LEU A 1 508 ? -33.626 22.346 52.551 1.00 80.88 508 LEU A C 1
ATOM 4045 O O . LEU A 1 508 ? -32.518 21.910 52.252 1.00 80.88 508 LEU A O 1
ATOM 4049 N N . SER A 1 509 ? -34.066 22.363 53.811 1.00 79.81 509 SER A N 1
ATOM 4050 C CA . SER A 1 509 ? -33.321 21.731 54.903 1.00 79.81 509 SER A CA 1
ATOM 4051 C C . SER A 1 509 ? -33.325 20.201 54.770 1.00 79.81 509 SER A C 1
ATOM 4053 O O . SER A 1 509 ? -34.201 19.621 54.126 1.00 79.81 509 SER A O 1
ATOM 4055 N N . SER A 1 510 ? -32.399 19.527 55.458 1.00 78.38 510 SER A N 1
ATOM 4056 C CA . SER A 1 510 ? -32.301 18.057 55.445 1.00 78.38 510 SER A CA 1
ATOM 4057 C C . SER A 1 510 ? -33.596 17.348 55.885 1.00 78.38 510 SER A C 1
ATOM 4059 O O . SER A 1 510 ? -34.025 16.365 55.277 1.00 78.38 510 SER A O 1
ATOM 4061 N N . LYS A 1 511 ? -34.302 17.892 56.889 1.00 77.62 511 LYS A N 1
ATOM 4062 C CA . LYS A 1 511 ? -35.612 17.367 57.321 1.00 77.62 511 LYS A CA 1
ATOM 4063 C C . LYS A 1 511 ? -36.659 17.468 56.206 1.00 77.62 511 LYS A C 1
ATOM 4065 O O . LYS A 1 511 ? -37.414 16.523 55.990 1.00 77.62 511 LYS A O 1
ATOM 4070 N N . CYS A 1 512 ? -36.686 18.592 55.489 1.00 76.56 512 CYS A N 1
ATOM 4071 C CA . CYS A 1 512 ? -37.607 18.808 54.374 1.00 76.56 512 CYS A CA 1
ATOM 4072 C C . CYS A 1 512 ? -37.295 17.883 53.190 1.00 76.56 512 CYS A C 1
ATOM 4074 O O . CYS A 1 512 ? -38.210 17.296 52.619 1.00 76.56 512 CYS A O 1
ATOM 4076 N N . LEU A 1 513 ? -36.017 17.695 52.858 1.00 81.69 513 LEU A N 1
ATOM 4077 C CA . LEU A 1 513 ? -35.606 16.778 51.796 1.00 81.69 513 LEU A CA 1
ATOM 4078 C C . LEU A 1 513 ? -35.984 15.329 52.113 1.00 81.69 513 LEU A C 1
ATOM 4080 O O . LEU A 1 513 ? -36.516 14.647 51.247 1.00 81.69 513 LEU A O 1
ATOM 4084 N N . ASN A 1 514 ? -35.800 14.870 53.352 1.00 79.19 514 ASN A N 1
ATOM 4085 C CA . ASN A 1 514 ? -36.217 13.525 53.757 1.00 79.19 514 ASN A CA 1
ATOM 4086 C C . ASN A 1 514 ? -37.730 13.299 53.621 1.00 79.19 514 ASN A C 1
ATOM 4088 O O . ASN A 1 514 ? -38.153 12.225 53.192 1.00 79.19 514 ASN A O 1
ATOM 4092 N N . LEU A 1 515 ? -38.550 14.301 53.954 1.00 76.56 515 LEU A N 1
ATOM 4093 C CA . LEU A 1 515 ? -40.000 14.238 53.740 1.00 76.56 515 LEU A CA 1
ATOM 4094 C C . LEU A 1 515 ? -40.341 14.157 52.250 1.00 76.56 515 LEU A C 1
ATOM 4096 O O . LEU A 1 515 ? -41.154 13.326 51.855 1.00 76.56 515 LEU A O 1
ATOM 4100 N N . LEU A 1 516 ? -39.685 14.970 51.420 1.00 81.44 516 LEU A N 1
ATOM 4101 C CA . LEU A 1 516 ? -39.867 14.942 49.971 1.00 81.44 516 LEU A CA 1
ATOM 4102 C C . LEU A 1 516 ? -39.444 13.596 49.359 1.00 81.44 516 LEU A C 1
ATOM 4104 O O . LEU A 1 516 ? -40.155 13.071 48.510 1.00 81.44 516 LEU A O 1
ATOM 4108 N N . ILE A 1 517 ? -38.327 13.015 49.803 1.00 83.75 517 ILE A N 1
ATOM 4109 C CA . ILE A 1 517 ? -37.864 11.691 49.360 1.00 83.75 517 ILE A CA 1
ATOM 4110 C C . ILE A 1 517 ? -38.904 10.619 49.697 1.00 83.75 517 ILE A C 1
ATOM 4112 O O . ILE A 1 517 ? -39.304 9.859 48.818 1.00 83.75 517 ILE A O 1
ATOM 4116 N N . ARG A 1 518 ? -39.389 10.590 50.947 1.00 79.00 518 ARG A N 1
ATOM 4117 C CA . ARG A 1 518 ? -40.441 9.653 51.380 1.00 79.00 518 ARG A CA 1
ATOM 4118 C C . ARG A 1 518 ? -41.719 9.814 50.566 1.00 79.00 518 ARG A C 1
ATOM 4120 O O . ARG A 1 518 ? -42.316 8.822 50.170 1.00 79.00 518 ARG A O 1
ATOM 4127 N N . TYR A 1 519 ? -42.118 11.051 50.298 1.00 79.56 519 TYR A N 1
ATOM 4128 C CA . TYR A 1 519 ? -43.281 11.333 49.469 1.00 79.56 519 TYR A CA 1
ATOM 4129 C C . TYR A 1 519 ? -43.104 10.786 48.043 1.00 79.56 519 TYR A C 1
ATOM 4131 O O . TYR A 1 519 ? -43.944 10.026 47.563 1.00 79.56 519 TYR A O 1
ATOM 4139 N N . LEU A 1 520 ? -41.978 11.104 47.392 1.00 82.50 520 LEU A N 1
ATOM 4140 C CA . LEU A 1 520 ? -41.676 10.617 46.043 1.00 82.50 520 LEU A CA 1
ATOM 4141 C C . LEU A 1 520 ? -41.667 9.078 45.989 1.00 82.50 520 LEU A C 1
ATOM 4143 O O . LEU A 1 520 ? -42.111 8.504 45.000 1.00 82.50 520 LEU A O 1
ATOM 4147 N N . TRP A 1 521 ? -41.234 8.406 47.062 1.00 81.31 521 TRP A N 1
ATOM 4148 C CA . TRP A 1 521 ? -41.239 6.941 47.179 1.00 81.31 521 TRP A CA 1
ATOM 4149 C C . TRP A 1 521 ? -42.645 6.346 47.188 1.00 81.31 521 TRP A C 1
ATOM 4151 O O . TRP A 1 521 ? -42.889 5.323 46.548 1.00 81.31 521 TRP A O 1
ATOM 4161 N N . VAL A 1 522 ? -43.561 6.966 47.933 1.00 77.50 522 VAL A N 1
ATOM 4162 C CA . VAL A 1 522 ? -44.951 6.505 48.058 1.00 77.50 522 VAL A CA 1
ATOM 4163 C C . VAL A 1 522 ? -45.705 6.718 46.747 1.00 77.50 522 VAL A C 1
ATOM 4165 O O . VAL A 1 522 ? -46.422 5.820 46.306 1.00 77.50 522 VAL A O 1
ATOM 4168 N N . SER A 1 523 ? -45.424 7.825 46.051 1.00 74.88 523 SER A N 1
ATOM 4169 C CA . SER A 1 523 ? -46.056 8.180 44.772 1.00 74.88 523 SER A CA 1
ATOM 4170 C C . SER A 1 523 ? -45.730 7.251 43.587 1.00 74.88 523 SER A C 1
ATOM 4172 O O . SER A 1 523 ? -46.201 7.436 42.460 1.00 74.88 523 SER A O 1
ATOM 4174 N N . VAL A 1 524 ? -44.934 6.206 43.831 1.00 74.00 524 VAL A N 1
ATOM 4175 C CA . VAL A 1 524 ? -44.631 5.139 42.872 1.00 74.00 524 VAL A CA 1
ATOM 4176 C C . VAL A 1 524 ? -45.807 4.167 42.687 1.00 74.00 524 VAL A C 1
ATOM 4178 O O . VAL A 1 524 ? -45.967 3.640 41.585 1.00 74.00 524 VAL A O 1
ATOM 4181 N N . LYS A 1 525 ? -46.667 3.955 43.695 1.00 66.56 525 LYS A N 1
ATOM 4182 C CA . LYS A 1 525 ? -47.797 3.003 43.636 1.00 66.56 525 LYS A CA 1
ATOM 4183 C C . LYS A 1 525 ? -49.074 3.686 43.131 1.00 66.56 525 LYS A C 1
ATOM 4185 O O . LYS A 1 525 ? -49.664 4.447 43.879 1.00 66.56 525 LYS A O 1
ATOM 4190 N N . ASP A 1 526 ? -49.457 3.443 41.874 1.00 58.62 526 ASP A N 1
ATOM 4191 C CA . ASP A 1 526 ? -50.762 3.769 41.248 1.00 58.62 526 ASP A CA 1
ATOM 4192 C C . ASP A 1 526 ? -51.444 5.111 41.600 1.00 58.62 526 ASP A C 1
ATOM 4194 O O . ASP A 1 526 ? -52.665 5.236 41.551 1.00 58.62 526 ASP A O 1
ATOM 4198 N N . GLU A 1 527 ? -50.669 6.151 41.907 1.00 67.88 527 GLU A N 1
ATOM 4199 C CA . GLU A 1 527 ? -51.204 7.498 42.107 1.00 67.88 527 GLU A CA 1
ATOM 4200 C C . GLU A 1 527 ? -51.468 8.211 40.771 1.00 67.88 527 GLU A C 1
ATOM 4202 O O . GLU A 1 527 ? -50.649 8.166 39.850 1.00 67.88 527 GLU A O 1
ATOM 4207 N N . ASP A 1 528 ? -52.593 8.932 40.677 1.00 76.06 528 ASP A N 1
ATOM 4208 C CA . ASP A 1 528 ? -52.885 9.833 39.557 1.00 76.06 528 ASP A CA 1
ATOM 4209 C C . ASP A 1 528 ? -51.882 11.004 39.539 1.00 76.06 528 ASP A C 1
ATOM 4211 O O . ASP A 1 528 ? -51.666 11.698 40.539 1.00 76.06 528 ASP A O 1
ATOM 4215 N N . SER A 1 529 ? -51.320 11.282 38.361 1.00 77.38 529 SER A N 1
ATOM 4216 C CA . SER A 1 529 ? -50.473 12.447 38.081 1.00 77.38 529 SER A CA 1
ATOM 4217 C C . SER A 1 529 ? -51.056 13.781 38.584 1.00 77.38 529 SER A C 1
ATOM 4219 O O . SER A 1 529 ? -50.304 14.659 39.025 1.00 77.38 529 SER A O 1
ATOM 4221 N N . ASN A 1 530 ? -52.384 13.945 38.567 1.00 78.31 530 ASN A N 1
ATOM 4222 C CA . ASN A 1 530 ? -53.073 15.137 39.061 1.00 78.31 530 ASN A CA 1
ATOM 4223 C C . ASN A 1 530 ? -53.017 15.249 40.585 1.00 78.31 530 ASN A C 1
ATOM 4225 O O . ASN A 1 530 ? -52.802 16.345 41.116 1.00 78.31 530 ASN A O 1
ATOM 4229 N N . LEU A 1 531 ? -53.167 14.123 41.283 1.00 77.56 531 LEU A N 1
ATOM 4230 C CA . LEU A 1 531 ? -53.083 14.060 42.737 1.00 77.56 531 LEU A CA 1
ATOM 4231 C C . LEU A 1 531 ? -51.660 14.383 43.199 1.00 77.56 531 LEU A C 1
ATOM 4233 O O . LEU A 1 531 ? -51.467 15.231 44.074 1.00 77.56 531 LEU A O 1
ATOM 4237 N N . ILE A 1 532 ? -50.660 13.822 42.515 1.00 79.56 532 ILE A N 1
ATOM 4238 C CA . ILE A 1 532 ? -49.248 14.121 42.775 1.00 79.56 532 ILE A CA 1
ATOM 4239 C C . ILE A 1 532 ? -48.948 15.601 42.557 1.00 79.56 532 ILE A C 1
ATOM 4241 O O . ILE A 1 532 ? -48.312 16.249 43.392 1.00 79.56 532 ILE A O 1
ATOM 4245 N N . LYS A 1 533 ? -49.439 16.175 41.453 1.00 78.81 533 LYS A N 1
ATOM 4246 C CA . LYS A 1 533 ? -49.296 17.606 41.156 1.00 78.81 533 LYS A CA 1
ATOM 4247 C C . LYS A 1 533 ? -49.885 18.474 42.263 1.00 78.81 533 LYS A C 1
ATOM 4249 O O . LYS A 1 533 ? -49.278 19.480 42.637 1.00 78.81 533 LYS A O 1
ATOM 4254 N N . PHE A 1 534 ? -51.071 18.122 42.757 1.00 78.81 534 PHE A N 1
ATOM 4255 C CA . PHE A 1 534 ? -51.746 18.841 43.834 1.00 78.81 534 PHE A CA 1
ATOM 4256 C C . PHE A 1 534 ? -50.932 18.793 45.132 1.00 78.81 534 PHE A C 1
ATOM 4258 O O . PHE A 1 534 ? -50.602 19.847 45.684 1.00 78.81 534 PHE A O 1
ATOM 4265 N N . ARG A 1 535 ? -50.531 17.596 45.569 1.00 77.56 535 ARG A N 1
ATOM 4266 C CA . ARG A 1 535 ? -49.764 17.385 46.805 1.00 77.56 535 ARG A CA 1
ATOM 4267 C C . ARG A 1 535 ? -48.383 18.041 46.751 1.00 77.56 535 ARG A C 1
ATOM 4269 O O . ARG A 1 535 ? -48.010 18.741 47.689 1.00 77.56 535 ARG A O 1
ATOM 4276 N N . LEU A 1 536 ? -47.665 17.952 45.629 1.00 77.00 536 LEU A N 1
ATOM 4277 C CA . LEU A 1 536 ? -46.381 18.645 45.451 1.00 77.00 536 LEU A CA 1
ATOM 4278 C C . LEU A 1 536 ? -46.520 20.170 45.460 1.00 77.00 536 LEU A C 1
ATOM 4280 O O . LEU A 1 536 ? -45.666 20.858 46.018 1.00 77.00 536 LEU A O 1
ATOM 4284 N N . LYS A 1 537 ? -47.591 20.728 44.881 1.00 77.19 537 LYS A N 1
ATOM 4285 C CA . LYS A 1 537 ? -47.877 22.171 44.982 1.00 77.19 537 LYS A CA 1
ATOM 4286 C C . LYS A 1 537 ? -48.186 22.586 46.419 1.00 77.19 537 LYS A C 1
ATOM 4288 O O . LYS A 1 537 ? -47.748 23.656 46.844 1.00 77.19 537 LYS A O 1
ATOM 4293 N N . LEU A 1 538 ? -48.921 21.758 47.157 1.00 75.31 538 LEU A N 1
ATOM 4294 C CA . LEU A 1 538 ? -49.229 21.980 48.568 1.00 75.31 538 LEU A CA 1
ATOM 4295 C C . LEU A 1 538 ? -47.948 21.952 49.415 1.00 75.31 538 LEU A C 1
ATOM 4297 O O . LEU A 1 538 ? -47.710 22.868 50.202 1.00 75.31 538 LEU A O 1
ATOM 4301 N N . LEU A 1 539 ? -47.073 20.975 49.164 1.00 76.12 539 LEU A N 1
ATOM 4302 C CA . LEU A 1 539 ? -45.751 20.856 49.777 1.00 76.12 539 LEU A CA 1
ATOM 4303 C C . LEU A 1 539 ? -44.849 22.060 49.440 1.00 76.12 539 LEU A C 1
ATOM 4305 O O . LEU A 1 539 ? -44.236 22.650 50.326 1.00 76.12 539 LEU A O 1
ATOM 4309 N N . ALA A 1 540 ? -44.816 22.498 48.177 1.00 72.88 540 ALA A N 1
ATOM 4310 C CA . ALA A 1 540 ? -44.060 23.682 47.762 1.00 72.88 540 ALA A CA 1
ATOM 4311 C C . ALA A 1 540 ? -44.578 24.967 48.432 1.00 72.88 540 ALA A C 1
ATOM 4313 O O . ALA A 1 540 ? -43.788 25.835 48.806 1.00 72.88 540 ALA A O 1
ATOM 4314 N N . LYS A 1 541 ? -45.900 25.094 48.610 1.00 72.75 541 LYS A N 1
ATOM 4315 C CA . LYS A 1 541 ? -46.515 26.206 49.348 1.00 72.75 541 LYS A CA 1
ATOM 4316 C C . LYS A 1 541 ? -46.137 26.159 50.832 1.00 72.75 541 LYS A C 1
ATOM 4318 O O . LYS A 1 541 ? -45.768 27.200 51.364 1.00 72.75 541 LYS A O 1
ATOM 4323 N N . ARG A 1 542 ? -46.149 24.970 51.454 1.00 71.56 542 ARG A N 1
ATOM 4324 C CA . ARG A 1 542 ? -45.721 24.725 52.847 1.00 71.56 542 ARG A CA 1
ATOM 4325 C C . ARG A 1 542 ? -44.294 25.215 53.090 1.00 71.56 542 ARG A C 1
ATOM 4327 O O . ARG A 1 542 ? -44.076 25.980 54.022 1.00 71.56 542 ARG A O 1
ATOM 4334 N N . TYR A 1 543 ? -43.339 24.831 52.240 1.00 70.62 543 TYR A N 1
ATOM 4335 C CA . TYR A 1 543 ? -41.928 25.209 52.418 1.00 70.62 543 TYR A CA 1
ATOM 4336 C C . TYR A 1 543 ? -41.629 26.691 52.160 1.00 70.62 543 TYR A C 1
ATOM 4338 O O . TYR A 1 543 ? -40.586 27.182 52.577 1.00 70.62 543 TYR A O 1
ATOM 4346 N N . ARG A 1 544 ? -42.536 27.419 51.502 1.00 66.06 544 ARG A N 1
ATOM 4347 C CA . ARG A 1 544 ? -42.419 28.869 51.278 1.00 66.06 544 ARG A CA 1
ATOM 4348 C C . ARG A 1 544 ? -43.070 29.712 52.381 1.00 66.06 544 ARG A C 1
ATOM 4350 O O . ARG A 1 544 ? -42.950 30.933 52.343 1.00 66.06 544 ARG A O 1
ATOM 4357 N N . THR A 1 545 ? -43.775 29.101 53.335 1.00 64.75 545 THR A N 1
ATOM 4358 C CA . THR A 1 545 ? -44.480 29.814 54.411 1.00 64.75 545 THR A CA 1
ATOM 4359 C C . THR A 1 545 ? -43.811 29.601 55.774 1.00 64.75 545 THR A C 1
ATOM 4361 O O . THR A 1 545 ? -43.617 28.455 56.161 1.00 64.75 545 THR A O 1
ATOM 4364 N N . PRO A 1 546 ? -43.536 30.664 56.554 1.00 54.88 546 PRO A N 1
ATOM 4365 C CA . PRO A 1 546 ? -42.887 30.568 57.869 1.00 54.88 546 PRO A CA 1
ATOM 4366 C C . PRO A 1 546 ? -43.810 30.117 59.025 1.00 54.88 546 PRO A C 1
ATOM 4368 O O . PRO A 1 546 ? -43.411 30.196 60.181 1.00 54.88 546 PRO A O 1
ATOM 4371 N N . LYS A 1 547 ? -45.051 29.685 58.755 1.00 57.66 547 LYS A N 1
ATOM 4372 C CA . LYS A 1 547 ? -46.036 29.300 59.788 1.00 57.66 547 LYS A CA 1
ATOM 4373 C C . LYS A 1 547 ? -46.076 27.781 59.991 1.00 57.66 547 LYS A C 1
ATOM 4375 O O . LYS A 1 547 ? -45.955 27.038 59.019 1.00 57.66 547 LYS A O 1
ATOM 4380 N N . GLU A 1 548 ? -46.291 27.341 61.234 1.00 42.75 548 GLU A N 1
ATOM 4381 C CA . GLU A 1 548 ? -46.427 25.920 61.587 1.00 42.75 548 GLU A CA 1
ATOM 4382 C C . GLU A 1 548 ? -47.569 25.227 60.814 1.00 42.75 548 GLU A C 1
ATOM 4384 O O . GLU A 1 548 ? -48.612 25.842 60.552 1.00 42.75 548 GLU A O 1
ATOM 4389 N N . PRO A 1 549 ? -47.380 23.954 60.415 1.00 47.59 549 PRO A N 1
ATOM 4390 C CA . PRO A 1 549 ? -48.376 23.205 59.663 1.00 47.59 549 PRO A CA 1
ATOM 4391 C C . PRO A 1 549 ? -49.604 22.916 60.529 1.00 47.59 549 PRO A C 1
ATOM 4393 O O . PRO A 1 549 ? -49.498 22.576 61.704 1.00 47.59 549 PRO A O 1
ATOM 4396 N N . ARG A 1 550 ? -50.795 23.009 59.930 1.00 50.91 550 ARG A N 1
ATOM 4397 C CA . ARG A 1 550 ? -52.010 22.503 60.578 1.00 50.91 550 ARG A CA 1
ATOM 4398 C C . ARG A 1 550 ? -51.981 20.965 60.557 1.00 50.91 550 ARG A C 1
ATOM 4400 O O . ARG A 1 550 ? -51.535 20.431 59.543 1.00 50.91 550 ARG A O 1
ATOM 4407 N N . PRO A 1 551 ? -52.499 20.261 61.579 1.00 47.59 551 PRO A N 1
ATOM 4408 C CA . PRO A 1 551 ? -52.394 18.798 61.709 1.00 47.59 551 PRO A CA 1
ATOM 4409 C C . PRO A 1 551 ? -52.820 18.006 60.460 1.00 47.59 551 PRO A C 1
ATOM 4411 O O . PRO A 1 551 ? -52.123 17.095 60.025 1.00 47.59 551 PRO A O 1
ATOM 4414 N N . TRP A 1 552 ? -53.891 18.442 59.792 1.00 48.22 552 TRP A N 1
ATOM 4415 C CA . TRP A 1 552 ? -54.395 17.824 58.559 1.00 48.22 552 TRP A CA 1
ATOM 4416 C C . TRP A 1 552 ? -53.429 17.916 57.365 1.00 48.22 552 TRP A C 1
ATOM 4418 O O . TRP A 1 552 ? -53.569 17.196 56.383 1.00 48.22 552 TRP A O 1
ATOM 4428 N N . THR A 1 553 ? -52.436 18.809 57.411 1.00 51.00 553 THR A N 1
ATOM 4429 C CA . THR A 1 553 ? -51.415 18.940 56.356 1.00 51.00 553 THR A CA 1
ATOM 4430 C C . THR A 1 553 ? -50.499 17.721 56.342 1.00 51.00 553 THR A C 1
ATOM 4432 O O . THR A 1 553 ? -50.073 17.295 55.274 1.00 51.00 553 THR A O 1
ATOM 4435 N N . ASP A 1 554 ? -50.199 17.164 57.516 1.00 51.25 554 ASP A N 1
ATOM 4436 C CA . ASP A 1 554 ? -49.394 15.952 57.637 1.00 51.25 554 ASP A CA 1
ATOM 4437 C C . ASP A 1 554 ? -50.239 14.697 57.354 1.00 51.25 554 ASP A C 1
ATOM 4439 O O . ASP A 1 554 ? -49.720 13.749 56.775 1.00 51.25 554 ASP A O 1
ATOM 4443 N N . GLU A 1 555 ? -51.552 14.720 57.622 1.00 50.41 555 GLU A N 1
ATOM 4444 C CA . GLU A 1 555 ? -52.499 13.679 57.175 1.00 50.41 555 GLU A CA 1
ATOM 4445 C C . GLU A 1 555 ? -52.624 13.624 55.641 1.00 50.41 555 GLU A C 1
ATOM 4447 O O . GLU A 1 555 ? -52.498 12.556 55.059 1.00 50.41 555 GLU A O 1
ATOM 4452 N N . ILE A 1 556 ? -52.765 14.763 54.951 1.00 51.81 556 ILE A N 1
ATOM 4453 C CA . ILE A 1 556 ? -52.852 14.814 53.472 1.00 51.81 556 ILE A CA 1
ATOM 4454 C C . ILE A 1 556 ? -51.539 14.401 52.784 1.00 51.81 556 ILE A C 1
ATOM 4456 O O . ILE A 1 556 ? -51.557 13.972 51.632 1.00 51.81 556 ILE A O 1
ATOM 4460 N N . LEU A 1 557 ? -50.399 14.576 53.457 1.00 50.22 557 LEU A N 1
ATOM 4461 C CA . LEU A 1 557 ? -49.081 14.176 52.953 1.00 50.22 557 LEU A CA 1
ATOM 4462 C C . LEU A 1 557 ? -48.694 12.734 53.328 1.00 50.22 557 LEU A C 1
ATOM 4464 O O . LEU A 1 557 ? -47.686 12.248 52.815 1.00 50.22 557 LEU A O 1
ATOM 4468 N N . SER A 1 558 ? -49.432 12.093 54.242 1.00 51.28 558 SER A N 1
ATOM 4469 C CA . SER A 1 558 ? -49.215 10.702 54.680 1.00 51.28 558 SER A CA 1
ATOM 4470 C C . SER A 1 558 ? -50.256 9.715 54.145 1.00 51.28 558 SER A C 1
ATOM 4472 O O . SER A 1 558 ? -49.947 8.528 54.041 1.00 51.28 558 SER A O 1
ATOM 4474 N N . MET A 1 559 ? -51.449 10.198 53.787 1.00 47.25 559 MET A N 1
ATOM 4475 C CA . MET A 1 559 ? -52.358 9.567 52.820 1.00 47.25 559 MET A CA 1
ATOM 4476 C C . MET A 1 559 ? -51.797 9.668 51.408 1.00 47.25 559 MET A C 1
ATOM 4478 O O . MET A 1 559 ? -52.280 8.933 50.521 1.00 47.25 559 MET A O 1
#

Secondary structure (DSSP, 8-state):
--HHHHHHTTPSP-TTTHHHHHHHHHH--SSHHHHHS-HHHHHHHHHHHHS--HHHHHHS-TTGGGSHHHHHHHHHHHHHHHHTSSSS--HHHHHHTTS-HHHHHHHHHH-HHHHHHHHHHHHTT-TT-HHHHHHHHHSHHHHHHHHHTTSSPPHHHHTT--SHHHHHHHHHHS-HHHHHHHHH-S-----PPP---SGGGGGGGG---HHHHHHHHHHHHHHHHHHHHT-HHHHHHH--HHHHHHHHHHHHHHTT-SSPPGGGHHHHHHHHHHT-GGGGGG---HHHHHHHHHHHHHH-GGGHHHHHHHHTT-GGGHHHHHHHGGG-HHHHHHHGGGHHHHHHH-HHHHHHHHTT----HHHHHHHHHHHGGGTTTTHHHHHHHGGG-HHHHHHHHHHHTTSHHHHHHHHHHTTT-GGGHHHHHHHHHHHHHTT-HHHHHHHHHHIIIIISTT-HHHHHHHHHHHHHHHTT----SHHHHHHHHHHHHHHSTTHHHHHHHHTTSPPPPHHHHHHHHHHHHHTTSS--HHHHHHHHHHHHHHHT--SPPPHHHHHHHH-

Radius of gyration: 47.17 Å; chains: 1; bounding box: 104×54×127 Å

Sequence (559 aa):
MNDAQILQSFHPYSKNNEKKVIEALNELKNIEFAFKMNQDTYHALSTYFIDISEERSRSLPKNYFEMPGVNLLMQSFIAKLRLQSKQRYGPEMQLLNRLPEKVVYRLLKIAPGTILRSLFGLLNKSPNHRIALNVLNHHPIVFVNMILANMPVKFSLLQAVTNPIGLKLLAKKLPTSDFLAEFNAPGHVKIPPIVTTTKGDAFYADIDDVKLRLFTIVAEPLVRAATLNGELDYLCIESPPELKCLLQDTIISLATMNPMPRCLIPYIAGISIRFSIAVLGRVRDPYALVQIFKILEYDAPHLMDKIATMASKTPSVWPALSQSIRSLPALNMAIRFYFPYMMQVDQDGCINLLSDIKMTDSVAIDMINRLKPLLPKSFNAILNCSKCGTIAFRVAAGISMAEESMWKQFTYYYRGNEEYLPGFLDVCTDLIFSGNFSKALKLLDSLSTIYAAGNERITFAIFDFIYAKYAQYSFNEINVQTLFVKVFARVHKFSAVILPILSKMPELSSKCLNLLIRYLWVSVKDEDSNLIKFRLKLLAKRYRTPKEPRPWTDEILSM

Organism: NCBI:txid1144522